Protein AF-0000000084344864 (afdb_homodimer)

Secondary structure (DSSP, 8-state):
--GGGGG-PPPHHHHHHHHHTTSTTPEE----S--SPPPHHHHHHHHHHHHTT--SPPPTT--HHHHHHHHHHHHTTT----GGGEEEESHHHHHHHHHHHHH--TT-EEEEEES--HHHHHHHHHTT-EEEEEE--TTS---HHHHHHHHHHS-EEEEEEESS-TTT-----HHHHHHHHHHHTTS--EEEEE-TTGGGBSS----GGG-GGGGGGEEEEEESTTTTT-GGG--EEEE--TTHHHHHHHHHHHHTSS--HHHHHHHHHHHHH-HHHHHHHHHHHHHHHHHHHHHHHHTT-EE----BTTEEEEE-GGG---HHHHHHHIIIII-EE-EEGGGG-GGGTTEEEEE--S-HHHHHHHHHHHHHHHHTT-/--GGGGG-PPPHHHHHHHHHHTSTTPEE----S--SPPPHHHHHHHHHHHHTT--SPPPTT--HHHHHHHHHHHHTTT----GGGEEEESHHHHHHHHHHHHH--TT-EEEEEES--HHHHHHHHHTT-EEEEEE--TTS---HHHHHHHHHHS-EEEEEEESS-TTT-----HHHHHHHHHHHTTS--EEEEE-TTGGGBSS----GGG-GGGGGGEEEEEESTTTTT-GGG--EEEE--TTHHHHHHHHHHHHTSS--HHHHHHHHHHHHH-HHHHHHHHHHHHHHHHHHHHHHHHTT-EE----BTTEEEEE-GGG---HHHHHHHIIIII-EE-EEGGGG-GGGTTEEEEE--S-HHHHHHHHHHHHHHHHTT-

Solvent-accessible surface area (backbone atoms only — not comparable to full-atom values): 37001 Å² total; per-residue (Å²): 100,23,70,39,51,77,76,54,66,79,49,50,57,54,58,48,51,60,52,50,76,70,40,85,85,44,44,73,25,60,58,93,54,56,69,56,70,50,50,67,69,24,55,52,39,25,50,50,28,56,73,70,58,42,34,42,72,48,53,49,49,34,56,64,69,40,29,41,50,49,25,51,57,37,41,78,69,53,24,85,51,54,41,90,26,36,33,36,20,38,15,39,44,27,28,52,38,24,46,52,56,30,49,43,41,69,64,37,28,36,37,33,56,36,49,22,57,52,58,63,59,49,49,38,33,57,62,40,28,35,82,39,74,30,52,48,40,95,74,56,31,85,33,65,66,42,50,52,50,50,53,74,74,37,82,50,49,34,41,52,43,54,40,23,22,54,54,45,1,26,52,44,47,68,67,55,39,52,52,49,47,67,66,45,63,85,49,90,48,39,33,39,37,39,33,46,25,50,80,33,43,77,54,85,81,50,55,70,57,47,39,70,87,44,34,68,40,32,34,42,31,21,41,39,28,59,50,45,23,28,50,6,50,25,44,15,22,33,33,26,33,75,70,55,38,64,48,26,46,56,44,40,41,54,30,42,39,38,29,36,26,30,48,48,51,9,47,42,49,28,75,74,70,38,59,64,59,34,52,54,51,42,51,52,46,51,54,41,45,52,51,52,56,51,52,34,44,72,69,70,34,50,57,57,83,46,41,12,52,57,31,35,41,32,46,45,54,89,73,75,44,52,23,60,55,46,31,50,48,34,31,73,74,35,28,32,35,47,34,33,17,51,45,28,29,80,67,17,54,32,19,32,32,37,29,51,50,58,55,70,67,58,48,51,54,45,51,51,30,48,46,55,48,57,53,64,78,103,100,23,71,39,52,76,74,55,67,78,46,51,58,55,58,47,51,58,52,52,76,71,40,86,86,44,44,74,25,60,61,93,54,56,70,55,69,52,50,67,67,26,55,51,38,25,51,50,28,56,73,68,57,42,33,43,72,48,51,48,48,34,55,66,70,42,31,43,50,49,26,52,54,36,41,77,69,52,23,88,51,55,43,91,27,36,32,37,20,37,15,40,44,28,28,51,39,24,46,50,56,29,49,44,42,70,64,37,30,35,38,34,55,36,49,22,58,52,58,64,58,49,49,38,31,57,61,39,28,34,83,40,74,29,54,46,40,95,74,56,30,85,34,67,65,42,50,51,50,49,54,72,75,38,83,50,49,34,41,51,45,52,40,24,22,53,52,45,1,26,52,42,44,67,68,55,39,51,51,49,45,69,69,45,63,86,48,90,47,39,33,38,36,39,33,47,26,51,80,35,42,77,55,84,82,50,56,69,58,47,39,72,88,44,33,68,41,34,36,42,32,22,40,38,29,60,50,44,23,27,49,6,49,26,43,16,22,33,34,25,35,74,69,56,37,62,47,25,46,57,44,39,41,55,30,41,39,39,29,34,26,30,49,48,50,9,48,42,48,27,74,74,70,38,60,65,58,34,52,54,52,42,52,51,45,52,53,41,45,53,51,52,55,51,51,35,44,72,69,71,33,49,58,57,80,47,41,13,53,58,32,35,39,33,45,46,52,89,71,75,45,53,20,60,55,46,31,49,48,33,30,73,76,36,29,31,36,47,34,34,17,49,46,27,29,79,67,17,54,32,20,32,32,37,29,51,51,58,54,68,67,56,49,51,53,43,50,52,31,48,45,55,47,58,54,63,78,104

Sequence (756 aa):
MNHNLNAIEISGIRKFYNKVREVNGAISLTLGQPDCPVPKGIKEEIVRALEENKTVYTPNAGIDSLRREISLYLKERGIKYKEEDICITVGGSEGLYSVISALINPKDKVLIPNPSYPAYENIVKILGGEVINYSLKENFTLDIKEIEKALEENNIKVLVLSFPTNPTGAILSKKDREDLFNLLKDKDIAIITDEIYEALCFEEYYSIAQKEEVLDKVIYVSGFSKMFSMTGLRVGYFCAKEPYMKNIMKVHQYNVSCAPSIAQYGVLYGLKHCKEDVKIMKEEFIRRKDYVVNKLREIGIESVDPKGAFYIFADIRKFNLSSEDFCSKLLYKGKVACVPGTAFGSRGEGFIRISYCYSIEELKKALNRIEIFINSFKMNHNLNAIEISGIRKFYNKVREVNGAISLTLGQPDCPVPKGIKEEIVRALEENKTVYTPNAGIDSLRREISLYLKERGIKYKEEDICITVGGSEGLYSVISALINPKDKVLIPNPSYPAYENIVKILGGEVINYSLKENFTLDIKEIEKALEENNIKVLVLSFPTNPTGAILSKKDREDLFNLLKDKDIAIITDEIYEALCFEEYYSIAQKEEVLDKVIYVSGFSKMFSMTGLRVGYFCAKEPYMKNIMKVHQYNVSCAPSIAQYGVLYGLKHCKEDVKIMKEEFIRRKDYVVNKLREIGIESVDPKGAFYIFADIRKFNLSSEDFCSKLLYKGKVACVPGTAFGSRGEGFIRISYCYSIEELKKALNRIEIFINSFK

Organism: NCBI:txid1533

Nearest PDB structures (foldseek):
  1b5p-assembly1_B  TM=9.510E-01  e=4.788E-36  Thermus thermophilus HB8
  1b5o-assembly1_B  TM=9.495E-01  e=3.262E-36  Thermus thermophilus HB8
  5yhv-assembly1_B  TM=9.295E-01  e=8.730E-32  Mycobacterium tuberculosis H37Rv
  2o1b-assembly1_A-2  TM=9.261E-01  e=1.509E-30  Staphylococcus aureus
  2gb3-assembly3_E  TM=9.018E-01  e=4.515E-29  Thermotoga maritima

Radius of gyration: 26.68 Å; Cα contacts (8 Å, |Δi|>4): 1656; chains: 2; bounding box: 55×76×62 Å

Structure (mmCIF, N/CA/C/O backbone):
data_AF-0000000084344864-model_v1
#
loop_
_entity.id
_entity.type
_entity.pdbx_description
1 polymer Aminotransferase
#
loop_
_atom_site.group_PDB
_atom_site.id
_atom_site.type_symbol
_atom_site.label_atom_id
_atom_site.label_alt_id
_atom_site.label_comp_id
_atom_site.label_asym_id
_atom_site.label_entity_id
_atom_site.label_seq_id
_atom_site.pdbx_PDB_ins_code
_atom_site.Cartn_x
_atom_site.Cartn_y
_atom_site.Cartn_z
_atom_site.occupancy
_atom_site.B_iso_or_equiv
_atom_site.auth_seq_id
_atom_site.auth_comp_id
_atom_site.auth_asym_id
_atom_site.auth_atom_id
_atom_site.pdbx_PDB_model_num
ATOM 1 N N . MET A 1 1 ? 14.82 -2.156 16.172 1 96.25 1 MET A N 1
ATOM 2 C CA . MET A 1 1 ? 14.117 -2.641 14.984 1 96.25 1 MET A CA 1
ATOM 3 C C . MET A 1 1 ? 13.133 -3.748 15.344 1 96.25 1 MET A C 1
ATOM 5 O O . MET A 1 1 ? 13.25 -4.363 16.406 1 96.25 1 MET A O 1
ATOM 9 N N . ASN A 1 2 ? 12.086 -3.863 14.578 1 96.19 2 ASN A N 1
ATOM 10 C CA . ASN A 1 2 ? 11.242 -5.051 14.672 1 96.19 2 ASN A CA 1
ATOM 11 C C . ASN A 1 2 ? 12.07 -6.332 14.57 1 96.19 2 ASN A C 1
ATOM 13 O O . ASN A 1 2 ? 12.664 -6.613 13.531 1 96.19 2 ASN A O 1
ATOM 17 N N . HIS A 1 3 ? 12.07 -7.133 15.562 1 96.06 3 HIS A N 1
ATOM 18 C CA . HIS A 1 3 ? 12.93 -8.305 15.68 1 96.06 3 HIS A CA 1
ATOM 19 C C . HIS A 1 3 ? 12.516 -9.391 14.688 1 96.06 3 HIS A C 1
ATOM 21 O O . HIS A 1 3 ? 13.336 -10.227 14.305 1 96.06 3 HIS A O 1
ATOM 27 N N . ASN A 1 4 ? 11.266 -9.344 14.297 1 94.75 4 ASN A N 1
ATOM 28 C CA . ASN A 1 4 ? 10.75 -10.359 13.383 1 94.75 4 ASN A CA 1
ATOM 29 C C . ASN A 1 4 ? 11.422 -10.273 12.016 1 94.75 4 ASN A C 1
ATOM 31 O O . ASN A 1 4 ? 11.414 -11.242 11.25 1 94.75 4 ASN A O 1
ATOM 35 N N . LEU A 1 5 ? 11.984 -9.156 11.688 1 94.88 5 LEU A N 1
ATOM 36 C CA . LEU A 1 5 ? 12.555 -8.93 10.359 1 94.88 5 LEU A CA 1
ATOM 37 C C . LEU A 1 5 ? 13.867 -9.672 10.195 1 94.88 5 LEU A C 1
ATOM 39 O O . LEU A 1 5 ? 14.352 -9.844 9.078 1 94.88 5 LEU A O 1
ATOM 43 N N . ASN A 1 6 ? 14.461 -10.07 11.289 1 91.38 6 ASN A N 1
ATOM 44 C CA . ASN A 1 6 ? 15.688 -10.867 11.234 1 91.38 6 ASN A CA 1
ATOM 45 C C . ASN A 1 6 ? 15.445 -12.211 10.547 1 91.38 6 ASN A C 1
ATOM 47 O O . ASN A 1 6 ? 16.375 -12.797 9.984 1 91.38 6 ASN A O 1
ATOM 51 N N . ALA A 1 7 ? 14.195 -12.609 10.594 1 86 7 ALA A N 1
ATOM 52 C CA . ALA A 1 7 ? 13.844 -13.922 10.039 1 86 7 ALA A CA 1
ATOM 53 C C . ALA A 1 7 ? 13.57 -13.828 8.547 1 86 7 ALA A C 1
ATOM 55 O O . ALA A 1 7 ? 13.383 -14.844 7.879 1 86 7 ALA A O 1
ATOM 56 N N . ILE A 1 8 ? 13.523 -12.594 8.109 1 87.06 8 ILE A N 1
ATOM 57 C CA . ILE A 1 8 ? 13.195 -12.406 6.695 1 87.06 8 ILE A CA 1
ATOM 58 C C . ILE A 1 8 ? 14.477 -12.414 5.863 1 87.06 8 ILE A C 1
ATOM 60 O O . ILE A 1 8 ? 15.383 -11.617 6.105 1 87.06 8 ILE A O 1
ATOM 64 N N . GLU A 1 9 ? 14.609 -13.398 5.117 1 72.44 9 GLU A N 1
ATOM 65 C CA . GLU A 1 9 ? 15.758 -13.477 4.223 1 72.44 9 GLU A CA 1
ATOM 66 C C . GLU A 1 9 ? 15.477 -12.797 2.889 1 72.44 9 GLU A C 1
ATOM 68 O O . GLU A 1 9 ? 14.32 -12.555 2.541 1 72.44 9 GLU A O 1
ATOM 73 N N . ILE A 1 10 ? 16.531 -12.414 2.328 1 65.5 10 ILE A N 1
ATOM 74 C CA . ILE A 1 10 ? 16.359 -11.906 0.97 1 65.5 10 ILE A CA 1
ATOM 75 C C . ILE A 1 10 ? 15.734 -12.984 0.088 1 65.5 10 ILE A C 1
ATOM 77 O O . ILE A 1 10 ? 16.172 -14.141 0.113 1 65.5 10 ILE A O 1
ATOM 81 N N . SER A 1 11 ? 14.703 -12.547 -0.562 1 67.06 11 SER A N 1
ATOM 82 C CA . SER A 1 11 ? 13.984 -13.508 -1.393 1 67.06 11 SER A CA 1
ATOM 83 C C . SER A 1 11 ? 14.938 -14.266 -2.311 1 67.06 11 SER A C 1
ATOM 85 O O . SER A 1 11 ? 15.883 -13.68 -2.854 1 67.06 11 SER A O 1
ATOM 87 N N . GLY A 1 12 ? 14.859 -15.508 -2.271 1 65.12 12 GLY A N 1
ATOM 88 C CA . GLY A 1 12 ? 15.609 -16.297 -3.234 1 65.12 12 GLY A CA 1
ATOM 89 C C . GLY A 1 12 ? 15.461 -15.805 -4.66 1 65.12 12 GLY A C 1
ATOM 90 O O . GLY A 1 12 ? 16.438 -15.789 -5.418 1 65.12 12 GLY A O 1
ATOM 91 N N . ILE A 1 13 ? 14.297 -15.281 -4.887 1 68.19 13 ILE A N 1
ATOM 92 C CA . ILE A 1 13 ? 14.008 -14.766 -6.219 1 68.19 13 ILE A CA 1
ATOM 93 C C . ILE A 1 13 ? 14.852 -13.523 -6.484 1 68.19 13 ILE A C 1
ATOM 95 O O . ILE A 1 13 ? 15.492 -13.406 -7.535 1 68.19 13 ILE A O 1
ATOM 99 N N . ARG A 1 14 ? 14.914 -12.703 -5.527 1 63.94 14 ARG A N 1
ATOM 100 C CA . ARG A 1 14 ? 15.672 -11.469 -5.676 1 63.94 14 ARG A CA 1
ATOM 101 C C . ARG A 1 14 ? 17.172 -11.75 -5.75 1 63.94 14 ARG A C 1
ATOM 103 O O . ARG A 1 14 ? 17.891 -11.102 -6.508 1 63.94 14 ARG A O 1
ATOM 110 N N . LYS A 1 15 ? 17.578 -12.695 -4.891 1 66.5 15 LYS A N 1
ATOM 111 C CA . LYS A 1 15 ? 18.984 -13.109 -4.949 1 66.5 15 LYS A CA 1
ATOM 112 C C . LYS A 1 15 ? 19.359 -13.578 -6.352 1 66.5 15 LYS A C 1
ATOM 114 O O . LYS A 1 15 ? 20.406 -13.211 -6.875 1 66.5 15 LYS A O 1
ATOM 119 N N . PHE A 1 16 ? 18.453 -14.234 -6.895 1 70.62 16 PHE A N 1
ATOM 120 C CA . PHE A 1 16 ? 18.734 -14.789 -8.219 1 70.62 16 PHE A CA 1
ATOM 121 C C . PHE A 1 16 ? 18.625 -13.703 -9.281 1 70.62 16 PHE A C 1
ATOM 123 O O . PHE A 1 16 ? 19.438 -13.648 -10.203 1 70.62 16 PHE A O 1
ATOM 130 N N . TYR A 1 17 ? 17.703 -12.844 -9.078 1 66.5 17 TYR A N 1
ATOM 131 C CA . TYR A 1 17 ? 17.547 -11.727 -10 1 66.5 17 TYR A CA 1
ATOM 132 C C . TYR A 1 17 ? 18.828 -10.891 -10.062 1 66.5 17 TYR A C 1
ATOM 134 O O . TYR A 1 17 ? 19.25 -10.484 -11.141 1 66.5 17 TYR A O 1
ATOM 142 N N . ASN A 1 18 ? 19.438 -10.664 -8.914 1 70.19 18 ASN A N 1
ATOM 143 C CA . ASN A 1 18 ? 20.672 -9.891 -8.859 1 70.19 18 ASN A CA 1
ATOM 144 C C . ASN A 1 18 ? 21.812 -10.602 -9.602 1 70.19 18 ASN A C 1
ATOM 146 O O . ASN A 1 18 ? 22.656 -9.945 -10.227 1 70.19 18 ASN A O 1
ATOM 150 N N . LYS A 1 19 ? 21.734 -11.844 -9.602 1 75 19 LYS A N 1
ATOM 151 C CA . LYS A 1 19 ? 22.75 -12.617 -10.305 1 75 19 LYS A CA 1
ATOM 152 C C . LYS A 1 19 ? 22.578 -12.523 -11.82 1 75 19 LYS A C 1
ATOM 154 O O . LYS A 1 19 ? 23.547 -12.43 -12.562 1 75 19 LYS A O 1
ATOM 159 N N . VAL A 1 20 ? 21.328 -12.453 -12.188 1 75.69 20 VAL A N 1
ATOM 160 C CA . VAL A 1 20 ? 21 -12.414 -13.609 1 75.69 20 VAL A CA 1
ATOM 161 C C . VAL A 1 20 ? 21.547 -11.141 -14.234 1 75.69 20 VAL A C 1
ATOM 163 O O . VAL A 1 20 ? 22.062 -11.164 -15.359 1 75.69 20 VAL A O 1
ATOM 166 N N . ARG A 1 21 ? 21.531 -10.102 -13.531 1 73.75 21 ARG A N 1
ATOM 167 C CA . ARG A 1 21 ? 21.953 -8.797 -14.023 1 73.75 21 ARG A CA 1
ATOM 168 C C . ARG A 1 21 ? 23.453 -8.789 -14.312 1 73.75 21 ARG A C 1
ATOM 170 O O . ARG A 1 21 ? 23.938 -7.98 -15.109 1 73.75 21 ARG A O 1
ATOM 177 N N . GLU A 1 22 ? 24.109 -9.742 -13.781 1 78.25 22 GLU A N 1
ATOM 178 C CA . GLU A 1 22 ? 25.562 -9.781 -13.914 1 78.25 22 GLU A CA 1
ATOM 179 C C . GLU A 1 22 ? 25.984 -10.617 -15.117 1 78.25 22 GLU A C 1
ATOM 181 O O . GLU A 1 22 ? 27.156 -10.625 -15.5 1 78.25 22 GLU A O 1
ATOM 186 N N . VAL A 1 23 ? 25.078 -11.266 -15.711 1 86.88 23 VAL A N 1
ATOM 187 C CA . VAL A 1 23 ? 25.438 -12.195 -16.766 1 86.88 23 VAL A CA 1
ATOM 188 C C . VAL A 1 23 ? 24.953 -11.664 -18.109 1 86.88 23 VAL A C 1
ATOM 190 O O . VAL A 1 23 ? 23.766 -11.82 -18.453 1 86.88 23 VAL A O 1
ATOM 193 N N . ASN A 1 24 ? 25.891 -11.203 -18.844 1 87.19 24 ASN A N 1
ATOM 194 C CA . ASN A 1 24 ? 25.578 -10.609 -20.141 1 87.19 24 ASN A CA 1
ATOM 195 C C . ASN A 1 24 ? 25.031 -11.648 -21.125 1 87.19 24 ASN A C 1
ATOM 197 O O . ASN A 1 24 ? 25.578 -12.742 -21.234 1 87.19 24 ASN A O 1
ATOM 201 N N . GLY A 1 25 ? 23.938 -11.297 -21.688 1 89.88 25 GLY A N 1
ATOM 202 C CA . GLY A 1 25 ? 23.375 -12.141 -22.734 1 89.88 25 GLY A CA 1
ATOM 203 C C . GLY A 1 25 ? 22.453 -13.211 -22.203 1 89.88 25 GLY A C 1
ATOM 204 O O . GLY A 1 25 ? 21.906 -14.016 -22.953 1 89.88 25 GLY A O 1
ATOM 205 N N . ALA A 1 26 ? 22.266 -13.203 -20.922 1 93.25 26 ALA A N 1
ATOM 206 C CA . ALA A 1 26 ? 21.391 -14.203 -20.312 1 93.25 26 ALA A CA 1
ATOM 207 C C . ALA A 1 26 ? 19.922 -13.945 -20.656 1 93.25 26 ALA A C 1
ATOM 209 O O . ALA A 1 26 ? 19.484 -12.789 -20.719 1 93.25 26 ALA A O 1
ATOM 210 N N . ILE A 1 27 ? 19.188 -15.023 -21 1 93.94 27 ILE A N 1
ATOM 211 C CA . ILE A 1 27 ? 17.734 -14.969 -21.141 1 93.94 27 ILE A CA 1
ATOM 212 C C . ILE A 1 27 ? 17.078 -15.281 -19.797 1 93.94 27 ILE A C 1
ATOM 214 O O . ILE A 1 27 ? 17.359 -16.312 -19.188 1 93.94 27 ILE A O 1
ATOM 218 N N . SER A 1 28 ? 16.266 -14.43 -19.359 1 92.31 28 SER A N 1
ATOM 219 C CA . SER A 1 28 ? 15.617 -14.625 -18.062 1 92.31 28 SER A CA 1
ATOM 220 C C . SER A 1 28 ? 14.211 -15.195 -18.234 1 92.31 28 SER A C 1
ATOM 222 O O . SER A 1 28 ? 13.383 -14.617 -18.938 1 92.31 28 SER A O 1
ATOM 224 N N . LEU A 1 29 ? 13.969 -16.297 -17.672 1 95 29 LEU A N 1
ATOM 225 C CA . LEU A 1 29 ? 12.633 -16.891 -17.609 1 95 29 LEU A CA 1
ATOM 226 C C . LEU A 1 29 ? 12.086 -16.828 -16.188 1 95 29 LEU A C 1
ATOM 228 O O . LEU A 1 29 ? 11.469 -17.781 -15.711 1 95 29 LEU A O 1
ATOM 232 N N . THR A 1 30 ? 12.414 -15.695 -15.5 1 92 30 THR A N 1
ATOM 233 C CA . THR A 1 30 ? 12.094 -15.594 -14.078 1 92 30 THR A CA 1
ATOM 234 C C . THR A 1 30 ? 10.883 -14.695 -13.859 1 92 30 THR A C 1
ATOM 236 O O . THR A 1 30 ? 10.391 -14.562 -12.734 1 92 30 THR A O 1
ATOM 239 N N . LEU A 1 31 ? 10.328 -14.219 -14.945 1 83.38 31 LEU A N 1
ATOM 240 C CA . LEU A 1 31 ? 9.328 -13.172 -14.828 1 83.38 31 LEU A CA 1
ATOM 241 C C . LEU A 1 31 ? 8.07 -13.695 -14.141 1 83.38 31 LEU A C 1
ATOM 243 O O . LEU A 1 31 ? 7.602 -14.789 -14.445 1 83.38 31 LEU A O 1
ATOM 247 N N . GLY A 1 32 ? 7.586 -12.812 -13.156 1 87.88 32 GLY A N 1
ATOM 248 C CA . GLY A 1 32 ? 6.301 -13.086 -12.523 1 87.88 32 GLY A CA 1
ATOM 249 C C . GLY A 1 32 ? 5.195 -12.156 -13 1 87.88 32 GLY A C 1
ATOM 250 O O . GLY A 1 32 ? 4.367 -11.719 -12.203 1 87.88 32 GLY A O 1
ATOM 251 N N . GLN A 1 33 ? 5.23 -11.789 -14.273 1 93.44 33 GLN A N 1
ATOM 252 C CA . GLN A 1 33 ? 4.215 -10.922 -14.867 1 93.44 33 GLN A CA 1
ATOM 253 C C . GLN A 1 33 ? 4.055 -11.203 -16.359 1 93.44 33 GLN A C 1
ATOM 255 O O . GLN A 1 33 ? 5.008 -11.602 -17.031 1 93.44 33 GLN A O 1
ATOM 260 N N . PRO A 1 34 ? 2.857 -10.977 -16.891 1 95.12 34 PRO A N 1
ATOM 261 C CA . PRO A 1 34 ? 2.643 -11.148 -18.328 1 95.12 34 PRO A CA 1
ATOM 262 C C . PRO A 1 34 ? 3.488 -10.195 -19.172 1 95.12 34 PRO A C 1
ATOM 264 O O . PRO A 1 34 ? 3.836 -9.102 -18.719 1 95.12 34 PRO A O 1
ATOM 267 N N . ASP A 1 35 ? 3.789 -10.625 -20.359 1 94.44 35 ASP A N 1
ATOM 268 C CA . ASP A 1 35 ? 4.609 -9.789 -21.234 1 94.44 35 ASP A CA 1
ATOM 269 C C . ASP A 1 35 ? 3.75 -9.031 -22.234 1 94.44 35 ASP A C 1
ATOM 271 O O . ASP A 1 35 ? 4.27 -8.297 -23.078 1 94.44 35 ASP A O 1
ATOM 275 N N . CYS A 1 36 ? 2.453 -9.258 -22.203 1 95.25 36 CYS A N 1
ATOM 276 C CA . CYS A 1 36 ? 1.553 -8.5 -23.062 1 95.25 36 CYS A CA 1
ATOM 277 C C . CYS A 1 36 ? 1.317 -7.098 -22.516 1 95.25 36 CYS A C 1
ATOM 279 O O . CYS A 1 36 ? 1.444 -6.871 -21.312 1 95.25 36 CYS A O 1
ATOM 281 N N . PRO A 1 37 ? 1.036 -6.211 -23.422 1 96.81 37 PRO A N 1
ATOM 282 C CA . PRO A 1 37 ? 0.708 -4.879 -22.922 1 96.81 37 PRO A CA 1
ATOM 283 C C . PRO A 1 37 ? -0.663 -4.82 -22.25 1 96.81 37 PRO A C 1
ATOM 285 O O . PRO A 1 37 ? -1.499 -5.699 -22.469 1 96.81 37 PRO A O 1
ATOM 288 N N . VAL A 1 38 ? -0.859 -3.824 -21.438 1 98.75 38 VAL A N 1
ATOM 289 C CA . VAL A 1 38 ? -2.182 -3.523 -20.906 1 98.75 38 VAL A CA 1
ATOM 290 C C . VAL A 1 38 ? -3.168 -3.307 -22.047 1 98.75 38 VAL A C 1
ATOM 292 O O . VAL A 1 38 ? -2.838 -2.668 -23.047 1 98.75 38 VAL A O 1
ATOM 295 N N . PRO A 1 39 ? -4.371 -3.867 -21.938 1 98.81 39 PRO A N 1
ATOM 296 C CA . PRO A 1 39 ? -5.363 -3.625 -22.984 1 98.81 39 PRO A CA 1
ATOM 297 C C . PRO A 1 39 ? -5.531 -2.143 -23.312 1 98.81 39 PRO A C 1
ATOM 299 O O . PRO A 1 39 ? -5.562 -1.308 -22.406 1 98.81 39 PRO A O 1
ATOM 302 N N . LYS A 1 40 ? -5.645 -1.86 -24.625 1 98.44 40 LYS A N 1
ATOM 303 C CA . LYS A 1 40 ? -5.703 -0.489 -25.109 1 98.44 40 LYS A CA 1
ATOM 304 C C . LYS A 1 40 ? -6.852 0.281 -24.469 1 98.44 40 LYS A C 1
ATOM 306 O O . LYS A 1 40 ? -6.699 1.448 -24.109 1 98.44 40 LYS A O 1
ATOM 311 N N . GLY A 1 41 ? -8.016 -0.34 -24.344 1 98.75 41 GLY A N 1
ATOM 312 C CA . GLY A 1 41 ? -9.172 0.314 -23.75 1 98.75 41 GLY A CA 1
ATOM 313 C C . GLY A 1 41 ? -8.93 0.784 -22.328 1 98.75 41 GLY A C 1
ATOM 314 O O . GLY A 1 41 ? -9.422 1.84 -21.922 1 98.75 41 GLY A O 1
ATOM 315 N N . ILE A 1 42 ? -8.211 0.004 -21.531 1 98.94 42 ILE A N 1
ATOM 316 C CA . ILE A 1 42 ? -7.875 0.369 -20.172 1 98.94 42 ILE A CA 1
ATOM 317 C C . ILE A 1 42 ? -6.98 1.609 -20.172 1 98.94 42 ILE A C 1
ATOM 319 O O . ILE A 1 42 ? -7.203 2.541 -19.391 1 98.94 42 ILE A O 1
ATOM 323 N N . LYS A 1 43 ? -5.961 1.638 -21.047 1 98.88 43 LYS A N 1
ATOM 324 C CA . LYS A 1 43 ? -5.074 2.795 -21.141 1 98.88 43 LYS A CA 1
ATOM 325 C C . LYS A 1 43 ? -5.859 4.059 -21.484 1 98.88 43 LYS A C 1
ATOM 327 O O . LYS A 1 43 ? -5.633 5.113 -20.875 1 98.88 43 LYS A O 1
ATOM 332 N N . GLU A 1 44 ? -6.766 3.961 -22.391 1 98.81 44 GLU A N 1
ATOM 333 C CA . GLU A 1 44 ? -7.562 5.105 -22.828 1 98.81 44 GLU A CA 1
ATOM 334 C C . GLU A 1 44 ? -8.438 5.625 -21.688 1 98.81 44 GLU A C 1
ATOM 336 O O . GLU A 1 44 ? -8.609 6.836 -21.547 1 98.81 44 GLU A O 1
ATOM 341 N N . GLU A 1 45 ? -9.016 4.73 -20.938 1 98.88 45 GLU A N 1
ATOM 342 C CA . GLU A 1 45 ? -9.852 5.145 -19.828 1 98.88 45 GLU A CA 1
ATOM 343 C C . GLU A 1 45 ? -9.023 5.812 -18.734 1 98.88 45 GLU A C 1
ATOM 345 O O . GLU A 1 45 ? -9.5 6.73 -18.062 1 98.88 45 GLU A O 1
ATOM 350 N N . ILE A 1 46 ? -7.812 5.336 -18.5 1 98.94 46 ILE A N 1
ATOM 351 C CA . ILE A 1 46 ? -6.918 5.98 -17.547 1 98.94 46 ILE A CA 1
ATOM 352 C C . ILE A 1 46 ? -6.625 7.41 -18 1 98.94 46 ILE A C 1
ATOM 354 O O . ILE A 1 46 ? -6.633 8.336 -17.188 1 98.94 46 ILE A O 1
ATOM 358 N N . VAL A 1 47 ? -6.355 7.578 -19.312 1 98.88 47 VAL A N 1
ATOM 359 C CA . VAL A 1 47 ? -6.094 8.906 -19.859 1 98.88 47 VAL A CA 1
ATOM 360 C C . VAL A 1 47 ? -7.312 9.797 -19.656 1 98.88 47 VAL A C 1
ATOM 362 O O . VAL A 1 47 ? -7.176 10.969 -19.281 1 98.88 47 VAL A O 1
ATOM 365 N N . ARG A 1 48 ? -8.484 9.258 -19.891 1 98.81 48 ARG A N 1
ATOM 366 C CA . ARG A 1 48 ? -9.711 10.023 -19.688 1 98.81 48 ARG A CA 1
ATOM 367 C C . ARG A 1 48 ? -9.852 10.445 -18.234 1 98.81 48 ARG A C 1
ATOM 369 O O . ARG A 1 48 ? -10.219 11.586 -17.938 1 98.81 48 ARG A O 1
ATOM 376 N N . ALA A 1 49 ? -9.586 9.508 -17.297 1 98.81 49 ALA A N 1
ATOM 377 C CA . ALA A 1 49 ? -9.648 9.812 -15.867 1 98.81 49 ALA A CA 1
ATOM 378 C C . ALA A 1 49 ? -8.68 10.93 -15.5 1 98.81 49 ALA A C 1
ATOM 380 O O . ALA A 1 49 ? -9 11.797 -14.688 1 98.81 49 ALA A O 1
ATOM 381 N N . LEU A 1 50 ? -7.484 10.914 -16.094 1 98.69 50 LEU A N 1
ATOM 382 C CA . LEU A 1 50 ? -6.496 11.969 -15.875 1 98.69 50 LEU A CA 1
ATOM 383 C C . LEU A 1 50 ? -7.031 13.32 -16.359 1 98.69 50 LEU A C 1
ATOM 385 O O . LEU A 1 50 ? -6.91 14.32 -15.648 1 98.69 50 LEU A O 1
ATOM 389 N N . GLU A 1 51 ? -7.633 13.273 -17.5 1 98.19 51 GLU A N 1
ATOM 390 C CA . GLU A 1 51 ? -8.148 14.492 -18.094 1 98.19 51 GLU A CA 1
ATOM 391 C C . GLU A 1 51 ? -9.32 15.062 -17.297 1 98.19 51 GLU A C 1
ATOM 393 O O . GLU A 1 51 ? -9.492 16.281 -17.219 1 98.19 51 GLU A O 1
ATOM 398 N N . GLU A 1 52 ? -10.047 14.18 -16.688 1 98.44 52 GLU A N 1
ATOM 399 C CA . GLU A 1 52 ? -11.203 14.586 -15.898 1 98.44 52 GLU A CA 1
ATOM 400 C C . GLU A 1 52 ? -10.797 14.883 -14.453 1 98.44 52 GLU A C 1
ATOM 402 O O . GLU A 1 52 ? -11.656 15.047 -13.586 1 98.44 52 GLU A O 1
ATOM 407 N N . ASN A 1 53 ? -9.531 14.891 -14.125 1 98.19 53 ASN A N 1
ATOM 408 C CA . ASN A 1 53 ? -8.961 15.227 -12.828 1 98.19 53 ASN A CA 1
ATOM 409 C C . ASN A 1 53 ? -9.406 14.25 -11.742 1 98.19 53 ASN A C 1
ATOM 411 O O . ASN A 1 53 ? -9.617 14.648 -10.594 1 98.19 53 ASN A O 1
ATOM 415 N N . LYS A 1 54 ? -9.656 12.984 -12.164 1 98.5 54 LYS A N 1
ATOM 416 C CA . LYS A 1 54 ? -9.898 11.938 -11.18 1 98.5 54 LYS A CA 1
ATOM 417 C C . LYS A 1 54 ? -8.594 11.469 -10.539 1 98.5 54 LYS A C 1
ATOM 419 O O . LYS A 1 54 ? -8.305 10.273 -10.523 1 98.5 54 LYS A O 1
ATOM 424 N N . THR A 1 55 ? -7.844 12.43 -10.055 1 98.62 55 THR A N 1
ATOM 425 C CA . THR A 1 55 ? -6.504 12.211 -9.516 1 98.62 55 THR A CA 1
ATOM 426 C C . THR A 1 55 ? -6.484 12.453 -8.008 1 98.62 55 THR A C 1
ATOM 428 O O . THR A 1 55 ? -5.414 12.602 -7.414 1 98.62 55 THR A O 1
ATOM 431 N N . VAL A 1 56 ? -7.645 12.492 -7.355 1 97.44 56 VAL A N 1
ATOM 432 C CA . VAL A 1 56 ? -7.789 12.781 -5.93 1 97.44 56 VAL A CA 1
ATOM 433 C C . VAL A 1 56 ? -8.039 11.477 -5.164 1 97.44 56 VAL A C 1
ATOM 435 O O . VAL A 1 56 ? -8.258 10.43 -5.77 1 97.44 56 VAL A O 1
ATOM 438 N N . TYR A 1 57 ? -8.047 11.539 -3.857 1 96.19 57 TYR A N 1
ATOM 439 C CA . TYR A 1 57 ? -8.383 10.375 -3.041 1 96.19 57 TYR A CA 1
ATOM 440 C C . TYR A 1 57 ? -9.703 9.766 -3.479 1 96.19 57 TYR A C 1
ATOM 442 O O . TYR A 1 57 ? -10.648 10.484 -3.816 1 96.19 57 TYR A O 1
ATOM 450 N N . THR A 1 58 ? -9.766 8.508 -3.514 1 97.06 58 THR A N 1
ATOM 451 C CA . THR A 1 58 ? -11.047 7.797 -3.57 1 97.06 58 THR A CA 1
ATOM 452 C C . THR A 1 58 ? -11.484 7.371 -2.172 1 97.06 58 THR A C 1
ATOM 454 O O . THR A 1 58 ? -10.734 7.512 -1.207 1 97.06 58 THR A O 1
ATOM 457 N N . PRO A 1 59 ? -12.742 6.961 -2.043 1 95.12 59 PRO A N 1
ATOM 458 C CA . PRO A 1 59 ? -13.055 6.297 -0.775 1 95.12 59 PRO A CA 1
ATOM 459 C C . PRO A 1 59 ? -12.062 5.199 -0.418 1 95.12 59 PRO A C 1
ATOM 461 O O . PRO A 1 59 ? -11.469 4.582 -1.31 1 95.12 59 PRO A O 1
ATOM 464 N N . ASN A 1 60 ? -11.875 4.961 0.846 1 96 60 ASN A N 1
ATOM 465 C CA . ASN A 1 60 ? -10.898 3.969 1.298 1 96 60 ASN A CA 1
ATOM 466 C C . ASN A 1 60 ? -11.125 2.619 0.62 1 96 60 ASN A C 1
ATOM 468 O O . ASN A 1 60 ? -10.164 1.973 0.191 1 96 60 ASN A O 1
ATOM 472 N N . ALA A 1 61 ? -12.375 2.211 0.458 1 97.88 61 ALA A N 1
ATOM 473 C CA . ALA A 1 61 ? -12.695 0.898 -0.097 1 97.88 61 ALA A CA 1
ATOM 474 C C . ALA A 1 61 ? -12.562 0.897 -1.617 1 97.88 61 ALA A C 1
ATOM 476 O O . ALA A 1 61 ? -12.57 -0.163 -2.248 1 97.88 61 ALA A O 1
ATOM 477 N N . GLY A 1 62 ? -12.383 2.055 -2.244 1 98.31 62 GLY A N 1
ATOM 478 C CA . GLY A 1 62 ? -12.367 2.186 -3.691 1 98.31 62 GLY A CA 1
ATOM 479 C C . GLY A 1 62 ? -13.672 2.707 -4.262 1 98.31 62 GLY A C 1
ATOM 480 O O . GLY A 1 62 ? -14.664 2.84 -3.537 1 98.31 62 GLY A O 1
ATOM 481 N N . ILE A 1 63 ? -13.664 3.07 -5.504 1 98.5 63 ILE A N 1
ATOM 482 C CA . ILE A 1 63 ? -14.844 3.674 -6.113 1 98.5 63 ILE A CA 1
ATOM 483 C C . ILE A 1 63 ? -15.984 2.652 -6.16 1 98.5 63 ILE A C 1
ATOM 485 O O . ILE A 1 63 ? -15.742 1.464 -6.387 1 98.5 63 ILE A O 1
ATOM 489 N N . ASP A 1 64 ? -17.172 3.061 -5.91 1 98.25 64 ASP A N 1
ATOM 490 C CA . ASP A 1 64 ? -18.344 2.211 -5.781 1 98.25 64 ASP A CA 1
ATOM 491 C C . ASP A 1 64 ? -18.594 1.416 -7.062 1 98.25 64 ASP A C 1
ATOM 493 O O . ASP A 1 64 ? -18.906 0.227 -7.012 1 98.25 64 ASP A O 1
ATOM 497 N N . SER A 1 65 ? -18.453 2.066 -8.172 1 98.75 65 SER A N 1
ATOM 498 C CA . SER A 1 65 ? -18.75 1.434 -9.453 1 98.75 65 SER A CA 1
ATOM 499 C C . SER A 1 65 ? -17.812 0.248 -9.703 1 98.75 65 SER A C 1
ATOM 501 O O . SER A 1 65 ? -18.25 -0.774 -10.242 1 98.75 65 SER A O 1
ATOM 503 N N . LEU A 1 66 ? -16.578 0.368 -9.281 1 98.94 66 LEU A N 1
ATOM 504 C CA . LEU A 1 66 ? -15.641 -0.736 -9.461 1 98.94 66 LEU A CA 1
ATOM 505 C C . LEU A 1 66 ? -15.969 -1.89 -8.523 1 98.94 66 LEU A C 1
ATOM 507 O O . LEU A 1 66 ? -15.914 -3.057 -8.922 1 98.94 66 LEU A O 1
ATOM 511 N N . ARG A 1 67 ? -16.266 -1.601 -7.262 1 98.94 67 ARG A N 1
ATOM 512 C CA . ARG A 1 67 ? -16.641 -2.641 -6.312 1 98.94 67 ARG A CA 1
ATOM 513 C C . ARG A 1 67 ? -17.875 -3.4 -6.797 1 98.94 67 ARG A C 1
ATOM 515 O O . ARG A 1 67 ? -17.938 -4.629 -6.699 1 98.94 67 ARG A O 1
ATOM 522 N N . ARG A 1 68 ? -18.828 -2.652 -7.387 1 98.88 68 ARG A N 1
ATOM 523 C CA . ARG A 1 68 ? -20.016 -3.281 -7.949 1 98.88 68 ARG A CA 1
ATOM 524 C C . ARG A 1 68 ? -19.656 -4.18 -9.125 1 98.88 68 ARG A C 1
ATOM 526 O O . ARG A 1 68 ? -20.172 -5.289 -9.25 1 98.88 68 ARG A O 1
ATOM 533 N N . GLU A 1 69 ? -18.812 -3.689 -9.992 1 98.88 69 GLU A N 1
ATOM 534 C CA . GLU A 1 69 ? -18.438 -4.465 -11.172 1 98.88 69 GLU A CA 1
ATOM 535 C C . GLU A 1 69 ? -17.672 -5.727 -10.781 1 98.88 69 GLU A C 1
ATOM 537 O O . GLU A 1 69 ? -17.812 -6.77 -11.422 1 98.88 69 GLU A O 1
ATOM 542 N N . ILE A 1 70 ? -16.859 -5.664 -9.719 1 98.94 70 ILE A N 1
ATOM 543 C CA . ILE A 1 70 ? -16.141 -6.836 -9.211 1 98.94 70 ILE A CA 1
ATOM 544 C C . ILE A 1 70 ? -17.156 -7.848 -8.672 1 98.94 70 ILE A C 1
ATOM 546 O O . ILE A 1 70 ? -17.016 -9.055 -8.891 1 98.94 70 ILE A O 1
ATOM 550 N N . SER A 1 71 ? -18.141 -7.316 -7.949 1 98.88 71 SER A N 1
ATOM 551 C CA . SER A 1 71 ? -19.188 -8.188 -7.445 1 98.88 71 SER A CA 1
ATOM 552 C C . SER A 1 71 ? -19.859 -8.953 -8.578 1 98.88 71 SER A C 1
ATOM 554 O O . SER A 1 71 ? -20.078 -10.164 -8.477 1 98.88 71 SER A O 1
ATOM 556 N N . LEU A 1 72 ? -20.141 -8.297 -9.664 1 98.81 72 LEU A N 1
ATOM 557 C CA . LEU A 1 72 ? -20.781 -8.922 -10.82 1 98.81 72 LEU A CA 1
ATOM 558 C C . LEU A 1 72 ? -19.844 -9.93 -11.469 1 98.81 72 LEU A C 1
ATOM 560 O O . LEU A 1 72 ? -20.266 -11.031 -11.836 1 98.81 72 LEU A O 1
ATOM 564 N N . TYR A 1 73 ? -18.672 -9.547 -11.609 1 98.75 73 TYR A N 1
ATOM 565 C CA . TYR A 1 73 ? -17.656 -10.422 -12.195 1 98.75 73 TYR A CA 1
ATOM 566 C C . TYR A 1 73 ? -17.547 -11.727 -11.414 1 98.75 73 TYR A C 1
ATOM 568 O O . TYR A 1 73 ? -17.516 -12.812 -12 1 98.75 73 TYR A O 1
ATOM 576 N N . LEU A 1 74 ? -17.453 -11.625 -10.055 1 98.81 74 LEU A N 1
ATOM 577 C CA . LEU A 1 74 ? -17.328 -12.797 -9.18 1 98.81 74 LEU A CA 1
ATOM 578 C C . LEU A 1 74 ? -18.594 -13.641 -9.227 1 98.81 74 LEU A C 1
ATOM 580 O O . LEU A 1 74 ? -18.531 -14.867 -9.164 1 98.81 74 LEU A O 1
ATOM 584 N N . LYS A 1 75 ? -19.703 -12.969 -9.367 1 98.56 75 LYS A N 1
ATOM 585 C CA . LYS A 1 75 ? -20.969 -13.68 -9.477 1 98.56 75 LYS A CA 1
ATOM 586 C C . LYS A 1 75 ? -20.984 -14.602 -10.688 1 98.56 75 LYS A C 1
ATOM 588 O O . LYS A 1 75 ? -21.516 -15.719 -10.625 1 98.56 75 LYS A O 1
ATOM 593 N N . GLU A 1 76 ? -20.422 -14.133 -11.789 1 97.62 76 GLU A N 1
ATOM 594 C CA . GLU A 1 76 ? -20.312 -14.953 -12.992 1 97.62 76 GLU A CA 1
ATOM 595 C C . GLU A 1 76 ? -19.5 -16.219 -12.719 1 97.62 76 GLU A C 1
ATOM 597 O O . GLU A 1 76 ? -19.625 -17.203 -13.445 1 97.62 76 GLU A O 1
ATOM 602 N N . ARG A 1 77 ? -18.703 -16.234 -11.695 1 96.94 77 ARG A N 1
ATOM 603 C CA . ARG A 1 77 ? -17.859 -17.359 -11.328 1 96.94 77 ARG A CA 1
ATOM 604 C C . ARG A 1 77 ? -18.469 -18.172 -10.195 1 96.94 77 ARG A C 1
ATOM 606 O O . ARG A 1 77 ? -17.828 -19.062 -9.648 1 96.94 77 ARG A O 1
ATOM 613 N N . GLY A 1 78 ? -19.641 -17.781 -9.828 1 98.06 78 GLY A N 1
ATOM 614 C CA . GLY A 1 78 ? -20.359 -18.5 -8.781 1 98.06 78 GLY A CA 1
ATOM 615 C C . GLY A 1 78 ? -19.984 -18.031 -7.383 1 98.06 78 GLY A C 1
ATOM 616 O O . GLY A 1 78 ? -20.25 -18.734 -6.398 1 98.06 78 GLY A O 1
ATOM 617 N N . ILE A 1 79 ? -19.328 -16.953 -7.211 1 98.81 79 ILE A N 1
ATOM 618 C CA . ILE A 1 79 ? -18.891 -16.406 -5.926 1 98.81 79 ILE A CA 1
ATOM 619 C C . ILE A 1 79 ? -19.734 -15.195 -5.566 1 98.81 79 ILE A C 1
ATOM 621 O O . ILE A 1 79 ? -19.781 -14.219 -6.324 1 98.81 79 ILE A O 1
ATOM 625 N N . LYS A 1 80 ? -20.328 -15.203 -4.383 1 98.56 80 LYS A N 1
ATOM 626 C CA . LYS A 1 80 ? -21.359 -14.219 -4.09 1 98.56 80 LYS A CA 1
ATOM 627 C C . LYS A 1 80 ? -20.922 -13.266 -2.979 1 98.56 80 LYS A C 1
ATOM 629 O O . LYS A 1 80 ? -21.344 -13.406 -1.83 1 98.56 80 LYS A O 1
ATOM 634 N N . TYR A 1 81 ? -20.203 -12.25 -3.297 1 98.69 81 TYR A N 1
ATOM 635 C CA . TYR A 1 81 ? -19.922 -11.102 -2.449 1 98.69 81 TYR A CA 1
ATOM 636 C C . TYR A 1 81 ? -20.703 -9.867 -2.916 1 98.69 81 TYR A C 1
ATOM 638 O O . TYR A 1 81 ? -20.844 -9.648 -4.117 1 98.69 81 TYR A O 1
ATOM 646 N N . LYS A 1 82 ? -21.203 -9.109 -1.989 1 98.5 82 LYS A N 1
ATOM 647 C CA . LYS A 1 82 ? -21.812 -7.824 -2.307 1 98.5 82 LYS A CA 1
ATOM 648 C C . LYS A 1 82 ? -20.75 -6.73 -2.43 1 98.5 82 LYS A C 1
ATOM 650 O O . LYS A 1 82 ? -19.594 -6.934 -2.061 1 98.5 82 LYS A O 1
ATOM 655 N N . GLU A 1 83 ? -21.156 -5.652 -2.988 1 98.12 83 GLU A N 1
ATOM 656 C CA . GLU A 1 83 ? -20.234 -4.531 -3.17 1 98.12 83 GLU A CA 1
ATOM 657 C C . GLU A 1 83 ? -19.625 -4.098 -1.841 1 98.12 83 GLU A C 1
ATOM 659 O O . GLU A 1 83 ? -18.453 -3.707 -1.786 1 98.12 83 GLU A O 1
ATOM 664 N N . GLU A 1 84 ? -20.375 -4.152 -0.736 1 97.69 84 GLU A N 1
ATOM 665 C CA . GLU A 1 84 ? -19.906 -3.715 0.579 1 97.69 84 GLU A CA 1
ATOM 666 C C . GLU A 1 84 ? -18.875 -4.684 1.149 1 97.69 84 GLU A C 1
ATOM 668 O O . GLU A 1 84 ? -18.172 -4.352 2.104 1 97.69 84 GLU A O 1
ATOM 673 N N . ASP A 1 85 ? -18.781 -5.914 0.523 1 98.69 85 ASP A N 1
ATOM 674 C CA . ASP A 1 85 ? -17.844 -6.938 0.958 1 98.69 85 ASP A CA 1
ATOM 675 C C . ASP A 1 85 ? -16.5 -6.793 0.23 1 98.69 85 ASP A C 1
ATOM 677 O O . ASP A 1 85 ? -15.602 -7.617 0.405 1 98.69 85 ASP A O 1
ATOM 681 N N . ILE A 1 86 ? -16.391 -5.754 -0.608 1 98.94 86 ILE A N 1
ATOM 682 C CA . ILE A 1 86 ? -15.234 -5.672 -1.505 1 98.94 86 ILE A CA 1
ATOM 683 C C . ILE A 1 86 ? -14.453 -4.391 -1.228 1 98.94 86 ILE A C 1
ATOM 685 O O . ILE A 1 86 ? -15.047 -3.314 -1.098 1 98.94 86 ILE A O 1
ATOM 689 N N . CYS A 1 87 ? -13.148 -4.48 -1.111 1 98.88 87 CYS A N 1
ATOM 690 C CA . CYS A 1 87 ? -12.25 -3.344 -0.959 1 98.88 87 CYS A CA 1
ATOM 691 C C . CYS A 1 87 ? -11.125 -3.393 -1.991 1 98.88 87 CYS A C 1
ATOM 693 O O . CYS A 1 87 ? -10.453 -4.414 -2.127 1 98.88 87 CYS A O 1
ATOM 695 N N . ILE A 1 88 ? -11 -2.275 -2.732 1 98.94 88 ILE A N 1
ATOM 696 C CA . ILE A 1 88 ? -9.914 -2.158 -3.707 1 98.94 88 ILE A CA 1
ATOM 697 C C . ILE A 1 88 ? -8.602 -1.891 -2.984 1 98.94 88 ILE A C 1
ATOM 699 O O . ILE A 1 88 ? -8.547 -1.087 -2.051 1 98.94 88 ILE A O 1
ATOM 703 N N . THR A 1 89 ? -7.574 -2.553 -3.373 1 98.94 89 THR A N 1
ATOM 704 C CA . THR A 1 89 ? -6.281 -2.479 -2.705 1 98.94 89 THR A CA 1
ATOM 705 C C . THR A 1 89 ? -5.172 -2.166 -3.705 1 98.94 89 THR A C 1
ATOM 707 O O . THR A 1 89 ? -5.414 -2.105 -4.91 1 98.94 89 THR A O 1
ATOM 710 N N . VAL A 1 90 ? -3.963 -1.912 -3.24 1 98.88 90 VAL A N 1
ATOM 711 C CA . VAL A 1 90 ? -2.783 -1.675 -4.066 1 98.88 90 VAL A CA 1
ATOM 712 C C . VAL A 1 90 ? -2.166 -3.008 -4.48 1 98.88 90 VAL A C 1
ATOM 714 O O . VAL A 1 90 ? -1.104 -3.389 -3.984 1 98.88 90 VAL A O 1
ATOM 717 N N . GLY A 1 91 ? -2.818 -3.633 -5.426 1 98.56 91 GLY A N 1
ATOM 718 C CA . GLY A 1 91 ? -2.463 -4.988 -5.82 1 98.56 91 GLY A CA 1
ATOM 719 C C . GLY A 1 91 ? -2.883 -6.035 -4.805 1 98.56 91 GLY A C 1
ATOM 720 O O . GLY A 1 91 ? -3.332 -5.699 -3.707 1 98.56 91 GLY A O 1
ATOM 721 N N . GLY A 1 92 ? -2.746 -7.293 -5.254 1 98.31 92 GLY A N 1
ATOM 722 C CA . GLY A 1 92 ? -2.996 -8.383 -4.324 1 98.31 92 GLY A CA 1
ATOM 723 C C . GLY A 1 92 ? -2.031 -8.398 -3.152 1 98.31 92 GLY A C 1
ATOM 724 O O . GLY A 1 92 ? -2.379 -8.859 -2.061 1 98.31 92 GLY A O 1
ATOM 725 N N . SER A 1 93 ? -0.83 -7.844 -3.336 1 98.06 93 SER A N 1
ATOM 726 C CA . SER A 1 93 ? 0.202 -7.816 -2.305 1 98.06 93 SER A CA 1
ATOM 727 C C . SER A 1 93 ? -0.266 -7.047 -1.074 1 98.06 93 SER A C 1
ATOM 729 O O . SER A 1 93 ? -0.22 -7.566 0.043 1 98.06 93 SER A O 1
ATOM 731 N N . GLU A 1 94 ? -0.757 -5.836 -1.305 1 98.88 94 GLU A N 1
ATOM 732 C CA . GLU A 1 94 ? -1.248 -5.043 -0.182 1 98.88 94 GLU A CA 1
ATOM 733 C C . GLU A 1 94 ? -2.49 -5.672 0.439 1 98.88 94 GLU A C 1
ATOM 735 O O . GLU A 1 94 ? -2.688 -5.605 1.653 1 98.88 94 GLU A O 1
ATOM 740 N N . GLY A 1 95 ? -3.328 -6.273 -0.389 1 98.88 95 GLY A N 1
ATOM 741 C CA . GLY A 1 95 ? -4.465 -7.027 0.12 1 98.88 95 GLY A CA 1
ATOM 742 C C . GLY A 1 95 ? -4.062 -8.133 1.082 1 98.88 95 GLY A C 1
ATOM 743 O O . GLY A 1 95 ? -4.609 -8.227 2.184 1 98.88 95 GLY A O 1
ATOM 744 N N . LEU A 1 96 ? -3.09 -8.961 0.68 1 98.94 96 LEU A N 1
ATOM 745 C CA . LEU A 1 96 ? -2.607 -10.047 1.521 1 98.94 96 LEU A CA 1
ATOM 746 C C . LEU A 1 96 ? -2.035 -9.516 2.83 1 98.94 96 LEU A C 1
ATOM 748 O O . LEU A 1 96 ? -2.309 -10.062 3.9 1 98.94 96 LEU A O 1
ATOM 752 N N . TYR A 1 97 ? -1.25 -8.492 2.758 1 98.88 97 TYR A N 1
ATOM 753 C CA . TYR A 1 97 ? -0.629 -7.918 3.945 1 98.88 97 TYR A CA 1
ATOM 754 C C . TYR A 1 97 ? -1.685 -7.414 4.922 1 98.88 97 TYR A C 1
ATOM 756 O O . TYR A 1 97 ? -1.606 -7.684 6.125 1 98.88 97 TYR A O 1
ATOM 764 N N . SER A 1 98 ? -2.668 -6.629 4.395 1 98.88 98 SER A N 1
ATOM 765 C CA . SER A 1 98 ? -3.73 -6.086 5.23 1 98.88 98 SER A CA 1
ATOM 766 C C . SER A 1 98 ? -4.57 -7.199 5.852 1 98.88 98 SER A C 1
ATOM 768 O O . SER A 1 98 ? -4.922 -7.133 7.031 1 98.88 98 SER A O 1
ATOM 770 N N . VAL A 1 99 ? -4.887 -8.211 5.039 1 98.94 99 VAL A N 1
ATOM 771 C CA . VAL A 1 99 ? -5.719 -9.32 5.496 1 98.94 99 VAL A CA 1
ATOM 772 C C . VAL A 1 99 ? -5.012 -10.07 6.621 1 98.94 99 VAL A C 1
ATOM 774 O O . VAL A 1 99 ? -5.578 -10.266 7.699 1 98.94 99 VAL A O 1
ATOM 777 N N . ILE A 1 100 ? -3.77 -10.469 6.402 1 98.94 100 ILE A N 1
ATOM 778 C CA . ILE A 1 100 ? -3.053 -11.258 7.402 1 98.94 100 ILE A CA 1
ATOM 779 C C . ILE A 1 100 ? -2.811 -10.406 8.648 1 98.94 100 ILE A C 1
ATOM 781 O O . ILE A 1 100 ? -2.957 -10.891 9.773 1 98.94 100 ILE A O 1
ATOM 785 N N . SER A 1 101 ? -2.508 -9.102 8.469 1 98.81 101 SER A N 1
ATOM 786 C CA . SER A 1 101 ? -2.301 -8.188 9.586 1 98.81 101 SER A CA 1
ATOM 787 C C . SER A 1 101 ? -3.543 -8.102 10.469 1 98.81 101 SER A C 1
ATOM 789 O O . SER A 1 101 ? -3.439 -7.98 11.688 1 98.81 101 SER A O 1
ATOM 791 N N . ALA A 1 102 ? -4.68 -8.117 9.859 1 98.69 102 ALA A N 1
ATOM 792 C CA . ALA A 1 102 ? -5.934 -7.965 10.594 1 98.69 102 ALA A CA 1
ATOM 793 C C . ALA A 1 102 ? -6.32 -9.258 11.297 1 98.69 102 ALA A C 1
ATOM 795 O O . ALA A 1 102 ? -7.059 -9.242 12.289 1 98.69 102 ALA A O 1
ATOM 796 N N . LEU A 1 103 ? -5.82 -10.375 10.812 1 98.62 103 LEU A N 1
ATOM 797 C CA . LEU A 1 103 ? -6.328 -11.672 11.266 1 98.62 103 LEU A CA 1
ATOM 798 C C . LEU A 1 103 ? -5.477 -12.219 12.406 1 98.62 103 LEU A C 1
ATOM 800 O O . LEU A 1 103 ? -5.973 -12.977 13.242 1 98.62 103 LEU A O 1
ATOM 804 N N . ILE A 1 104 ? -4.141 -11.867 12.453 1 98.38 104 ILE A N 1
ATOM 805 C CA . ILE A 1 104 ? -3.318 -12.695 13.328 1 98.38 104 ILE A CA 1
ATOM 806 C C . ILE A 1 104 ? -2.715 -11.828 14.438 1 98.38 104 ILE A C 1
ATOM 808 O O . ILE A 1 104 ? -2.574 -10.617 14.281 1 98.38 104 ILE A O 1
ATOM 812 N N . ASN A 1 105 ? -2.49 -12.414 15.539 1 97.88 105 ASN A N 1
ATOM 813 C CA . ASN A 1 105 ? -1.67 -11.938 16.641 1 97.88 105 ASN A CA 1
ATOM 814 C C . ASN A 1 105 ? -0.321 -12.641 16.703 1 97.88 105 ASN A C 1
ATOM 816 O O . ASN A 1 105 ? -0.133 -13.672 16.047 1 97.88 105 ASN A O 1
ATOM 820 N N . PRO A 1 106 ? 0.665 -12.039 17.422 1 96.81 106 PRO A N 1
ATOM 821 C CA . PRO A 1 106 ? 1.922 -12.773 17.594 1 96.81 106 PRO A CA 1
ATOM 822 C C . PRO A 1 106 ? 1.709 -14.203 18.078 1 96.81 106 PRO A C 1
ATOM 824 O O . PRO A 1 106 ? 0.866 -14.453 18.938 1 96.81 106 PRO A O 1
ATOM 827 N N . LYS A 1 107 ? 2.354 -15.164 17.391 1 97.62 107 LYS A N 1
ATOM 828 C CA . LYS A 1 107 ? 2.396 -16.578 17.75 1 97.62 107 LYS A CA 1
ATOM 829 C C . LYS A 1 107 ? 1.175 -17.312 17.203 1 97.62 107 LYS A C 1
ATOM 831 O O . LYS A 1 107 ? 1.085 -18.547 17.312 1 97.62 107 LYS A O 1
ATOM 836 N N . ASP A 1 108 ? 0.204 -16.578 16.609 1 98.62 108 ASP A N 1
ATOM 837 C CA . ASP A 1 108 ? -0.866 -17.297 15.914 1 98.62 108 ASP A CA 1
ATOM 838 C C . ASP A 1 108 ? -0.309 -18.156 14.789 1 98.62 108 ASP A C 1
ATOM 840 O O . ASP A 1 108 ? 0.648 -17.781 14.117 1 98.62 108 ASP A O 1
ATOM 844 N N . LYS A 1 109 ? -0.87 -19.312 14.594 1 98.88 109 LYS A N 1
ATOM 845 C CA . LYS A 1 109 ? -0.393 -20.266 13.602 1 98.88 109 LYS A CA 1
ATOM 846 C C . LYS A 1 109 ? -1.161 -20.141 12.289 1 98.88 109 LYS A C 1
ATOM 848 O O . LYS A 1 109 ? -2.395 -20.141 12.281 1 98.88 109 LYS A O 1
ATOM 853 N N . VAL A 1 110 ? -0.474 -19.938 11.219 1 98.94 110 VAL A N 1
ATOM 854 C CA . VAL A 1 110 ? -1.032 -19.844 9.875 1 98.94 110 VAL A CA 1
ATOM 855 C C . VAL A 1 110 ? -0.575 -21.031 9.039 1 98.94 110 VAL A C 1
ATOM 857 O O . VAL A 1 110 ? 0.625 -21.297 8.914 1 98.94 110 VAL A O 1
ATOM 860 N N . LEU A 1 111 ? -1.534 -21.766 8.516 1 98.94 111 LEU A N 1
ATOM 861 C CA . LEU A 1 111 ? -1.268 -22.953 7.699 1 98.94 111 LEU A CA 1
ATOM 862 C C . LEU A 1 111 ? -1.093 -22.578 6.234 1 98.94 111 LEU A C 1
ATOM 864 O O . LEU A 1 111 ? -2.027 -22.078 5.602 1 98.94 111 LEU A O 1
ATOM 868 N N . ILE A 1 112 ? 0.106 -22.812 5.672 1 98.88 112 ILE A N 1
ATOM 869 C CA . ILE A 1 112 ? 0.492 -22.344 4.348 1 98.88 112 ILE A CA 1
ATOM 870 C C . ILE A 1 112 ? 1.023 -23.516 3.521 1 98.88 112 ILE A C 1
ATOM 872 O O . ILE A 1 112 ? 1.755 -24.359 4.035 1 98.88 112 ILE A O 1
ATOM 876 N N . PRO A 1 113 ? 0.671 -23.531 2.229 1 98.62 113 PRO A N 1
ATOM 877 C CA . PRO A 1 113 ? 1.203 -24.609 1.392 1 98.62 113 PRO A CA 1
ATOM 878 C C . PRO A 1 113 ? 2.707 -24.5 1.163 1 98.62 113 PRO A C 1
ATOM 880 O O . PRO A 1 113 ? 3.256 -23.391 1.197 1 98.62 113 PRO A O 1
ATOM 883 N N . ASN A 1 114 ? 3.336 -25.594 0.935 1 98.12 114 ASN A N 1
ATOM 884 C CA . ASN A 1 114 ? 4.746 -25.719 0.571 1 98.12 114 ASN A CA 1
ATOM 885 C C . ASN A 1 114 ? 4.953 -26.75 -0.534 1 98.12 114 ASN A C 1
ATOM 887 O O . ASN A 1 114 ? 4.738 -27.938 -0.323 1 98.12 114 ASN A O 1
ATOM 891 N N . PRO A 1 115 ? 5.383 -26.281 -1.738 1 97.62 115 PRO A N 1
ATOM 892 C CA . PRO A 1 115 ? 5.859 -24.938 -2.096 1 97.62 115 PRO A CA 1
ATOM 893 C C . PRO A 1 115 ? 4.719 -23.953 -2.354 1 97.62 115 PRO A C 1
ATOM 895 O O . PRO A 1 115 ? 3.594 -24.375 -2.643 1 97.62 115 PRO A O 1
ATOM 898 N N . SER A 1 116 ? 4.965 -22.688 -2.225 1 97.62 116 SER A N 1
ATOM 899 C CA . SER A 1 116 ? 3.984 -21.641 -2.514 1 97.62 116 SER A CA 1
ATOM 900 C C . SER A 1 116 ? 4.652 -20.281 -2.672 1 97.62 116 SER A C 1
ATOM 902 O O . SER A 1 116 ? 5.871 -20.156 -2.518 1 97.62 116 SER A O 1
ATOM 904 N N . TYR A 1 117 ? 3.885 -19.344 -3.049 1 96.81 117 TYR A N 1
ATOM 905 C CA . TYR A 1 117 ? 4.328 -17.969 -3.158 1 96.81 117 TYR A CA 1
ATOM 906 C C . TYR A 1 117 ? 4.961 -17.5 -1.855 1 96.81 117 TYR A C 1
ATOM 908 O O . TYR A 1 117 ? 4.359 -17.609 -0.787 1 96.81 117 TYR A O 1
ATOM 916 N N . PRO A 1 118 ? 6.129 -16.891 -1.87 1 95.5 118 PRO A N 1
ATOM 917 C CA . PRO A 1 118 ? 6.926 -16.625 -0.67 1 95.5 118 PRO A CA 1
ATOM 918 C C . PRO A 1 118 ? 6.305 -15.562 0.23 1 95.5 118 PRO A C 1
ATOM 920 O O . PRO A 1 118 ? 6.562 -15.539 1.437 1 95.5 118 PRO A O 1
ATOM 923 N N . ALA A 1 119 ? 5.512 -14.703 -0.301 1 96.12 119 ALA A N 1
ATOM 924 C CA . ALA A 1 119 ? 4.965 -13.594 0.466 1 96.12 119 ALA A CA 1
ATOM 925 C C . ALA A 1 119 ? 4.109 -14.086 1.629 1 96.12 119 ALA A C 1
ATOM 927 O O . ALA A 1 119 ? 4.074 -13.469 2.691 1 96.12 119 ALA A O 1
ATOM 928 N N . TYR A 1 120 ? 3.424 -15.227 1.473 1 98.12 120 TYR A N 1
ATOM 929 C CA . TYR A 1 120 ? 2.568 -15.734 2.541 1 98.12 120 TYR A CA 1
ATOM 930 C C . TYR A 1 120 ? 3.357 -15.922 3.83 1 98.12 120 TYR A C 1
ATOM 932 O O . TYR A 1 120 ? 3.002 -15.359 4.871 1 98.12 120 TYR A O 1
ATOM 940 N N . GLU A 1 121 ? 4.457 -16.641 3.709 1 97.31 121 GLU A N 1
ATOM 941 C CA . GLU A 1 121 ? 5.266 -16.953 4.887 1 97.31 121 GLU A CA 1
ATOM 942 C C . GLU A 1 121 ? 5.938 -15.695 5.438 1 97.31 121 GLU A C 1
ATOM 944 O O . GLU A 1 121 ? 5.973 -15.484 6.652 1 97.31 121 GLU A O 1
ATOM 949 N N . ASN A 1 122 ? 6.453 -14.906 4.566 1 97.06 122 ASN A N 1
ATOM 950 C CA . ASN A 1 122 ? 7.234 -13.758 5.012 1 97.06 122 ASN A CA 1
ATOM 951 C C . ASN A 1 122 ? 6.352 -12.719 5.703 1 97.06 122 ASN A C 1
ATOM 953 O O . ASN A 1 122 ? 6.777 -12.086 6.668 1 97.06 122 ASN A O 1
ATOM 957 N N . ILE A 1 123 ? 5.121 -12.492 5.215 1 98.31 123 ILE A N 1
ATOM 958 C CA . ILE A 1 123 ? 4.199 -11.57 5.871 1 98.31 123 ILE A CA 1
ATOM 959 C C . ILE A 1 123 ? 3.881 -12.07 7.277 1 98.31 123 ILE A C 1
ATOM 961 O O . ILE A 1 123 ? 3.9 -11.305 8.242 1 98.31 123 ILE A O 1
ATOM 965 N N . VAL A 1 124 ? 3.576 -13.398 7.402 1 98.44 124 VAL A N 1
ATOM 966 C CA . VAL A 1 124 ? 3.277 -13.992 8.703 1 98.44 124 VAL A CA 1
ATOM 967 C C . VAL A 1 124 ? 4.445 -13.766 9.656 1 98.44 124 VAL A C 1
ATOM 969 O O . VAL A 1 124 ? 4.246 -13.375 10.812 1 98.44 124 VAL A O 1
ATOM 972 N N . LYS A 1 125 ? 5.672 -13.93 9.148 1 97.75 125 LYS A N 1
ATOM 973 C CA . LYS A 1 125 ? 6.871 -13.766 9.969 1 97.75 125 LYS A CA 1
ATOM 974 C C . LYS A 1 125 ? 7.07 -12.312 10.375 1 97.75 125 LYS A C 1
ATOM 976 O O . LYS A 1 125 ? 7.383 -12.023 11.531 1 97.75 125 LYS A O 1
ATOM 981 N N . ILE A 1 126 ? 6.891 -11.391 9.461 1 97.75 126 ILE A N 1
ATOM 982 C CA . ILE A 1 126 ? 7.02 -9.969 9.742 1 97.75 126 ILE A CA 1
ATOM 983 C C . ILE A 1 126 ? 6.105 -9.578 10.898 1 97.75 126 ILE A C 1
ATOM 985 O O . ILE A 1 126 ? 6.488 -8.789 11.766 1 97.75 126 ILE A O 1
ATOM 989 N N . LEU A 1 127 ? 4.91 -10.203 10.922 1 97.88 127 LEU A N 1
ATOM 990 C CA . LEU A 1 127 ? 3.867 -9.828 11.867 1 97.88 127 LEU A CA 1
ATOM 991 C C . LEU A 1 127 ? 3.99 -10.641 13.156 1 97.88 127 LEU A C 1
ATOM 993 O O . LEU A 1 127 ? 3.201 -10.461 14.086 1 97.88 127 LEU A O 1
ATOM 997 N N . GLY A 1 128 ? 4.953 -11.602 13.203 1 97.44 128 GLY A N 1
ATOM 998 C CA . GLY A 1 128 ? 5.25 -12.344 14.422 1 97.44 128 GLY A CA 1
ATOM 999 C C . GLY A 1 128 ? 4.426 -13.609 14.562 1 97.44 128 GLY A C 1
ATOM 1000 O O . GLY A 1 128 ? 4.395 -14.211 15.633 1 97.44 128 GLY A O 1
ATOM 1001 N N . GLY A 1 129 ? 3.715 -13.984 13.461 1 98.12 129 GLY A N 1
ATOM 1002 C CA . GLY A 1 129 ? 2.984 -15.242 13.477 1 98.12 129 GLY A CA 1
ATOM 1003 C C . GLY A 1 129 ? 3.881 -16.453 13.289 1 98.12 129 GLY A C 1
ATOM 1004 O O . GLY A 1 129 ? 5.086 -16.312 13.078 1 98.12 129 GLY A O 1
ATOM 1005 N N . GLU A 1 130 ? 3.295 -17.594 13.445 1 98.5 130 GLU A N 1
ATOM 1006 C CA . GLU A 1 130 ? 3.992 -18.859 13.258 1 98.5 130 GLU A CA 1
ATOM 1007 C C . GLU A 1 130 ? 3.516 -19.562 11.992 1 98.5 130 GLU A C 1
ATOM 1009 O O . GLU A 1 130 ? 2.314 -19.766 11.797 1 98.5 130 GLU A O 1
ATOM 1014 N N . VAL A 1 131 ? 4.406 -19.953 11.164 1 98.25 131 VAL A N 1
ATOM 1015 C CA . VAL A 1 131 ? 4.09 -20.625 9.906 1 98.25 131 VAL A CA 1
ATOM 1016 C C . VAL A 1 131 ? 4.047 -22.141 10.117 1 98.25 131 VAL A C 1
ATOM 1018 O O . VAL A 1 131 ? 5 -22.734 10.633 1 98.25 131 VAL A O 1
ATOM 1021 N N . ILE A 1 132 ? 2.984 -22.734 9.82 1 98.75 132 ILE A N 1
ATOM 1022 C CA . ILE A 1 132 ? 2.859 -24.172 9.672 1 98.75 132 ILE A CA 1
ATOM 1023 C C . ILE A 1 132 ? 2.641 -24.531 8.203 1 98.75 132 ILE A C 1
ATOM 1025 O O . ILE A 1 132 ? 1.817 -23.922 7.527 1 98.75 132 ILE A O 1
ATOM 1029 N N . ASN A 1 133 ? 3.379 -25.516 7.711 1 98.56 133 ASN A N 1
ATOM 1030 C CA . ASN A 1 133 ? 3.244 -25.875 6.305 1 98.56 133 ASN A CA 1
ATOM 1031 C C . ASN A 1 133 ? 2.461 -27.172 6.133 1 98.56 133 ASN A C 1
ATOM 1033 O O . ASN A 1 133 ? 2.525 -28.062 6.984 1 98.56 133 ASN A O 1
ATOM 1037 N N . TYR A 1 134 ? 1.733 -27.203 5.141 1 98.5 134 TYR A N 1
ATOM 1038 C CA . TYR A 1 134 ? 1.185 -28.484 4.684 1 98.5 134 TYR A CA 1
ATOM 1039 C C . TYR A 1 134 ? 1.703 -28.828 3.293 1 98.5 134 TYR A C 1
ATOM 1041 O O . TYR A 1 134 ? 1.923 -27.938 2.465 1 98.5 134 TYR A O 1
ATOM 1049 N N . SER A 1 135 ? 1.87 -30.094 3.041 1 97.5 135 SER A N 1
ATOM 1050 C CA . SER A 1 135 ? 2.412 -30.562 1.774 1 97.5 135 SER A CA 1
ATOM 1051 C C . SER A 1 135 ? 1.317 -30.719 0.724 1 97.5 135 SER A C 1
ATOM 1053 O O . SER A 1 135 ? 0.15 -30.922 1.062 1 97.5 135 SER A O 1
ATOM 1055 N N . LEU A 1 136 ? 1.71 -30.547 -0.463 1 97.56 136 LEU A N 1
ATOM 1056 C CA . LEU A 1 136 ? 0.863 -30.844 -1.612 1 97.56 136 LEU A CA 1
ATOM 1057 C C . LEU A 1 136 ? 1.121 -32.25 -2.125 1 97.56 136 LEU A C 1
ATOM 1059 O O . LEU A 1 136 ? 2.074 -32.906 -1.697 1 97.56 136 LEU A O 1
ATOM 1063 N N . LYS A 1 137 ? 0.227 -32.75 -2.996 1 97.31 137 LYS A N 1
ATOM 1064 C CA . LYS A 1 137 ? 0.453 -34.031 -3.623 1 97.31 137 LYS A CA 1
ATOM 1065 C C . LYS A 1 137 ? 1.64 -34 -4.582 1 97.31 137 LYS A C 1
ATOM 1067 O O . LYS A 1 137 ? 2.238 -32.938 -4.781 1 97.31 137 LYS A O 1
ATOM 1072 N N . GLU A 1 138 ? 1.955 -35.062 -5.168 1 94.5 138 GLU A N 1
ATOM 1073 C CA . GLU A 1 138 ? 3.105 -35.156 -6.062 1 94.5 138 GLU A CA 1
ATOM 1074 C C . GLU A 1 138 ? 2.914 -34.281 -7.297 1 94.5 138 GLU A C 1
ATOM 1076 O O . GLU A 1 138 ? 3.881 -33.719 -7.832 1 94.5 138 GLU A O 1
ATOM 1081 N N . ASN A 1 139 ? 1.69 -34.188 -7.664 1 95.19 139 ASN A N 1
ATOM 1082 C CA . ASN A 1 139 ? 1.398 -33.344 -8.82 1 95.19 139 ASN A CA 1
ATOM 1083 C C . ASN A 1 139 ? 1.106 -31.906 -8.414 1 95.19 139 ASN A C 1
ATOM 1085 O O . ASN A 1 139 ? 0.55 -31.125 -9.203 1 95.19 139 ASN A O 1
ATOM 1089 N N . PHE A 1 140 ? 1.358 -31.562 -7.145 1 96.31 140 PHE A N 1
ATOM 1090 C CA . PHE A 1 140 ? 1.303 -30.234 -6.559 1 96.31 140 PHE A CA 1
ATOM 1091 C C . PHE A 1 140 ? -0.142 -29.797 -6.363 1 96.31 140 PHE A C 1
ATOM 1093 O O . PHE A 1 140 ? -0.406 -28.609 -6.113 1 96.31 140 PHE A O 1
ATOM 1100 N N . THR A 1 141 ? -1.132 -30.688 -6.48 1 96.75 141 THR A N 1
ATOM 1101 C CA . THR A 1 141 ? -2.512 -30.375 -6.129 1 96.75 141 THR A CA 1
ATOM 1102 C C . THR A 1 141 ? -2.732 -30.516 -4.625 1 96.75 141 THR A C 1
ATOM 1104 O O . THR A 1 141 ? -1.854 -31 -3.906 1 96.75 141 THR A O 1
ATOM 1107 N N . LEU A 1 142 ? -3.838 -30.141 -4.215 1 97.5 142 LEU A N 1
ATOM 1108 C CA . LEU A 1 142 ? -4.16 -30.062 -2.797 1 97.5 142 LEU A CA 1
ATOM 1109 C C . LEU A 1 142 ? -4.203 -31.453 -2.172 1 97.5 142 LEU A C 1
ATOM 1111 O O . LEU A 1 142 ? -4.75 -32.375 -2.764 1 97.5 142 LEU A O 1
ATOM 1115 N N . ASP A 1 143 ? -3.609 -31.609 -1.046 1 97.88 143 ASP A N 1
ATOM 1116 C CA . ASP A 1 143 ? -3.717 -32.812 -0.231 1 97.88 143 ASP A CA 1
ATOM 1117 C C . ASP A 1 143 ? -4.562 -32.562 1.014 1 97.88 143 ASP A C 1
ATOM 1119 O O . ASP A 1 143 ? -4.055 -32.094 2.035 1 97.88 143 ASP A O 1
ATOM 1123 N N . ILE A 1 144 ? -5.777 -33 0.978 1 98.25 144 ILE A N 1
ATOM 1124 C CA . ILE A 1 144 ? -6.754 -32.719 2.027 1 98.25 144 ILE A CA 1
ATOM 1125 C C . ILE A 1 144 ? -6.301 -33.375 3.334 1 98.25 144 ILE A C 1
ATOM 1127 O O . ILE A 1 144 ? -6.5 -32.812 4.414 1 98.25 144 ILE A O 1
ATOM 1131 N N . LYS A 1 145 ? -5.699 -34.531 3.244 1 98.19 145 LYS A N 1
ATOM 1132 C CA . LYS A 1 145 ? -5.266 -35.25 4.43 1 98.19 145 LYS A CA 1
ATOM 1133 C C . LYS A 1 145 ? -4.191 -34.5 5.191 1 98.19 145 LYS A C 1
ATOM 1135 O O . LYS A 1 145 ? -4.141 -34.531 6.422 1 98.19 145 LYS A O 1
ATOM 1140 N N . GLU A 1 146 ? -3.314 -33.844 4.469 1 98.44 146 GLU A N 1
ATOM 1141 C CA . GLU A 1 146 ? -2.264 -33.031 5.098 1 98.44 146 GLU A CA 1
ATOM 1142 C C . GLU A 1 146 ? -2.848 -31.844 5.844 1 98.44 146 GLU A C 1
ATOM 1144 O O . GLU A 1 146 ? -2.348 -31.469 6.902 1 98.44 146 GLU A O 1
ATOM 1149 N N . ILE A 1 147 ? -3.877 -31.234 5.305 1 98.69 147 ILE A N 1
ATOM 1150 C CA . ILE A 1 147 ? -4.559 -30.125 5.973 1 98.69 147 ILE A CA 1
ATOM 1151 C C . ILE A 1 147 ? -5.258 -30.641 7.227 1 98.69 147 ILE A C 1
ATOM 1153 O O . ILE A 1 147 ? -5.152 -30.031 8.297 1 98.69 147 ILE A O 1
ATOM 1157 N N . GLU A 1 148 ? -5.953 -31.734 7.031 1 98.38 148 GLU A N 1
ATOM 1158 C CA . GLU A 1 148 ? -6.652 -32.344 8.164 1 98.38 148 GLU A CA 1
ATOM 1159 C C . GLU A 1 148 ? -5.691 -32.625 9.312 1 98.38 148 GLU A C 1
ATOM 1161 O O . GLU A 1 148 ? -5.973 -32.281 10.461 1 98.38 148 GLU A O 1
ATOM 1166 N N . LYS A 1 149 ? -4.613 -33.25 8.977 1 98.44 149 LYS A N 1
ATOM 1167 C CA . LYS A 1 149 ? -3.594 -33.594 9.969 1 98.44 149 LYS A CA 1
ATOM 1168 C C . LYS A 1 149 ? -3.078 -32.344 10.672 1 98.44 149 LYS A C 1
ATOM 1170 O O . LYS A 1 149 ? -2.955 -32.344 11.898 1 98.44 149 LYS A O 1
ATOM 1175 N N . ALA A 1 150 ? -2.746 -31.297 9.914 1 98.25 150 ALA A N 1
ATOM 1176 C CA . ALA A 1 150 ? -2.23 -30.062 10.484 1 98.25 150 ALA A CA 1
ATOM 1177 C C . ALA A 1 150 ? -3.244 -29.422 11.438 1 98.25 150 ALA A C 1
ATOM 1179 O O . ALA A 1 150 ? -2.873 -28.875 12.477 1 98.25 150 ALA A O 1
ATOM 1180 N N . LEU A 1 151 ? -4.539 -29.484 11.07 1 98.19 151 LEU A N 1
ATOM 1181 C CA . LEU A 1 151 ? -5.602 -28.906 11.891 1 98.19 151 LEU A CA 1
ATOM 1182 C C . LEU A 1 151 ? -5.762 -29.688 13.188 1 98.19 151 LEU A C 1
ATOM 1184 O O . LEU A 1 151 ? -6.105 -29.109 14.227 1 98.19 151 LEU A O 1
ATOM 1188 N N . GLU A 1 152 ? -5.52 -30.969 13.109 1 97.62 152 GLU A N 1
ATOM 1189 C CA . GLU A 1 152 ? -5.637 -31.828 14.281 1 97.62 152 GLU A CA 1
ATOM 1190 C C . GLU A 1 152 ? -4.457 -31.625 15.234 1 97.62 152 GLU A C 1
ATOM 1192 O O . GLU A 1 152 ? -4.625 -31.656 16.453 1 97.62 152 GLU A O 1
ATOM 1197 N N . GLU A 1 153 ? -3.346 -31.359 14.688 1 98.25 153 GLU A N 1
ATOM 1198 C CA . GLU A 1 153 ? -2.111 -31.344 15.461 1 98.25 153 GLU A CA 1
ATOM 1199 C C . GLU A 1 153 ? -1.809 -29.938 15.984 1 98.25 153 GLU A C 1
ATOM 1201 O O . GLU A 1 153 ? -0.99 -29.766 16.891 1 98.25 153 GLU A O 1
ATOM 1206 N N . ASN A 1 154 ? -2.43 -28.984 15.352 1 98 154 ASN A N 1
ATOM 1207 C CA . ASN A 1 154 ? -2.121 -27.594 15.68 1 98 154 ASN A CA 1
ATOM 1208 C C . ASN A 1 154 ? -3.391 -26.766 15.836 1 98 154 ASN A C 1
ATOM 1210 O O . ASN A 1 154 ? -4.422 -27.062 15.234 1 98 154 ASN A O 1
ATOM 1214 N N . ASN A 1 155 ? -3.359 -25.781 16.656 1 98 155 ASN A N 1
ATOM 1215 C CA . ASN A 1 155 ? -4.414 -24.781 16.734 1 98 155 ASN A CA 1
ATOM 1216 C C . ASN A 1 155 ? -4.262 -23.719 15.648 1 98 155 ASN A C 1
ATOM 1218 O O . ASN A 1 155 ? -3.828 -22.609 15.93 1 98 155 ASN A O 1
ATOM 1222 N N . ILE A 1 156 ? -4.707 -24.031 14.484 1 98.62 156 ILE A N 1
ATOM 1223 C CA . ILE A 1 156 ? -4.527 -23.172 13.32 1 98.62 156 ILE A CA 1
ATOM 1224 C C . ILE A 1 156 ? -5.578 -22.062 13.32 1 98.62 156 ILE A C 1
ATOM 1226 O O . ILE A 1 156 ? -6.773 -22.328 13.453 1 98.62 156 ILE A O 1
ATOM 1230 N N . LYS A 1 157 ? -5.102 -20.875 13.148 1 98.44 157 LYS A N 1
ATOM 1231 C CA . LYS A 1 157 ? -6 -19.719 13.109 1 98.44 157 LYS A CA 1
ATOM 1232 C C . LYS A 1 157 ? -6.434 -19.406 11.68 1 98.44 157 LYS A C 1
ATOM 1234 O O . LYS A 1 157 ? -7.57 -19 11.445 1 98.44 157 LYS A O 1
ATOM 1239 N N . VAL A 1 158 ? -5.547 -19.516 10.734 1 98.88 158 VAL A N 1
ATOM 1240 C CA . VAL A 1 158 ? -5.777 -19.125 9.352 1 98.88 158 VAL A CA 1
ATOM 1241 C C . VAL A 1 158 ? -5.238 -20.203 8.414 1 98.88 158 VAL A C 1
ATOM 1243 O O . VAL A 1 158 ? -4.148 -20.734 8.633 1 98.88 158 VAL A O 1
ATOM 1246 N N . LEU A 1 159 ? -6.016 -20.594 7.441 1 98.94 159 LEU A N 1
ATOM 1247 C CA . LEU A 1 159 ? -5.598 -21.453 6.332 1 98.94 159 LEU A CA 1
ATOM 1248 C C . LEU A 1 159 ? -5.418 -20.641 5.059 1 98.94 159 LEU A C 1
ATOM 1250 O O . LEU A 1 159 ? -6.301 -19.859 4.684 1 98.94 159 LEU A O 1
ATOM 1254 N N . VAL A 1 160 ? -4.281 -20.766 4.379 1 98.94 160 VAL A N 1
ATOM 1255 C CA . VAL A 1 160 ? -4.02 -20.062 3.121 1 98.94 160 VAL A CA 1
ATOM 1256 C C . VAL A 1 160 ? -4.113 -21.062 1.961 1 98.94 160 VAL A C 1
ATOM 1258 O O . VAL A 1 160 ? -3.498 -22.125 1.998 1 98.94 160 VAL A O 1
ATOM 1261 N N . LEU A 1 161 ? -4.93 -20.703 1.02 1 98.81 161 LEU A N 1
ATOM 1262 C CA . LEU A 1 161 ? -5.07 -21.406 -0.247 1 98.81 161 LEU A CA 1
ATOM 1263 C C . LEU A 1 161 ? -4.672 -20.516 -1.418 1 98.81 161 LEU A C 1
ATOM 1265 O O . LEU A 1 161 ? -4.75 -19.297 -1.325 1 98.81 161 LEU A O 1
ATOM 1269 N N . SER A 1 162 ? -4.199 -21.078 -2.432 1 98.06 162 SER A N 1
ATOM 1270 C CA . SER A 1 162 ? -3.824 -20.328 -3.623 1 98.06 162 SER A CA 1
ATOM 1271 C C . SER A 1 162 ? -3.992 -21.172 -4.883 1 98.06 162 SER A C 1
ATOM 1273 O O . SER A 1 162 ? -3.15 -22.016 -5.188 1 98.06 162 SER A O 1
ATOM 1275 N N . PHE A 1 163 ? -5.043 -20.953 -5.648 1 97.81 163 PHE A N 1
ATOM 1276 C CA . PHE A 1 163 ? -5.316 -21.688 -6.875 1 97.81 163 PHE A CA 1
ATOM 1277 C C . PHE A 1 163 ? -5.824 -20.75 -7.965 1 97.81 163 PHE A C 1
ATOM 1279 O O . PHE A 1 163 ? -6.812 -20.047 -7.773 1 97.81 163 PHE A O 1
ATOM 1286 N N . PRO A 1 164 ? -5.262 -20.75 -9.156 1 97.81 164 PRO A N 1
ATOM 1287 C CA . PRO A 1 164 ? -4.023 -21.406 -9.57 1 97.81 164 PRO A CA 1
ATOM 1288 C C . PRO A 1 164 ? -2.812 -20.969 -8.75 1 97.81 164 PRO A C 1
ATOM 1290 O O . PRO A 1 164 ? -2.822 -19.875 -8.172 1 97.81 164 PRO A O 1
ATOM 1293 N N . THR A 1 165 ? -1.849 -21.812 -8.789 1 97.44 165 THR A N 1
ATOM 1294 C CA . THR A 1 165 ? -0.787 -21.641 -7.805 1 97.44 165 THR A CA 1
ATOM 1295 C C . THR A 1 165 ? 0.484 -21.109 -8.469 1 97.44 165 THR A C 1
ATOM 1297 O O . THR A 1 165 ? 0.849 -21.562 -9.562 1 97.44 165 THR A O 1
ATOM 1300 N N . ASN A 1 166 ? 1.142 -20.172 -7.957 1 96.75 166 ASN A N 1
ATOM 1301 C CA . ASN A 1 166 ? 2.566 -19.906 -8.125 1 96.75 166 ASN A CA 1
ATOM 1302 C C . ASN A 1 166 ? 3.404 -20.688 -7.105 1 96.75 166 ASN A C 1
ATOM 1304 O O . ASN A 1 166 ? 3.271 -20.469 -5.898 1 96.75 166 ASN A O 1
ATOM 1308 N N . PRO A 1 167 ? 4.156 -21.672 -7.488 1 96.88 167 PRO A N 1
ATOM 1309 C CA . PRO A 1 167 ? 4.898 -21.734 -8.75 1 96.88 167 PRO A CA 1
ATOM 1310 C C . PRO A 1 167 ? 4.43 -22.875 -9.656 1 96.88 167 PRO A C 1
ATOM 1312 O O . PRO A 1 167 ? 5.012 -23.094 -10.719 1 96.88 167 PRO A O 1
ATOM 1315 N N . THR A 1 168 ? 3.408 -23.578 -9.344 1 97.19 168 THR A N 1
ATOM 1316 C CA . THR A 1 168 ? 3.254 -24.891 -9.953 1 97.19 168 THR A CA 1
ATOM 1317 C C . THR A 1 168 ? 2.201 -24.859 -11.055 1 97.19 168 THR A C 1
ATOM 1319 O O . THR A 1 168 ? 2.131 -25.766 -11.883 1 97.19 168 THR A O 1
ATOM 1322 N N . GLY A 1 169 ? 1.323 -23.859 -10.953 1 97.56 169 GLY A N 1
ATOM 1323 C CA . GLY A 1 169 ? 0.241 -23.781 -11.922 1 97.56 169 GLY A CA 1
ATOM 1324 C C . GLY A 1 169 ? -0.898 -24.734 -11.625 1 97.56 169 GLY A C 1
ATOM 1325 O O . GLY A 1 169 ? -1.842 -24.859 -12.406 1 97.56 169 GLY A O 1
ATOM 1326 N N . ALA A 1 170 ? -0.863 -25.391 -10.508 1 97.69 170 ALA A N 1
ATOM 1327 C CA . ALA A 1 170 ? -1.933 -26.312 -10.117 1 97.69 170 ALA A CA 1
ATOM 1328 C C . ALA A 1 170 ? -3.232 -25.547 -9.859 1 97.69 170 ALA A C 1
ATOM 1330 O O . ALA A 1 170 ? -3.211 -24.391 -9.461 1 97.69 170 ALA A O 1
ATOM 1331 N N . ILE A 1 171 ? -4.379 -26.172 -10.117 1 98.19 171 ILE A N 1
ATOM 1332 C CA . ILE A 1 171 ? -5.691 -25.578 -9.883 1 98.19 171 ILE A CA 1
ATOM 1333 C C . ILE A 1 171 ? -6.469 -26.438 -8.883 1 98.19 171 ILE A C 1
ATOM 1335 O O . ILE A 1 171 ? -6.047 -27.547 -8.547 1 98.19 171 ILE A O 1
ATOM 1339 N N . LEU A 1 172 ? -7.504 -25.922 -8.352 1 98.31 172 LEU A N 1
ATOM 1340 C CA . LEU A 1 172 ? -8.391 -26.672 -7.465 1 98.31 172 LEU A CA 1
ATOM 1341 C C . LEU A 1 172 ? -9.391 -27.5 -8.266 1 98.31 172 LEU A C 1
ATOM 1343 O O . LEU A 1 172 ? -10.125 -26.953 -9.094 1 98.31 172 LEU A O 1
ATOM 1347 N N . SER A 1 173 ? -9.414 -28.797 -8.062 1 97.56 173 SER A N 1
ATOM 1348 C CA . SER A 1 173 ? -10.406 -29.625 -8.734 1 97.56 173 SER A CA 1
ATOM 1349 C C . SER A 1 173 ? -11.766 -29.547 -8.039 1 97.56 173 SER A C 1
ATOM 1351 O O . SER A 1 173 ? -11.852 -29.109 -6.895 1 97.56 173 SER A O 1
ATOM 1353 N N . LYS A 1 174 ? -12.773 -29.984 -8.734 1 98.06 174 LYS A N 1
ATOM 1354 C CA . LYS A 1 174 ? -14.102 -30.031 -8.141 1 98.06 174 LYS A CA 1
ATOM 1355 C C . LYS A 1 174 ? -14.109 -30.922 -6.895 1 98.06 174 LYS A C 1
ATOM 1357 O O . LYS A 1 174 ? -14.672 -30.547 -5.863 1 98.06 174 LYS A O 1
ATOM 1362 N N . LYS A 1 175 ? -13.531 -32.062 -7.031 1 98.12 175 LYS A N 1
ATOM 1363 C CA . LYS A 1 175 ? -13.477 -33.031 -5.922 1 98.12 175 LYS A CA 1
ATOM 1364 C C . LYS A 1 175 ? -12.758 -32.406 -4.719 1 98.12 175 LYS A C 1
ATOM 1366 O O . LYS A 1 175 ? -13.242 -32.5 -3.588 1 98.12 175 LYS A O 1
ATOM 1371 N N . ASP A 1 176 ? -11.57 -31.812 -4.953 1 98 176 ASP A N 1
ATOM 1372 C CA . ASP A 1 176 ? -10.812 -31.203 -3.865 1 98 176 ASP A CA 1
ATOM 1373 C C . ASP A 1 176 ? -11.586 -30.062 -3.209 1 98 176 ASP A C 1
ATOM 1375 O O . ASP A 1 176 ? -11.5 -29.875 -1.995 1 98 176 ASP A O 1
ATOM 1379 N N . ARG A 1 177 ? -12.305 -29.266 -4.012 1 98.5 177 ARG A N 1
ATOM 1380 C CA . ARG A 1 177 ? -13.125 -28.203 -3.455 1 98.5 177 ARG A CA 1
ATOM 1381 C C . ARG A 1 177 ? -14.172 -28.75 -2.498 1 98.5 177 ARG A C 1
ATOM 1383 O O . ARG A 1 177 ? -14.375 -28.219 -1.405 1 98.5 177 ARG A O 1
ATOM 1390 N N . GLU A 1 178 ? -14.844 -29.844 -2.973 1 98.62 178 GLU A N 1
ATOM 1391 C CA . GLU A 1 178 ? -15.883 -30.469 -2.146 1 98.62 178 GLU A CA 1
ATOM 1392 C C . GLU A 1 178 ? -15.289 -31.047 -0.869 1 98.62 178 GLU A C 1
ATOM 1394 O O . GLU A 1 178 ? -15.867 -30.906 0.213 1 98.62 178 GLU A O 1
ATOM 1399 N N . ASP A 1 179 ? -14.195 -31.734 -0.985 1 98.62 179 ASP A N 1
ATOM 1400 C CA . ASP A 1 179 ? -13.539 -32.312 0.179 1 98.62 179 ASP A CA 1
ATOM 1401 C C . ASP A 1 179 ? -13.094 -31.219 1.159 1 98.62 179 ASP A C 1
ATOM 1403 O O . ASP A 1 179 ? -13.227 -31.391 2.373 1 98.62 179 ASP A O 1
ATOM 1407 N N . LEU A 1 180 ? -12.531 -30.188 0.616 1 98.56 180 LEU A N 1
ATOM 1408 C CA . LEU A 1 180 ? -12.094 -29.062 1.43 1 98.56 180 LEU A CA 1
ATOM 1409 C C . LEU A 1 180 ? -13.281 -28.422 2.16 1 98.56 180 LEU A C 1
ATOM 1411 O O . LEU A 1 180 ? -13.188 -28.109 3.348 1 98.56 180 LEU A O 1
ATOM 1415 N N . PHE A 1 181 ? -14.398 -28.203 1.431 1 98.69 181 PHE A N 1
ATOM 1416 C CA . PHE A 1 181 ? -15.625 -27.656 2.002 1 98.69 181 PHE A CA 1
ATOM 1417 C C . PHE A 1 181 ? -16.109 -28.516 3.162 1 98.69 181 PHE A C 1
ATOM 1419 O O . PHE A 1 181 ? -16.406 -28 4.246 1 98.69 181 PHE A O 1
ATOM 1426 N N . ASN A 1 182 ? -16.125 -29.797 2.941 1 98.56 182 ASN A N 1
ATOM 1427 C CA . ASN A 1 182 ? -16.594 -30.719 3.965 1 98.56 182 ASN A CA 1
ATOM 1428 C C . ASN A 1 182 ? -15.695 -30.719 5.195 1 98.56 182 ASN A C 1
ATOM 1430 O O . ASN A 1 182 ? -16.172 -30.844 6.324 1 98.56 182 ASN A O 1
ATOM 1434 N N . LEU A 1 183 ? -14.438 -30.594 4.957 1 98.44 183 LEU A N 1
ATOM 1435 C CA . LEU A 1 183 ? -13.469 -30.562 6.047 1 98.44 183 LEU A CA 1
ATOM 1436 C C . LEU A 1 183 ? -13.617 -29.297 6.883 1 98.44 183 LEU A C 1
ATOM 1438 O O . LEU A 1 183 ? -13.461 -29.344 8.102 1 98.44 183 LEU A O 1
ATOM 1442 N N . LEU A 1 184 ? -13.953 -28.141 6.195 1 98.38 184 LEU A N 1
ATOM 1443 C CA . LEU A 1 184 ? -13.766 -26.844 6.844 1 98.38 184 LEU A CA 1
ATOM 1444 C C . LEU A 1 184 ? -15.102 -26.281 7.309 1 98.38 184 LEU A C 1
ATOM 1446 O O . LEU A 1 184 ? -15.133 -25.359 8.141 1 98.38 184 LEU A O 1
ATOM 1450 N N . LYS A 1 185 ? -16.25 -26.719 6.824 1 97.94 185 LYS A N 1
ATOM 1451 C CA . LYS A 1 185 ? -17.547 -26.078 6.996 1 97.94 185 LYS A CA 1
ATOM 1452 C C . LYS A 1 185 ? -17.906 -25.922 8.477 1 97.94 185 LYS A C 1
ATOM 1454 O O . LYS A 1 185 ? -18.516 -24.938 8.875 1 97.94 185 LYS A O 1
ATOM 1459 N N . ASP A 1 186 ? -17.391 -26.844 9.375 1 96.81 186 ASP A N 1
ATOM 1460 C CA . ASP A 1 186 ? -17.781 -26.797 10.789 1 96.81 186 ASP A CA 1
ATOM 1461 C C . ASP A 1 186 ? -16.609 -26.359 11.664 1 96.81 186 ASP A C 1
ATOM 1463 O O . ASP A 1 186 ? -16.672 -26.469 12.891 1 96.81 186 ASP A O 1
ATOM 1467 N N . LYS A 1 187 ? -15.562 -25.953 11.078 1 97.12 187 LYS A N 1
ATOM 1468 C CA . LYS A 1 187 ? -14.383 -25.547 11.836 1 97.12 187 LYS A CA 1
ATOM 1469 C C . LYS A 1 187 ? -14.32 -24.031 11.984 1 97.12 187 LYS A C 1
ATOM 1471 O O . LYS A 1 187 ? -14.734 -23.297 11.086 1 97.12 187 LYS A O 1
ATOM 1476 N N . ASP A 1 188 ? -13.906 -23.641 13.133 1 96.44 188 ASP A N 1
ATOM 1477 C CA . ASP A 1 188 ? -13.672 -22.219 13.375 1 96.44 188 ASP A CA 1
ATOM 1478 C C . ASP A 1 188 ? -12.281 -21.812 12.891 1 96.44 188 ASP A C 1
ATOM 1480 O O . ASP A 1 188 ? -11.328 -21.781 13.68 1 96.44 188 ASP A O 1
ATOM 1484 N N . ILE A 1 189 ? -12.148 -21.469 11.648 1 98.06 189 ILE A N 1
ATOM 1485 C CA . ILE A 1 189 ? -10.883 -21.141 11 1 98.06 189 ILE A CA 1
ATOM 1486 C C . ILE A 1 189 ? -11.133 -20.109 9.898 1 98.06 189 ILE A C 1
ATOM 1488 O O . ILE A 1 189 ? -12.141 -20.172 9.188 1 98.06 189 ILE A O 1
ATOM 1492 N N . ALA A 1 190 ? -10.32 -19.047 9.828 1 98.81 190 ALA A N 1
ATOM 1493 C CA . ALA A 1 190 ? -10.367 -18.125 8.695 1 98.81 190 ALA A CA 1
ATOM 1494 C C . ALA A 1 190 ? -9.664 -18.734 7.48 1 98.81 190 ALA A C 1
ATOM 1496 O O . ALA A 1 190 ? -8.625 -19.391 7.617 1 98.81 190 ALA A O 1
ATOM 1497 N N . ILE A 1 191 ? -10.203 -18.547 6.301 1 98.94 191 ILE A N 1
ATOM 1498 C CA . ILE A 1 191 ? -9.633 -19.094 5.07 1 98.94 191 ILE A CA 1
ATOM 1499 C C . ILE A 1 191 ? -9.266 -17.953 4.129 1 98.94 191 ILE A C 1
ATOM 1501 O O . ILE A 1 191 ? -10.125 -17.188 3.693 1 98.94 191 ILE A O 1
ATOM 1505 N N . ILE A 1 192 ? -8.023 -17.797 3.867 1 98.94 192 ILE A N 1
ATOM 1506 C CA . ILE A 1 192 ? -7.566 -16.891 2.816 1 98.94 192 ILE A CA 1
ATOM 1507 C C . ILE A 1 192 ? -7.391 -17.656 1.51 1 98.94 192 ILE A C 1
ATOM 1509 O O . ILE A 1 192 ? -6.695 -18.672 1.471 1 98.94 192 ILE A O 1
ATOM 1513 N N . THR A 1 193 ? -8.008 -17.266 0.501 1 98.94 193 THR A N 1
ATOM 1514 C CA . THR A 1 193 ? -7.777 -17.844 -0.818 1 98.94 193 THR A CA 1
ATOM 1515 C C . THR A 1 193 ? -7.258 -16.797 -1.788 1 98.94 193 THR A C 1
ATOM 1517 O O . THR A 1 193 ? -7.965 -15.836 -2.111 1 98.94 193 THR A O 1
ATOM 1520 N N . ASP A 1 194 ? -6 -16.938 -2.172 1 98.88 194 ASP A N 1
ATOM 1521 C CA . ASP A 1 194 ? -5.367 -16.047 -3.152 1 98.88 194 ASP A CA 1
ATOM 1522 C C . ASP A 1 194 ? -5.676 -16.516 -4.578 1 98.88 194 ASP A C 1
ATOM 1524 O O . ASP A 1 194 ? -5.16 -17.531 -5.031 1 98.88 194 ASP A O 1
ATOM 1528 N N . GLU A 1 195 ? -6.441 -15.695 -5.258 1 98.69 195 GLU A N 1
ATOM 1529 C CA . GLU A 1 195 ? -6.961 -16.078 -6.562 1 98.69 195 GLU A CA 1
ATOM 1530 C C . GLU A 1 195 ? -6.48 -15.133 -7.656 1 98.69 195 GLU A C 1
ATOM 1532 O O . GLU A 1 195 ? -7.223 -14.828 -8.594 1 98.69 195 GLU A O 1
ATOM 1537 N N . ILE A 1 196 ? -5.227 -14.695 -7.562 1 98.62 196 ILE A N 1
ATOM 1538 C CA . ILE A 1 196 ? -4.66 -13.68 -8.438 1 98.62 196 ILE A CA 1
ATOM 1539 C C . ILE A 1 196 ? -4.605 -14.203 -9.875 1 98.62 196 ILE A C 1
ATOM 1541 O O . ILE A 1 196 ? -4.676 -13.422 -10.828 1 98.62 196 ILE A O 1
ATOM 1545 N N . TYR A 1 197 ? -4.609 -15.547 -10.062 1 98.38 197 TYR A N 1
ATOM 1546 C CA . TYR A 1 197 ? -4.457 -16.141 -11.391 1 98.38 197 TYR A CA 1
ATOM 1547 C C . TYR A 1 197 ? -5.77 -16.734 -11.875 1 98.38 197 TYR A C 1
ATOM 1549 O O . TYR A 1 197 ? -5.781 -17.531 -12.82 1 98.38 197 TYR A O 1
ATOM 1557 N N . GLU A 1 198 ? -6.859 -16.406 -11.172 1 98.06 198 GLU A N 1
ATOM 1558 C CA . GLU A 1 198 ? -8.133 -17.047 -11.508 1 98.06 198 GLU A CA 1
ATOM 1559 C C . GLU A 1 198 ? -8.469 -16.844 -12.984 1 98.06 198 GLU A C 1
ATOM 1561 O O . GLU A 1 198 ? -8.984 -17.766 -13.633 1 98.06 198 GLU A O 1
ATOM 1566 N N . ALA A 1 199 ? -8.156 -15.719 -13.594 1 97.62 199 ALA A N 1
ATOM 1567 C CA . ALA A 1 199 ? -8.484 -15.414 -14.984 1 97.62 199 ALA A CA 1
ATOM 1568 C C . ALA A 1 199 ? -7.633 -16.234 -15.945 1 97.62 199 ALA A C 1
ATOM 1570 O O . ALA A 1 199 ? -7.941 -16.328 -17.141 1 97.62 199 ALA A O 1
ATOM 1571 N N . LEU A 1 200 ? -6.594 -16.812 -15.438 1 97.81 200 LEU A N 1
ATOM 1572 C CA . LEU A 1 200 ? -5.664 -17.609 -16.234 1 97.81 200 LEU A CA 1
ATOM 1573 C C . LEU A 1 200 ? -5.75 -19.078 -15.859 1 97.81 200 LEU A C 1
ATOM 1575 O O . LEU A 1 200 ? -4.723 -19.75 -15.734 1 97.81 200 LEU A O 1
ATOM 1579 N N . CYS A 1 201 ? -6.906 -19.531 -15.531 1 97.75 201 CYS A N 1
ATOM 1580 C CA . CYS A 1 201 ? -7.219 -20.953 -15.359 1 97.75 201 CYS A CA 1
ATOM 1581 C C . CYS A 1 201 ? -7.574 -21.594 -16.688 1 97.75 201 CYS A C 1
ATOM 1583 O O . CYS A 1 201 ? -8.477 -21.125 -17.391 1 97.75 201 CYS A O 1
ATOM 1585 N N . PHE A 1 202 ? -6.906 -22.641 -17.094 1 97.5 202 PHE A N 1
ATOM 1586 C CA . PHE A 1 202 ? -7.027 -23.188 -18.453 1 97.5 202 PHE A CA 1
ATOM 1587 C C . PHE A 1 202 ? -8.102 -24.266 -18.5 1 97.5 202 PHE A C 1
ATOM 1589 O O . PHE A 1 202 ? -8.477 -24.734 -19.578 1 97.5 202 PHE A O 1
ATOM 1596 N N . GLU A 1 203 ? -8.523 -24.719 -17.312 1 96.88 203 GLU A N 1
ATOM 1597 C CA . GLU A 1 203 ? -9.633 -25.656 -17.156 1 96.88 203 GLU A CA 1
ATOM 1598 C C . GLU A 1 203 ? -10.773 -25.031 -16.359 1 96.88 203 GLU A C 1
ATOM 1600 O O . GLU A 1 203 ? -10.789 -23.828 -16.125 1 96.88 203 GLU A O 1
ATOM 1605 N N . GLU A 1 204 ? -11.727 -25.859 -16.047 1 97.25 204 GLU A N 1
ATOM 1606 C CA . GLU A 1 204 ? -12.828 -25.344 -15.242 1 97.25 204 GLU A CA 1
ATOM 1607 C C . GLU A 1 204 ? -12.328 -24.812 -13.898 1 97.25 204 GLU A C 1
ATOM 1609 O O . GLU A 1 204 ? -11.516 -25.469 -13.234 1 97.25 204 GLU A O 1
ATOM 1614 N N . TYR A 1 205 ? -12.781 -23.672 -13.578 1 97.75 205 TYR A N 1
ATOM 1615 C CA . TYR A 1 205 ? -12.328 -22.969 -12.391 1 97.75 205 TYR A CA 1
ATOM 1616 C C . TYR A 1 205 ? -13.188 -23.328 -11.18 1 97.75 205 TYR A C 1
ATOM 1618 O O . TYR A 1 205 ? -14.414 -23.234 -11.242 1 97.75 205 TYR A O 1
ATOM 1626 N N . TYR A 1 206 ? -12.578 -23.766 -10.102 1 98.62 206 TYR A N 1
ATOM 1627 C CA . TYR A 1 206 ? -13.242 -24 -8.82 1 98.62 206 TYR A CA 1
ATOM 1628 C C . TYR A 1 206 ? -12.539 -23.234 -7.699 1 98.62 206 TYR A C 1
ATOM 1630 O O . TYR A 1 206 ? -11.328 -23.031 -7.738 1 98.62 206 TYR A O 1
ATOM 1638 N N . SER A 1 207 ? -13.234 -22.781 -6.738 1 98.75 207 SER A N 1
ATOM 1639 C CA . SER A 1 207 ? -12.766 -22.047 -5.57 1 98.75 207 SER A CA 1
ATOM 1640 C C . SER A 1 207 ? -13.594 -22.375 -4.332 1 98.75 207 SER A C 1
ATOM 1642 O O . SER A 1 207 ? -14.797 -22.594 -4.43 1 98.75 207 SER A O 1
ATOM 1644 N N . ILE A 1 208 ? -12.945 -22.391 -3.217 1 98.88 208 ILE A N 1
ATOM 1645 C CA . ILE A 1 208 ? -13.664 -22.594 -1.959 1 98.88 208 ILE A CA 1
ATOM 1646 C C . ILE A 1 208 ? -14.68 -21.469 -1.765 1 98.88 208 ILE A C 1
ATOM 1648 O O . ILE A 1 208 ? -15.711 -21.672 -1.118 1 98.88 208 ILE A O 1
ATOM 1652 N N . ALA A 1 209 ? -14.469 -20.312 -2.393 1 98.88 209 ALA A N 1
ATOM 1653 C CA . ALA A 1 209 ? -15.32 -19.141 -2.25 1 98.88 209 ALA A CA 1
ATOM 1654 C C . ALA A 1 209 ? -16.656 -19.344 -2.967 1 98.88 209 ALA A C 1
ATOM 1656 O O . ALA A 1 209 ? -17.609 -18.578 -2.756 1 98.88 209 ALA A O 1
ATOM 1657 N N . GLN A 1 210 ? -16.75 -20.375 -3.803 1 98.81 210 GLN A N 1
ATOM 1658 C CA . GLN A 1 210 ? -18 -20.688 -4.488 1 98.81 210 GLN A CA 1
ATOM 1659 C C . GLN A 1 210 ? -19.016 -21.328 -3.529 1 98.81 210 GLN A C 1
ATOM 1661 O O . GLN A 1 210 ? -20.203 -21.422 -3.848 1 98.81 210 GLN A O 1
ATOM 1666 N N . LYS A 1 211 ? -18.547 -21.781 -2.379 1 98.69 211 LYS A N 1
ATOM 1667 C CA . LYS A 1 211 ? -19.391 -22.406 -1.374 1 98.69 211 LYS A CA 1
ATOM 1668 C C . LYS A 1 211 ? -19.969 -21.375 -0.411 1 98.69 211 LYS A C 1
ATOM 1670 O O . LYS A 1 211 ? -19.297 -20.984 0.552 1 98.69 211 LYS A O 1
ATOM 1675 N N . GLU A 1 212 ? -21.188 -21.047 -0.537 1 97.94 212 GLU A N 1
ATOM 1676 C CA . GLU A 1 212 ? -21.828 -19.969 0.218 1 97.94 212 GLU A CA 1
ATOM 1677 C C . GLU A 1 212 ? -21.828 -20.266 1.714 1 97.94 212 GLU A C 1
ATOM 1679 O O . GLU A 1 212 ? -21.734 -19.359 2.535 1 97.94 212 GLU A O 1
ATOM 1684 N N . GLU A 1 213 ? -21.859 -21.469 2.051 1 97.88 213 GLU A N 1
ATOM 1685 C CA . GLU A 1 213 ? -21.984 -21.906 3.441 1 97.88 213 GLU A CA 1
ATOM 1686 C C . GLU A 1 213 ? -20.734 -21.547 4.246 1 97.88 213 GLU A C 1
ATOM 1688 O O . GLU A 1 213 ? -20.781 -21.469 5.473 1 97.88 213 GLU A O 1
ATOM 1693 N N . VAL A 1 214 ? -19.641 -21.312 3.543 1 98.44 214 VAL A N 1
ATOM 1694 C CA . VAL A 1 214 ? -18.422 -21.016 4.277 1 98.44 214 VAL A CA 1
ATOM 1695 C C . VAL A 1 214 ? -17.938 -19.609 3.91 1 98.44 214 VAL A C 1
ATOM 1697 O O . VAL A 1 214 ? -16.875 -19.172 4.352 1 98.44 214 VAL A O 1
ATOM 1700 N N . LEU A 1 215 ? -18.703 -18.859 3.174 1 98.12 215 LEU A N 1
ATOM 1701 C CA . LEU A 1 215 ? -18.281 -17.578 2.633 1 98.12 215 LEU A CA 1
ATOM 1702 C C . LEU A 1 215 ? -18.016 -16.578 3.75 1 98.12 215 LEU A C 1
ATOM 1704 O O . LEU A 1 215 ? -17.219 -15.648 3.59 1 98.12 215 LEU A O 1
ATOM 1708 N N . ASP A 1 216 ? -18.656 -16.766 4.906 1 97.94 216 ASP A N 1
ATOM 1709 C CA . ASP A 1 216 ? -18.516 -15.844 6.035 1 97.94 216 ASP A CA 1
ATOM 1710 C C . ASP A 1 216 ? -17.125 -15.945 6.66 1 97.94 216 ASP A C 1
ATOM 1712 O O . ASP A 1 216 ? -16.703 -15.062 7.406 1 97.94 216 ASP A O 1
ATOM 1716 N N . LYS A 1 217 ? -16.391 -17.047 6.367 1 98.31 217 LYS A N 1
ATOM 1717 C CA . LYS A 1 217 ? -15.055 -17.188 6.941 1 98.31 217 LYS A CA 1
ATOM 1718 C C . LYS A 1 217 ? -13.984 -17.156 5.852 1 98.31 217 LYS A C 1
ATOM 1720 O O . LYS A 1 217 ? -12.797 -17.359 6.137 1 98.31 217 LYS A O 1
ATOM 1725 N N . VAL A 1 218 ? -14.398 -16.938 4.559 1 98.88 218 VAL A N 1
ATOM 1726 C CA . VAL A 1 218 ? -13.469 -16.891 3.434 1 98.88 218 VAL A CA 1
ATOM 1727 C C . VAL A 1 218 ? -13.102 -15.445 3.127 1 98.88 218 VAL A C 1
ATOM 1729 O O . VAL A 1 218 ? -13.977 -14.578 3.016 1 98.88 218 VAL A O 1
ATOM 1732 N N . ILE A 1 219 ? -11.859 -15.141 3.096 1 98.94 219 ILE A N 1
ATOM 1733 C CA . ILE A 1 219 ? -11.32 -13.891 2.566 1 98.94 219 ILE A CA 1
ATOM 1734 C C . ILE A 1 219 ? -10.695 -14.141 1.198 1 98.94 219 ILE A C 1
ATOM 1736 O O . ILE A 1 219 ? -9.695 -14.852 1.088 1 98.94 219 ILE A O 1
ATOM 1740 N N . TYR A 1 220 ? -11.336 -13.609 0.2 1 98.94 220 TYR A N 1
ATOM 1741 C CA . TYR A 1 220 ? -10.922 -13.75 -1.192 1 98.94 220 TYR A CA 1
ATOM 1742 C C . TYR A 1 220 ? -10 -12.609 -1.605 1 98.94 220 TYR A C 1
ATOM 1744 O O . TYR A 1 220 ? -10.367 -11.438 -1.515 1 98.94 220 TYR A O 1
ATOM 1752 N N . VAL A 1 221 ? -8.766 -12.93 -1.992 1 98.94 221 VAL A N 1
ATOM 1753 C CA . VAL A 1 221 ? -7.812 -11.922 -2.439 1 98.94 221 VAL A CA 1
ATOM 1754 C C . VAL A 1 221 ? -7.5 -12.125 -3.92 1 98.94 221 VAL A C 1
ATOM 1756 O O . VAL A 1 221 ? -7.242 -13.242 -4.359 1 98.94 221 VAL A O 1
ATOM 1759 N N . SER A 1 222 ? -7.531 -11.07 -4.672 1 98.88 222 SER A N 1
ATOM 1760 C CA . SER A 1 222 ? -7.211 -11.125 -6.094 1 98.88 222 SER A CA 1
ATOM 1761 C C . SER A 1 222 ? -6.801 -9.75 -6.617 1 98.88 222 SER A C 1
ATOM 1763 O O . SER A 1 222 ? -6.418 -8.875 -5.84 1 98.88 222 SER A O 1
ATOM 1765 N N . GLY A 1 223 ? -6.75 -9.625 -7.895 1 98.56 223 GLY A N 1
ATOM 1766 C CA . GLY A 1 223 ? -6.355 -8.375 -8.523 1 98.56 223 GLY A CA 1
ATOM 1767 C C . GLY A 1 223 ? -6.348 -8.445 -10.039 1 98.56 223 GLY A C 1
ATOM 1768 O O . GLY A 1 223 ? -6.848 -9.406 -10.625 1 98.56 223 GLY A O 1
ATOM 1769 N N . PHE A 1 224 ? -5.766 -7.414 -10.602 1 98.75 224 PHE A N 1
ATOM 1770 C CA . PHE A 1 224 ? -5.891 -7.25 -12.047 1 98.75 224 PHE A CA 1
ATOM 1771 C C . PHE A 1 224 ? -4.52 -7.227 -12.703 1 98.75 224 PHE A C 1
ATOM 1773 O O . PHE A 1 224 ? -4.418 -7.105 -13.93 1 98.75 224 PHE A O 1
ATOM 1780 N N . SER A 1 225 ? -3.488 -7.371 -11.883 1 98.19 225 SER A N 1
ATOM 1781 C CA . SER A 1 225 ? -2.105 -7.344 -12.344 1 98.19 225 SER A CA 1
ATOM 1782 C C . SER A 1 225 ? -1.861 -8.398 -13.422 1 98.19 225 SER A C 1
ATOM 1784 O O . SER A 1 225 ? -1.114 -8.156 -14.367 1 98.19 225 SER A O 1
ATOM 1786 N N . LYS A 1 226 ? -2.439 -9.57 -13.211 1 98.44 226 LYS A N 1
ATOM 1787 C CA . LYS A 1 226 ? -2.207 -10.688 -14.125 1 98.44 226 LYS A CA 1
ATOM 1788 C C . LYS A 1 226 ? -3.303 -10.773 -15.18 1 98.44 226 LYS A C 1
ATOM 1790 O O . LYS A 1 226 ? -3.018 -11 -16.359 1 98.44 226 LYS A O 1
ATOM 1795 N N . MET A 1 227 ? -4.508 -10.484 -14.781 1 98.31 227 MET A N 1
ATOM 1796 C CA . MET A 1 227 ? -5.66 -10.547 -15.672 1 98.31 227 MET A CA 1
ATOM 1797 C C . MET A 1 227 ? -5.504 -9.578 -16.828 1 98.31 227 MET A C 1
ATOM 1799 O O . MET A 1 227 ? -5.781 -9.922 -17.984 1 98.31 227 MET A O 1
ATOM 1803 N N . PHE A 1 228 ? -5.062 -8.375 -16.547 1 98.75 228 P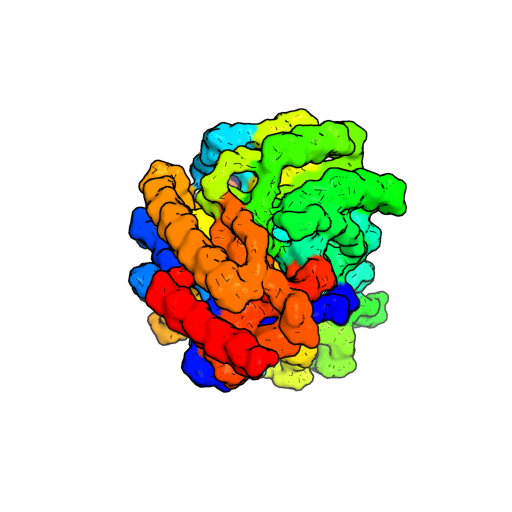HE A N 1
ATOM 1804 C CA . PHE A 1 228 ? -5.008 -7.324 -17.562 1 98.75 228 PHE A CA 1
ATOM 1805 C C . PHE A 1 228 ? -3.564 -6.926 -17.844 1 98.75 228 PHE A C 1
ATOM 1807 O O . PHE A 1 228 ? -3.311 -5.867 -18.438 1 98.75 228 PHE A O 1
ATOM 1814 N N . SER A 1 229 ? -2.592 -7.707 -17.344 1 98.19 229 SER A N 1
ATOM 1815 C CA . SER A 1 229 ? -1.18 -7.438 -17.578 1 98.19 229 SER A CA 1
ATOM 1816 C C . SER A 1 229 ? -0.801 -6.027 -17.141 1 98.19 229 SER A C 1
ATOM 1818 O O . SER A 1 229 ? -0.19 -5.273 -17.891 1 98.19 229 SER A O 1
ATOM 1820 N N . MET A 1 230 ? -1.162 -5.695 -15.945 1 98.5 230 MET A N 1
ATOM 1821 C CA . MET A 1 230 ? -0.944 -4.328 -15.484 1 98.5 230 MET A CA 1
ATOM 1822 C C . MET A 1 230 ? -0.317 -4.316 -14.094 1 98.5 230 MET A C 1
ATOM 1824 O O . MET A 1 230 ? -0.804 -3.629 -13.195 1 98.5 230 MET A O 1
ATOM 1828 N N . THR A 1 231 ? 0.74 -5.086 -13.938 1 98.25 231 THR A N 1
ATOM 1829 C CA . THR A 1 231 ? 1.364 -5.328 -12.641 1 98.25 231 THR A CA 1
ATOM 1830 C C . THR A 1 231 ? 1.822 -4.016 -12.016 1 98.25 231 THR A C 1
ATOM 1832 O O . THR A 1 231 ? 1.742 -3.846 -10.797 1 98.25 231 THR A O 1
ATOM 1835 N N . GLY A 1 232 ? 2.246 -3.037 -12.781 1 98.56 232 GLY A N 1
ATOM 1836 C CA . GLY A 1 232 ? 2.771 -1.786 -12.258 1 98.56 232 GLY A CA 1
ATOM 1837 C C . GLY A 1 232 ? 1.688 -0.786 -11.906 1 98.56 232 GLY A C 1
ATOM 1838 O O . GLY A 1 232 ? 1.963 0.236 -11.273 1 98.56 232 GLY A O 1
ATOM 1839 N N . LEU A 1 233 ? 0.427 -1.032 -12.289 1 98.88 233 LEU A N 1
ATOM 1840 C CA . LEU A 1 233 ? -0.642 -0.07 -12.047 1 98.88 233 LEU A CA 1
ATOM 1841 C C . LEU A 1 233 ? -1.252 -0.273 -10.664 1 98.88 233 LEU A C 1
ATOM 1843 O O . LEU A 1 233 ? -1.96 0.602 -10.156 1 98.88 233 LEU A O 1
ATOM 1847 N N . ARG A 1 234 ? -0.987 -1.394 -10.039 1 98.75 234 ARG A N 1
ATOM 1848 C CA . ARG A 1 234 ? -1.144 -1.673 -8.609 1 98.75 234 ARG A CA 1
ATOM 1849 C C . ARG A 1 234 ? -2.609 -1.61 -8.203 1 98.75 234 ARG A C 1
ATOM 1851 O O . ARG A 1 234 ? -2.971 -0.872 -7.281 1 98.75 234 ARG A O 1
ATOM 1858 N N . VAL A 1 235 ? -3.467 -2.432 -8.805 1 98.94 235 VAL A N 1
ATOM 1859 C CA . VAL A 1 235 ? -4.863 -2.5 -8.398 1 98.94 235 VAL A CA 1
ATOM 1860 C C . VAL A 1 235 ? -5.246 -3.949 -8.094 1 98.94 235 VAL A C 1
ATOM 1862 O O . VAL A 1 235 ? -5.102 -4.824 -8.953 1 98.94 235 VAL A O 1
ATOM 1865 N N . GLY A 1 236 ? -5.629 -4.223 -6.953 1 98.88 236 GLY A N 1
ATOM 1866 C CA . GLY A 1 236 ? -6.188 -5.484 -6.5 1 98.88 236 GLY A CA 1
ATOM 1867 C C . GLY A 1 236 ? -7.414 -5.312 -5.621 1 98.88 236 GLY A C 1
ATOM 1868 O O . GLY A 1 236 ? -8.055 -4.262 -5.641 1 98.88 236 GLY A O 1
ATOM 1869 N N . TYR A 1 237 ? -7.824 -6.359 -4.961 1 98.94 237 TYR A N 1
ATOM 1870 C CA . TYR A 1 237 ? -8.961 -6.27 -4.051 1 98.94 237 TYR A CA 1
ATOM 1871 C C . TYR A 1 237 ? -9.008 -7.477 -3.121 1 98.94 237 TYR A C 1
ATOM 1873 O O . TYR A 1 237 ? -8.398 -8.508 -3.4 1 98.94 237 TYR A O 1
ATOM 1881 N N . PHE A 1 238 ? -9.625 -7.336 -2.057 1 98.94 238 PHE A N 1
ATOM 1882 C CA . PHE A 1 238 ? -10.07 -8.469 -1.245 1 98.94 238 PHE A CA 1
ATOM 1883 C C . PHE A 1 238 ? -11.578 -8.422 -1.029 1 98.94 238 PHE A C 1
ATOM 1885 O O . PHE A 1 238 ? -12.203 -7.371 -1.18 1 98.94 238 PHE A O 1
ATOM 1892 N N . CYS A 1 239 ? -12.172 -9.562 -0.824 1 98.94 239 CYS A N 1
ATOM 1893 C CA . CYS A 1 239 ? -13.562 -9.711 -0.429 1 98.94 239 CYS A CA 1
ATOM 1894 C C . CYS A 1 239 ? -13.68 -10.406 0.924 1 98.94 239 CYS A C 1
ATOM 1896 O O . CYS A 1 239 ? -12.961 -11.375 1.193 1 98.94 239 CYS A O 1
ATOM 1898 N N . ALA A 1 240 ? -14.508 -9.93 1.762 1 98.88 240 ALA A N 1
ATOM 1899 C CA . ALA A 1 240 ? -14.734 -10.516 3.078 1 98.88 240 ALA A CA 1
ATOM 1900 C C . ALA A 1 240 ? -16.078 -10.055 3.656 1 98.88 240 ALA A C 1
ATOM 1902 O O . ALA A 1 240 ? -16.531 -8.945 3.373 1 98.88 240 ALA A O 1
ATOM 1903 N N . LYS A 1 241 ? -16.656 -10.859 4.43 1 98.44 241 LYS A N 1
ATOM 1904 C CA . LYS A 1 241 ? -17.844 -10.492 5.191 1 98.44 241 LYS A CA 1
ATOM 1905 C C . LYS A 1 241 ? -17.469 -9.945 6.566 1 98.44 241 LYS A C 1
ATOM 1907 O O . LYS A 1 241 ? -16.312 -10.031 6.98 1 98.44 241 LYS A O 1
ATOM 1912 N N . GLU A 1 242 ? -18.453 -9.32 7.219 1 96.69 242 GLU A N 1
ATOM 1913 C CA . GLU A 1 242 ? -18.234 -8.922 8.609 1 96.69 242 GLU A CA 1
ATOM 1914 C C . GLU A 1 242 ? -18.062 -10.141 9.508 1 96.69 242 GLU A C 1
ATOM 1916 O O . GLU A 1 242 ? -18.672 -11.18 9.281 1 96.69 242 GLU A O 1
ATOM 1921 N N . PRO A 1 243 ? -17.328 -10.008 10.43 1 96.38 243 PRO A N 1
ATOM 1922 C CA . PRO A 1 243 ? -16.609 -8.828 10.938 1 96.38 243 PRO A CA 1
ATOM 1923 C C . PRO A 1 243 ? -15.258 -8.625 10.266 1 96.38 243 PRO A C 1
ATOM 1925 O O . PRO A 1 243 ? -14.57 -7.641 10.547 1 96.38 243 PRO A O 1
ATOM 1928 N N . TYR A 1 244 ? -14.797 -9.578 9.367 1 98.38 244 TYR A N 1
ATOM 1929 C CA . TYR A 1 244 ? -13.477 -9.508 8.75 1 98.38 244 TYR A CA 1
ATOM 1930 C C . TYR A 1 244 ? -13.305 -8.203 7.977 1 98.38 244 TYR A C 1
ATOM 1932 O O . TYR A 1 244 ? -12.289 -7.52 8.125 1 98.38 244 TYR A O 1
ATOM 1940 N N . MET A 1 245 ? -14.328 -7.805 7.227 1 98.12 245 MET A N 1
ATOM 1941 C CA . MET A 1 245 ? -14.273 -6.602 6.402 1 98.12 245 MET A CA 1
ATOM 1942 C C . MET A 1 245 ? -13.945 -5.375 7.242 1 98.12 245 MET A C 1
ATOM 1944 O O . MET A 1 245 ? -13.039 -4.609 6.906 1 98.12 245 MET A O 1
ATOM 1948 N N . LYS A 1 246 ? -14.602 -5.211 8.312 1 95.62 246 LYS A N 1
ATOM 1949 C CA . LYS A 1 246 ? -14.43 -4.043 9.172 1 95.62 246 LYS A CA 1
ATOM 1950 C C . LYS A 1 246 ? -12.992 -3.947 9.688 1 95.62 246 LYS A C 1
ATOM 1952 O O . LYS A 1 246 ? -12.391 -2.871 9.672 1 95.62 246 LYS A O 1
ATOM 1957 N N . ASN A 1 247 ? -12.461 -5.02 10.094 1 97.06 247 ASN A N 1
ATOM 1958 C CA . ASN A 1 247 ? -11.133 -5.027 10.703 1 97.06 247 ASN A CA 1
ATOM 1959 C C . ASN A 1 247 ? -10.031 -4.895 9.648 1 97.06 247 ASN A C 1
ATOM 1961 O O . ASN A 1 247 ? -9.047 -4.18 9.859 1 97.06 247 ASN A O 1
ATOM 1965 N N . ILE A 1 248 ? -10.203 -5.57 8.5 1 98.56 248 ILE A N 1
ATOM 1966 C CA . ILE A 1 248 ? -9.211 -5.461 7.434 1 98.56 248 ILE A CA 1
ATOM 1967 C C . ILE A 1 248 ? -9.188 -4.027 6.902 1 98.56 248 ILE A C 1
ATOM 1969 O O . ILE A 1 248 ? -8.117 -3.496 6.586 1 98.56 248 ILE A O 1
ATOM 1973 N N . MET A 1 249 ? -10.297 -3.375 6.887 1 96.69 249 MET A N 1
ATOM 1974 C CA . MET A 1 249 ? -10.414 -2.002 6.402 1 96.69 249 MET A CA 1
ATOM 1975 C C . MET A 1 249 ? -9.641 -1.042 7.301 1 96.69 249 MET A C 1
ATOM 1977 O O . MET A 1 249 ? -9.078 -0.054 6.82 1 96.69 249 MET A O 1
ATOM 1981 N N . LYS A 1 250 ? -9.625 -1.323 8.586 1 96 250 LYS A N 1
ATOM 1982 C CA . LYS A 1 250 ? -8.852 -0.492 9.5 1 96 250 LYS A CA 1
ATOM 1983 C C . LYS A 1 250 ? -7.367 -0.504 9.141 1 96 250 LYS A C 1
ATOM 1985 O O . LYS A 1 250 ? -6.715 0.542 9.133 1 96 250 LYS A O 1
ATOM 1990 N N . VAL A 1 251 ? -6.879 -1.702 8.812 1 98.12 251 VAL A N 1
ATOM 1991 C CA . VAL A 1 251 ? -5.477 -1.826 8.43 1 98.12 251 VAL A CA 1
ATOM 1992 C C . VAL A 1 251 ? -5.242 -1.139 7.086 1 98.12 251 VAL A C 1
ATOM 1994 O O . VAL A 1 251 ? -4.316 -0.335 6.945 1 98.12 251 VAL A O 1
ATOM 1997 N N . HIS A 1 252 ? -6.109 -1.411 6.125 1 98.31 252 HIS A N 1
ATOM 1998 C CA . HIS A 1 252 ? -6.016 -0.869 4.777 1 98.31 252 HIS A CA 1
ATOM 1999 C C . HIS A 1 252 ? -6.012 0.656 4.793 1 98.31 252 HIS A C 1
ATOM 2001 O O . HIS A 1 252 ? -5.176 1.285 4.141 1 98.31 252 HIS A O 1
ATOM 2007 N N . GLN A 1 253 ? -6.844 1.22 5.547 1 95.38 253 GLN A N 1
ATOM 2008 C CA . GLN A 1 253 ? -7.012 2.668 5.574 1 95.38 253 GLN A CA 1
ATOM 2009 C C . GLN A 1 253 ? -5.75 3.357 6.09 1 95.38 253 GLN A C 1
ATOM 2011 O O . GLN A 1 253 ? -5.348 4.398 5.562 1 95.38 253 GLN A O 1
ATOM 2016 N N . TYR A 1 254 ? -5.125 2.791 7.086 1 96.19 254 TYR A N 1
ATOM 2017 C CA . TYR A 1 254 ? -3.961 3.441 7.68 1 96.19 254 TYR A CA 1
ATOM 2018 C C . TYR A 1 254 ? -2.674 2.977 7.008 1 96.19 254 TYR A C 1
ATOM 2020 O O . TYR A 1 254 ? -1.608 3.559 7.223 1 96.19 254 TYR A O 1
ATOM 2028 N N . ASN A 1 255 ? -2.805 1.957 6.125 1 98.12 255 ASN A N 1
ATOM 2029 C CA . ASN A 1 255 ? -1.668 1.473 5.352 1 98.12 255 ASN A CA 1
ATOM 2030 C C . ASN A 1 255 ? -1.46 2.299 4.086 1 98.12 255 ASN A C 1
ATOM 2032 O O . ASN A 1 255 ? -0.419 2.938 3.92 1 98.12 255 ASN A O 1
ATOM 2036 N N . VAL A 1 256 ? -2.531 2.424 3.256 1 98.19 256 VAL A N 1
ATOM 2037 C CA . VAL A 1 256 ? -2.301 3.066 1.966 1 98.19 256 VAL A CA 1
ATOM 2038 C C . VAL A 1 256 ? -3.367 4.133 1.722 1 98.19 256 VAL A C 1
ATOM 2040 O O . VAL A 1 256 ? -3.305 4.867 0.731 1 98.19 256 VAL A O 1
ATOM 2043 N N . SER A 1 257 ? -4.355 4.289 2.562 1 95.12 257 SER A N 1
ATOM 2044 C CA . SER A 1 257 ? -5.496 5.184 2.412 1 95.12 257 SER A CA 1
ATOM 2045 C C . SER A 1 257 ? -6.445 4.691 1.323 1 95.12 257 SER A C 1
ATOM 2047 O O . SER A 1 257 ? -7.605 4.383 1.598 1 95.12 257 SER A O 1
ATOM 2049 N N . CYS A 1 258 ? -5.996 4.594 0.129 1 97.62 258 CYS A N 1
ATOM 2050 C CA . CYS A 1 258 ? -6.785 4.047 -0.968 1 97.62 258 CYS A CA 1
ATOM 2051 C C . CYS A 1 258 ? -5.891 3.605 -2.119 1 97.62 258 CYS A C 1
ATOM 2053 O O . CYS A 1 258 ? -4.695 3.906 -2.133 1 97.62 258 CYS A O 1
ATOM 2055 N N . ALA A 1 259 ? -6.441 2.824 -2.996 1 98.75 259 ALA A N 1
ATOM 2056 C CA . ALA A 1 259 ? -5.738 2.385 -4.199 1 98.75 259 ALA A CA 1
ATOM 2057 C C . ALA A 1 259 ? -5.633 3.518 -5.215 1 98.75 259 ALA A C 1
ATOM 2059 O O . ALA A 1 259 ? -6.375 4.5 -5.141 1 98.75 259 ALA A O 1
ATOM 2060 N N . PRO A 1 260 ? -4.691 3.439 -6.16 1 98.81 260 PRO A N 1
ATOM 2061 C CA . PRO A 1 260 ? -4.531 4.508 -7.148 1 98.81 260 PRO A CA 1
ATOM 2062 C C . PRO A 1 260 ? -5.82 4.809 -7.91 1 98.81 260 PRO A C 1
ATOM 2064 O O . PRO A 1 260 ? -6.414 3.904 -8.5 1 98.81 260 PRO A O 1
ATOM 2067 N N . SER A 1 261 ? -6.184 6.035 -7.957 1 98.81 261 SER A N 1
ATOM 2068 C CA . SER A 1 261 ? -7.5 6.457 -8.422 1 98.81 261 SER A CA 1
ATOM 2069 C C . SER A 1 261 ? -7.668 6.184 -9.914 1 98.81 261 SER A C 1
ATOM 2071 O O . SER A 1 261 ? -8.578 5.457 -10.32 1 98.81 261 SER A O 1
ATOM 2073 N N . ILE A 1 262 ? -6.789 6.633 -10.781 1 98.94 262 ILE A N 1
ATOM 2074 C CA . ILE A 1 262 ? -6.977 6.582 -12.227 1 98.94 262 ILE A CA 1
ATOM 2075 C C . ILE A 1 262 ? -6.945 5.133 -12.703 1 98.94 262 ILE A C 1
ATOM 2077 O O . ILE A 1 262 ? -7.629 4.77 -13.664 1 98.94 262 ILE A O 1
ATOM 2081 N N . ALA A 1 263 ? -6.168 4.312 -12.016 1 98.94 263 ALA A N 1
ATOM 2082 C CA . ALA A 1 263 ? -6.094 2.9 -12.383 1 98.94 263 ALA A CA 1
ATOM 2083 C C . ALA A 1 263 ? -7.398 2.18 -12.07 1 98.94 263 ALA A C 1
ATOM 2085 O O . ALA A 1 263 ? -7.785 1.243 -12.773 1 98.94 263 ALA A O 1
ATOM 2086 N N . GLN A 1 264 ? -8.109 2.586 -10.992 1 98.94 264 GLN A N 1
ATOM 2087 C CA . GLN A 1 264 ? -9.414 2.006 -10.672 1 98.94 264 GLN A CA 1
ATOM 2088 C C . GLN A 1 264 ? -10.398 2.211 -11.82 1 98.94 264 GLN A C 1
ATOM 2090 O O . GLN A 1 264 ? -11.133 1.291 -12.188 1 98.94 264 GLN A O 1
ATOM 2095 N N . TYR A 1 265 ? -10.367 3.402 -12.383 1 98.94 265 TYR A N 1
ATOM 2096 C CA . TYR A 1 265 ? -11.266 3.688 -13.5 1 98.94 265 TYR A CA 1
ATOM 2097 C C . TYR A 1 265 ? -10.883 2.867 -14.727 1 98.94 265 TYR A C 1
ATOM 2099 O O . TYR A 1 265 ? -11.758 2.404 -15.461 1 98.94 265 TYR A O 1
ATOM 2107 N N . GLY A 1 266 ? -9.586 2.73 -14.953 1 98.94 266 GLY A N 1
ATOM 2108 C CA . GLY A 1 266 ? -9.141 1.853 -16.031 1 98.94 266 GLY A CA 1
ATOM 2109 C C . GLY A 1 266 ? -9.648 0.43 -15.883 1 98.94 266 GLY A C 1
ATOM 2110 O O . GLY A 1 266 ? -10.156 -0.154 -16.844 1 98.94 266 GLY A O 1
ATOM 2111 N N . VAL A 1 267 ? -9.531 -0.121 -14.711 1 98.88 267 VAL A N 1
ATOM 2112 C CA . VAL A 1 267 ? -9.938 -1.496 -14.438 1 98.88 267 VAL A CA 1
ATOM 2113 C C . VAL A 1 267 ? -11.453 -1.629 -14.586 1 98.88 267 VAL A C 1
ATOM 2115 O O . VAL A 1 267 ? -11.945 -2.645 -15.086 1 98.88 267 VAL A O 1
ATOM 2118 N N . LEU A 1 268 ? -12.18 -0.597 -14.078 1 98.94 268 LEU A N 1
ATOM 2119 C CA . LEU A 1 268 ? -13.633 -0.592 -14.266 1 98.94 268 LEU A CA 1
ATOM 2120 C C . LEU A 1 268 ? -13.992 -0.786 -15.734 1 98.94 268 LEU A C 1
ATOM 2122 O O . LEU A 1 268 ? -14.828 -1.633 -16.062 1 98.94 268 LEU A O 1
ATOM 2126 N N . TYR A 1 269 ? -13.359 -0.011 -16.625 1 98.88 269 TYR A N 1
ATOM 2127 C CA . TYR A 1 269 ? -13.562 -0.166 -18.047 1 98.88 269 TYR A CA 1
ATOM 2128 C C . TYR A 1 269 ? -13.156 -1.56 -18.516 1 98.88 269 TYR A C 1
ATOM 2130 O O . TYR A 1 269 ? -13.859 -2.188 -19.312 1 98.88 269 TYR A O 1
ATOM 2138 N N . GLY A 1 270 ? -12.039 -2.037 -18.031 1 98.88 270 GLY A N 1
ATOM 2139 C CA . GLY A 1 270 ? -11.523 -3.34 -18.422 1 98.88 270 GLY A CA 1
ATOM 2140 C C . GLY A 1 270 ? -12.484 -4.473 -18.125 1 98.88 270 GLY A C 1
ATOM 2141 O O . GLY A 1 270 ? -12.719 -5.336 -18.969 1 98.88 270 GLY A O 1
ATOM 2142 N N . LEU A 1 271 ? -13.062 -4.477 -16.922 1 98.81 271 LEU A N 1
ATOM 2143 C CA . LEU A 1 271 ? -13.977 -5.531 -16.516 1 98.81 271 LEU A CA 1
ATOM 2144 C C . LEU A 1 271 ? -15.219 -5.543 -17.406 1 98.81 271 LEU A C 1
ATOM 2146 O O . LEU A 1 271 ? -15.789 -6.605 -17.672 1 98.81 271 LEU A O 1
ATOM 2150 N N . LYS A 1 272 ? -15.562 -4.406 -17.891 1 98.69 272 LYS A N 1
ATOM 2151 C CA . LYS A 1 272 ? -16.781 -4.285 -18.688 1 98.69 272 LYS A CA 1
ATOM 2152 C C . LYS A 1 272 ? -16.484 -4.594 -20.156 1 98.69 272 LYS A C 1
ATOM 2154 O O . LYS A 1 272 ? -17.344 -5.129 -20.875 1 98.69 272 LYS A O 1
ATOM 2159 N N . HIS A 1 273 ? -15.219 -4.254 -20.656 1 98.62 273 HIS A N 1
ATOM 2160 C CA . HIS A 1 273 ? -15.094 -4.148 -22.094 1 98.62 273 HIS A CA 1
ATOM 2161 C C . HIS A 1 273 ? -13.852 -4.891 -22.594 1 98.62 273 HIS A C 1
ATOM 2163 O O . HIS A 1 273 ? -13.641 -5 -23.812 1 98.62 273 HIS A O 1
ATOM 2169 N N . CYS A 1 274 ? -13.016 -5.461 -21.672 1 98.5 274 CYS A N 1
ATOM 2170 C CA . CYS A 1 274 ? -11.742 -5.98 -22.156 1 98.5 274 CYS A CA 1
ATOM 2171 C C . CYS A 1 274 ? -11.617 -7.473 -21.875 1 98.5 274 CYS A C 1
ATOM 2173 O O . CYS A 1 274 ? -10.508 -7.992 -21.75 1 98.5 274 CYS A O 1
ATOM 2175 N N . LYS A 1 275 ? -12.688 -8.156 -21.703 1 96.94 275 LYS A N 1
ATOM 2176 C CA . LYS A 1 275 ? -12.656 -9.586 -21.438 1 96.94 275 LYS A CA 1
ATOM 2177 C C . LYS A 1 275 ? -12.047 -10.352 -22.609 1 96.94 275 LYS A C 1
ATOM 2179 O O . LYS A 1 275 ? -11.398 -11.383 -22.406 1 96.94 275 LYS A O 1
ATOM 2184 N N . GLU A 1 276 ? -12.266 -9.867 -23.812 1 98.06 276 GLU A N 1
ATOM 2185 C CA . GLU A 1 276 ? -11.695 -10.516 -25 1 98.06 276 GLU A CA 1
ATOM 2186 C C . GLU A 1 276 ? -10.172 -10.438 -24.984 1 98.06 276 GLU A C 1
ATOM 2188 O O . GLU A 1 276 ? -9.492 -11.375 -25.406 1 98.06 276 GLU A O 1
ATOM 2193 N N . ASP A 1 277 ? -9.609 -9.328 -24.547 1 98.25 277 ASP A N 1
ATOM 2194 C CA . ASP A 1 277 ? -8.164 -9.203 -24.406 1 98.25 277 ASP A CA 1
ATOM 2195 C C . ASP A 1 277 ? -7.605 -10.289 -23.5 1 98.25 277 ASP A C 1
ATOM 2197 O O . ASP A 1 277 ? -6.543 -10.852 -23.766 1 98.25 277 ASP A O 1
ATOM 2201 N N . VAL A 1 278 ? -8.305 -10.602 -22.453 1 98.31 278 VAL A N 1
ATOM 2202 C CA . VAL A 1 278 ? -7.898 -11.609 -21.484 1 98.31 278 VAL A CA 1
ATOM 2203 C C . VAL A 1 278 ? -7.918 -12.992 -22.141 1 98.31 278 VAL A C 1
ATOM 2205 O O . VAL A 1 278 ? -7.004 -13.797 -21.938 1 98.31 278 VAL A O 1
ATOM 2208 N N . LYS A 1 279 ? -8.969 -13.227 -22.891 1 98 279 LYS A N 1
ATOM 2209 C CA . LYS A 1 279 ? -9.102 -14.5 -23.594 1 98 279 LYS A CA 1
ATOM 2210 C C . LYS A 1 279 ? -7.949 -14.719 -24.562 1 98 279 LYS A C 1
ATOM 2212 O O . LYS A 1 279 ? -7.383 -15.812 -24.641 1 98 279 LYS A O 1
ATOM 2217 N N . ILE A 1 280 ? -7.605 -13.688 -25.281 1 98 280 IL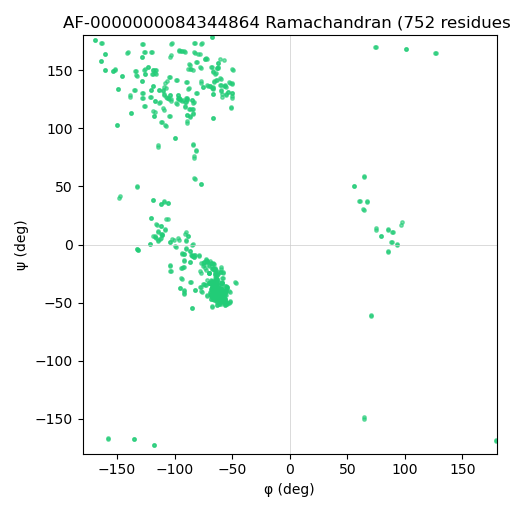E A N 1
ATOM 2218 C CA . ILE A 1 280 ? -6.523 -13.758 -26.266 1 98 280 ILE A CA 1
ATOM 2219 C C . ILE A 1 280 ? -5.207 -14.055 -25.547 1 98 280 ILE A C 1
ATOM 2221 O O . ILE A 1 280 ? -4.43 -14.898 -26 1 98 280 ILE A O 1
ATOM 2225 N N . MET A 1 281 ? -4.965 -13.359 -24.484 1 97.5 281 MET A N 1
ATOM 2226 C CA . MET A 1 281 ? -3.754 -13.578 -23.688 1 97.5 281 MET A CA 1
ATOM 2227 C C . MET A 1 281 ? -3.701 -15.008 -23.156 1 97.5 281 MET A C 1
ATOM 2229 O O . MET A 1 281 ? -2.662 -15.664 -23.234 1 97.5 281 MET A O 1
ATOM 2233 N N . LYS A 1 282 ? -4.809 -15.492 -22.656 1 97.69 282 LYS A N 1
ATOM 2234 C CA . LYS A 1 282 ? -4.914 -16.844 -22.109 1 97.69 282 LYS A CA 1
ATOM 2235 C C . LYS A 1 282 ? -4.602 -17.891 -23.172 1 97.69 282 LYS A C 1
ATOM 2237 O O . LYS A 1 282 ? -3.863 -18.844 -22.906 1 97.69 282 LYS A O 1
ATOM 2242 N N . GLU A 1 283 ? -5.129 -17.703 -24.312 1 97.81 283 GLU A N 1
ATOM 2243 C CA . GLU A 1 283 ? -4.891 -18.641 -25.406 1 97.81 283 GLU A CA 1
ATOM 2244 C C . GLU A 1 283 ? -3.418 -18.672 -25.812 1 97.81 283 GLU A C 1
ATOM 2246 O O . GLU A 1 283 ? -2.865 -19.734 -26.094 1 97.81 283 GLU A O 1
ATOM 2251 N N . GLU A 1 284 ? -2.852 -17.5 -25.828 1 97.56 284 GLU A N 1
ATOM 2252 C CA . GLU A 1 284 ? -1.425 -17.406 -26.141 1 97.56 284 GLU A CA 1
ATOM 2253 C C . GLU A 1 284 ? -0.594 -18.141 -25.078 1 97.56 284 GLU A C 1
ATOM 2255 O O . GLU A 1 284 ? 0.369 -18.828 -25.406 1 97.56 284 GLU A O 1
ATOM 2260 N N . PHE A 1 285 ? -0.962 -18 -23.828 1 97.62 285 PHE A N 1
ATOM 2261 C CA . PHE A 1 285 ? -0.239 -18.656 -22.75 1 97.62 285 PHE A CA 1
ATOM 2262 C C . PHE A 1 285 ? -0.391 -20.172 -22.844 1 97.62 285 PHE A C 1
ATOM 2264 O O . PHE A 1 285 ? 0.545 -20.922 -22.547 1 97.62 285 PHE A O 1
ATOM 2271 N N . ILE A 1 286 ? -1.555 -20.625 -23.266 1 98.06 286 ILE A N 1
ATOM 2272 C CA . ILE A 1 286 ? -1.772 -22.062 -23.453 1 98.06 286 ILE A CA 1
ATOM 2273 C C . ILE A 1 286 ? -0.839 -22.594 -24.531 1 98.06 286 ILE A C 1
ATOM 2275 O O . ILE A 1 286 ? -0.207 -23.641 -24.359 1 98.06 286 ILE A O 1
ATOM 2279 N N . ARG A 1 287 ? -0.712 -21.859 -25.594 1 97.88 287 ARG A N 1
ATOM 2280 C CA . ARG A 1 287 ? 0.165 -22.266 -26.688 1 97.88 287 ARG A CA 1
ATOM 2281 C C . ARG A 1 287 ? 1.619 -22.312 -26.234 1 97.88 287 ARG A C 1
ATOM 2283 O O . ARG A 1 287 ? 2.332 -23.281 -26.531 1 97.88 287 ARG A O 1
ATOM 2290 N N . ARG A 1 288 ? 2.035 -21.312 -25.562 1 98.19 288 ARG A N 1
ATOM 2291 C CA . ARG A 1 288 ? 3.408 -21.234 -25.078 1 98.19 288 ARG A CA 1
ATOM 2292 C C . ARG A 1 288 ? 3.688 -22.328 -24.047 1 98.19 288 ARG A C 1
ATOM 2294 O O . ARG A 1 288 ? 4.746 -22.953 -24.078 1 98.19 288 ARG A O 1
ATOM 2301 N N . LYS A 1 289 ? 2.709 -22.484 -23.156 1 98.06 289 LYS A N 1
ATOM 2302 C CA . LYS A 1 289 ? 2.799 -23.547 -22.156 1 98.06 289 LYS A CA 1
ATOM 2303 C C . LYS A 1 289 ? 3.014 -24.906 -22.812 1 98.06 289 LYS A C 1
ATOM 2305 O O . LYS A 1 289 ? 3.916 -25.656 -22.438 1 98.06 289 LYS A O 1
ATOM 2310 N N . ASP A 1 290 ? 2.199 -25.203 -23.766 1 98.12 290 ASP A N 1
ATOM 2311 C CA . ASP A 1 290 ? 2.277 -26.484 -24.453 1 98.12 290 ASP A CA 1
ATOM 2312 C C . ASP A 1 290 ? 3.635 -26.672 -25.125 1 98.12 290 ASP A C 1
ATOM 2314 O O . ASP A 1 290 ? 4.223 -27.75 -25.062 1 98.12 290 ASP A O 1
ATOM 2318 N N . TYR A 1 291 ? 4.086 -25.641 -25.734 1 98.38 291 TYR A N 1
ATOM 2319 C CA . TYR A 1 291 ? 5.398 -25.703 -26.375 1 98.38 291 TYR A CA 1
ATOM 2320 C C . TYR A 1 291 ? 6.488 -26.016 -25.359 1 98.38 291 TYR A C 1
ATOM 2322 O O . TYR A 1 291 ? 7.316 -26.906 -25.578 1 98.38 291 TYR A O 1
ATOM 2330 N N . VAL A 1 292 ? 6.551 -25.266 -24.234 1 98.56 292 VAL A N 1
ATOM 2331 C CA . VAL A 1 292 ? 7.613 -25.391 -23.25 1 98.56 292 VAL A CA 1
ATOM 2332 C C . VAL A 1 292 ? 7.555 -26.766 -22.594 1 98.56 292 VAL A C 1
ATOM 2334 O O . VAL A 1 292 ? 8.578 -27.438 -22.453 1 98.56 292 VAL A O 1
ATOM 2337 N N . VAL A 1 293 ? 6.363 -27.203 -22.203 1 98.25 293 VAL A N 1
ATOM 2338 C CA . VAL A 1 293 ? 6.188 -28.484 -21.547 1 98.25 293 VAL A CA 1
ATOM 2339 C C . VAL A 1 293 ? 6.66 -29.609 -22.484 1 98.25 293 VAL A C 1
ATOM 2341 O O . VAL A 1 293 ? 7.379 -30.516 -22.047 1 98.25 293 VAL A O 1
ATOM 2344 N N . ASN A 1 294 ? 6.262 -29.5 -23.719 1 98.19 294 ASN A N 1
ATOM 2345 C CA . ASN A 1 294 ? 6.645 -30.531 -24.703 1 98.19 294 ASN A CA 1
ATOM 2346 C C . ASN A 1 294 ? 8.156 -30.531 -24.938 1 98.19 294 ASN A C 1
ATOM 2348 O O . ASN A 1 294 ? 8.773 -31.594 -25 1 98.19 294 ASN A O 1
ATOM 2352 N N . LYS A 1 295 ? 8.703 -29.359 -25.094 1 98.19 295 LYS A N 1
ATOM 2353 C CA . LYS A 1 295 ? 10.141 -29.266 -25.328 1 98.19 295 LYS A CA 1
ATOM 2354 C C . LYS A 1 295 ? 10.93 -29.781 -24.125 1 98.19 295 LYS A C 1
ATOM 2356 O O . LYS A 1 295 ? 11.945 -30.469 -24.297 1 98.19 295 LYS A O 1
ATOM 2361 N N . LEU A 1 296 ? 10.531 -29.438 -22.938 1 98.31 296 LEU A N 1
ATOM 2362 C CA . LEU A 1 296 ? 11.172 -29.953 -21.734 1 98.31 296 LEU A CA 1
ATOM 2363 C C . LEU A 1 296 ? 11.133 -31.484 -21.703 1 98.31 296 LEU A C 1
ATOM 2365 O O . LEU A 1 296 ? 12.141 -32.125 -21.375 1 98.31 296 LEU A O 1
ATOM 2369 N N . ARG A 1 297 ? 10.016 -32 -22 1 97.44 297 ARG A N 1
ATOM 2370 C CA . ARG A 1 297 ? 9.867 -33.469 -22.031 1 97.44 297 ARG A CA 1
ATOM 2371 C C . ARG A 1 297 ? 10.82 -34.062 -23.047 1 97.44 297 ARG A C 1
ATOM 2373 O O . ARG A 1 297 ? 11.453 -35.094 -22.766 1 97.44 297 ARG A O 1
ATOM 2380 N N . GLU A 1 298 ? 10.906 -33.469 -24.141 1 97.44 298 GLU A N 1
ATOM 2381 C CA . GLU A 1 298 ? 11.781 -33.938 -25.219 1 97.44 298 GLU A CA 1
ATOM 2382 C C . GLU A 1 298 ? 13.242 -33.969 -24.75 1 97.44 298 GLU A C 1
ATOM 2384 O O . GLU A 1 298 ? 13.992 -34.875 -25.125 1 97.44 298 GLU A O 1
ATOM 2389 N N . ILE A 1 299 ? 13.602 -33.062 -23.969 1 96.25 299 ILE A N 1
ATOM 2390 C CA . ILE A 1 299 ? 15.008 -33 -23.594 1 96.25 299 ILE A CA 1
ATOM 2391 C C . ILE A 1 299 ? 15.219 -33.688 -22.25 1 96.25 299 ILE A C 1
ATOM 2393 O O . ILE A 1 299 ? 16.281 -33.562 -21.641 1 96.25 299 ILE A O 1
ATOM 2397 N N . GLY A 1 300 ? 14.195 -34.281 -21.75 1 95.38 300 GLY A N 1
ATOM 2398 C CA . GLY A 1 300 ? 14.352 -35.188 -20.609 1 95.38 300 GLY A CA 1
ATOM 2399 C C . GLY A 1 300 ? 14.039 -34.5 -19.297 1 95.38 300 GLY A C 1
ATOM 2400 O O . GLY A 1 300 ? 14.484 -34.969 -18.234 1 95.38 300 GLY A O 1
ATOM 2401 N N . ILE A 1 301 ? 13.367 -33.438 -19.25 1 97.44 301 ILE A N 1
ATOM 2402 C CA . ILE A 1 301 ? 12.945 -32.781 -18.031 1 97.44 301 ILE A CA 1
ATOM 2403 C C . ILE A 1 301 ? 11.43 -32.906 -17.859 1 97.44 301 ILE A C 1
ATOM 2405 O O . ILE A 1 301 ? 10.664 -32.406 -18.688 1 97.44 301 ILE A O 1
ATOM 2409 N N . GLU A 1 302 ? 11.078 -33.531 -16.844 1 96.38 302 GLU A N 1
ATOM 2410 C CA . GLU A 1 302 ? 9.656 -33.75 -16.594 1 96.38 302 GLU A CA 1
ATOM 2411 C C . GLU A 1 302 ? 9.055 -32.594 -15.812 1 96.38 302 GLU A C 1
ATOM 2413 O O . GLU A 1 302 ? 9.75 -31.922 -15.047 1 96.38 302 GLU A O 1
ATOM 2418 N N . SER A 1 303 ? 7.84 -32.375 -16.016 1 95.94 303 SER A N 1
ATOM 2419 C CA . SER A 1 303 ? 7.062 -31.406 -15.258 1 95.94 303 SER A CA 1
ATOM 2420 C C . SER A 1 303 ? 5.582 -31.781 -15.234 1 95.94 303 SER A C 1
ATOM 2422 O O . SER A 1 303 ? 5.102 -32.469 -16.141 1 95.94 303 SER A O 1
ATOM 2424 N N . VAL A 1 304 ? 4.953 -31.422 -14.172 1 94.44 304 VAL A N 1
ATOM 2425 C CA . VAL A 1 304 ? 3.494 -31.5 -14.164 1 94.44 304 VAL A CA 1
ATOM 2426 C C . VAL A 1 304 ? 2.924 -30.453 -15.109 1 94.44 304 VAL A C 1
ATOM 2428 O O . VAL A 1 304 ? 3.428 -29.328 -15.18 1 94.44 304 VAL A O 1
ATOM 2431 N N . ASP A 1 305 ? 1.968 -30.859 -15.859 1 96.44 305 ASP A N 1
ATOM 2432 C CA . ASP A 1 305 ? 1.317 -29.922 -16.781 1 96.44 305 ASP A CA 1
ATOM 2433 C C . ASP A 1 305 ? 0.556 -28.844 -16.016 1 96.44 305 ASP A C 1
ATOM 2435 O O . ASP A 1 305 ? -0.445 -29.141 -15.352 1 96.44 305 ASP A O 1
ATOM 2439 N N . PRO A 1 306 ? 1.064 -27.625 -16.047 1 97.44 306 PRO A N 1
ATOM 2440 C CA . PRO A 1 306 ? 0.324 -26.562 -15.359 1 97.44 306 PRO A CA 1
ATOM 2441 C C . PRO A 1 306 ? -1.055 -26.312 -15.969 1 97.44 306 PRO A C 1
ATOM 2443 O O . PRO A 1 306 ? -1.215 -26.359 -17.188 1 97.44 306 PRO A O 1
ATOM 2446 N N . LYS A 1 307 ? -2.025 -26.047 -15.125 1 97.81 307 LYS A N 1
ATOM 2447 C CA . LYS A 1 307 ? -3.396 -25.859 -15.586 1 97.81 307 LYS A CA 1
ATOM 2448 C C . LYS A 1 307 ? -3.844 -24.406 -15.391 1 97.81 307 LYS A C 1
ATOM 2450 O O . LYS A 1 307 ? -5.004 -24.078 -15.633 1 97.81 307 LYS A O 1
ATOM 2455 N N . GLY A 1 308 ? -2.922 -23.547 -14.953 1 97.25 308 GLY A N 1
ATOM 2456 C CA . GLY A 1 308 ? -3.174 -22.125 -14.773 1 97.25 308 GLY A CA 1
ATOM 2457 C C . GLY A 1 308 ? -1.911 -21.328 -14.516 1 97.25 308 GLY A C 1
ATOM 2458 O O . GLY A 1 308 ? -0.816 -21.891 -14.445 1 97.25 308 GLY A O 1
ATOM 2459 N N . ALA A 1 309 ? -2.035 -20.016 -14.414 1 96.62 309 ALA A N 1
ATOM 2460 C CA . ALA A 1 309 ? -0.908 -19.094 -14.242 1 96.62 309 ALA A CA 1
ATOM 2461 C C . ALA A 1 309 ? 0.007 -19.125 -15.461 1 96.62 309 ALA A C 1
ATOM 2463 O O . ALA A 1 309 ? -0.465 -19.203 -16.594 1 96.62 309 ALA A O 1
ATOM 2464 N N . PHE A 1 310 ? 1.269 -18.891 -15.336 1 97.44 310 PHE A N 1
ATOM 2465 C CA . PHE A 1 310 ? 2.172 -18.891 -16.484 1 97.44 310 PHE A CA 1
ATOM 2466 C C . PHE A 1 310 ? 3.559 -19.375 -16.078 1 97.44 310 PHE A C 1
ATOM 2468 O O . PHE A 1 310 ? 4.566 -18.781 -16.484 1 97.44 310 PHE A O 1
ATOM 2475 N N . TYR A 1 311 ? 3.52 -20.453 -15.219 1 97.38 311 TYR A N 1
ATOM 2476 C CA . TYR A 1 311 ? 4.75 -21.047 -14.711 1 97.38 311 TYR A CA 1
ATOM 2477 C C . TYR A 1 311 ? 4.773 -22.562 -14.969 1 97.38 311 TYR A C 1
ATOM 2479 O O . TYR A 1 311 ? 3.723 -23.203 -15.016 1 97.38 311 TYR A O 1
ATOM 2487 N N . ILE A 1 312 ? 5.945 -23.031 -15.117 1 98.19 312 ILE A N 1
ATOM 2488 C CA . ILE A 1 312 ? 6.215 -24.469 -15.109 1 98.19 312 ILE A CA 1
ATOM 2489 C C . ILE A 1 312 ? 7.199 -24.797 -13.992 1 98.19 312 ILE A C 1
ATOM 2491 O O . ILE A 1 312 ? 8.219 -24.125 -13.828 1 98.19 312 ILE A O 1
ATOM 2495 N N . PHE A 1 313 ? 6.828 -25.719 -13.188 1 98.38 313 PHE A N 1
ATOM 2496 C CA . PHE A 1 313 ? 7.688 -26.203 -12.109 1 98.38 313 PHE A CA 1
ATOM 2497 C C . PHE A 1 313 ? 8.359 -27.5 -12.5 1 98.38 313 PHE A C 1
ATOM 2499 O O . PHE A 1 313 ? 7.844 -28.594 -12.211 1 98.38 313 PHE A O 1
ATOM 2506 N N . ALA A 1 314 ? 9.523 -27.422 -13.07 1 98.44 314 ALA A N 1
ATOM 2507 C CA . ALA A 1 314 ? 10.18 -28.531 -13.766 1 98.44 314 ALA A CA 1
ATOM 2508 C C . ALA A 1 314 ? 11.047 -29.344 -12.805 1 98.44 314 ALA A C 1
ATOM 2510 O O . ALA A 1 314 ? 11.719 -28.781 -11.93 1 98.44 314 ALA A O 1
ATOM 2511 N N . ASP A 1 315 ? 11.023 -30.641 -12.945 1 98.19 315 ASP A N 1
ATOM 2512 C CA . ASP A 1 315 ? 11.742 -31.594 -12.102 1 98.19 315 ASP A CA 1
ATOM 2513 C C . ASP A 1 315 ? 13.18 -31.766 -12.57 1 98.19 315 ASP A C 1
ATOM 2515 O O . ASP A 1 315 ? 13.422 -32.25 -13.68 1 98.19 315 ASP A O 1
ATOM 2519 N N . ILE A 1 316 ? 14.117 -31.391 -11.734 1 97.88 316 ILE A N 1
ATOM 2520 C CA . ILE A 1 316 ? 15.516 -31.484 -12.148 1 97.88 316 ILE A CA 1
ATOM 2521 C C . ILE A 1 316 ? 16.25 -32.469 -11.266 1 97.88 316 ILE A C 1
ATOM 2523 O O . ILE A 1 316 ? 17.484 -32.562 -11.289 1 97.88 316 ILE A O 1
ATOM 2527 N N . ARG A 1 317 ? 15.664 -33.406 -10.469 1 97.25 317 ARG A N 1
ATOM 2528 C CA . ARG A 1 317 ? 16.25 -34.312 -9.492 1 97.25 317 ARG A CA 1
ATOM 2529 C C . ARG A 1 317 ? 17.203 -35.312 -10.156 1 97.25 317 ARG A C 1
ATOM 2531 O O . ARG A 1 317 ? 18.188 -35.719 -9.547 1 97.25 317 ARG A O 1
ATOM 2538 N N . LYS A 1 318 ? 16.906 -35.594 -11.312 1 95.88 318 LYS A N 1
ATOM 2539 C CA . LYS A 1 318 ? 17.719 -36.594 -12.008 1 95.88 318 LYS A CA 1
ATOM 2540 C C . LYS A 1 318 ? 19.141 -36.094 -12.234 1 95.88 318 LYS A C 1
ATOM 2542 O O . LYS A 1 318 ? 20.047 -36.906 -12.477 1 95.88 318 LYS A O 1
ATOM 2547 N N . PHE A 1 319 ? 19.328 -34.812 -12.203 1 96.44 319 PHE A N 1
ATOM 2548 C CA . PHE A 1 319 ? 20.656 -34.25 -12.484 1 96.44 319 PHE A CA 1
ATOM 2549 C C . PHE A 1 319 ? 21.516 -34.25 -11.227 1 96.44 319 PHE A C 1
ATOM 2551 O O . PHE A 1 319 ? 22.703 -33.938 -11.289 1 96.44 319 PHE A O 1
ATOM 2558 N N . ASN A 1 320 ? 20.969 -34.531 -10.055 1 96.31 320 ASN A N 1
ATOM 2559 C CA . ASN A 1 320 ? 21.656 -34.688 -8.781 1 96.31 320 ASN A CA 1
ATOM 2560 C C . ASN A 1 320 ? 22.375 -33.406 -8.383 1 96.31 320 ASN A C 1
ATOM 2562 O O . ASN A 1 320 ? 23.547 -33.438 -7.977 1 96.31 320 ASN A O 1
ATOM 2566 N N . LEU A 1 321 ? 21.781 -32.281 -8.656 1 96.75 321 LEU A N 1
ATOM 2567 C CA . LEU A 1 321 ? 22.188 -30.953 -8.227 1 96.75 321 LEU A CA 1
ATOM 2568 C C . LEU A 1 321 ? 21.109 -30.297 -7.379 1 96.75 321 LEU A C 1
ATOM 2570 O O . LEU A 1 321 ? 19.922 -30.578 -7.57 1 96.75 321 LEU A O 1
ATOM 2574 N N . SER A 1 322 ? 21.516 -29.531 -6.457 1 97.06 322 SER A N 1
ATOM 2575 C CA . SER A 1 322 ? 20.516 -28.719 -5.777 1 97.06 322 SER A CA 1
ATOM 2576 C C . SER A 1 322 ? 19.844 -27.75 -6.746 1 97.06 322 SER A C 1
ATOM 2578 O O . SER A 1 322 ? 20.406 -27.406 -7.785 1 97.06 322 SER A O 1
ATOM 2580 N N . SER A 1 323 ? 18.656 -27.344 -6.375 1 97.25 323 SER A N 1
ATOM 2581 C CA . SER A 1 323 ? 17.953 -26.375 -7.207 1 97.25 323 SER A CA 1
ATOM 2582 C C . SER A 1 323 ? 18.781 -25.109 -7.422 1 97.25 323 SER A C 1
ATOM 2584 O O . SER A 1 323 ? 18.844 -24.594 -8.531 1 97.25 323 SER A O 1
ATOM 2586 N N . GLU A 1 324 ? 19.453 -24.656 -6.387 1 95.38 324 GLU A N 1
ATOM 2587 C CA . GLU A 1 324 ? 20.281 -23.453 -6.453 1 95.38 324 GLU A CA 1
ATOM 2588 C C . GLU A 1 324 ? 21.484 -23.672 -7.371 1 95.38 324 GLU A C 1
ATOM 2590 O O .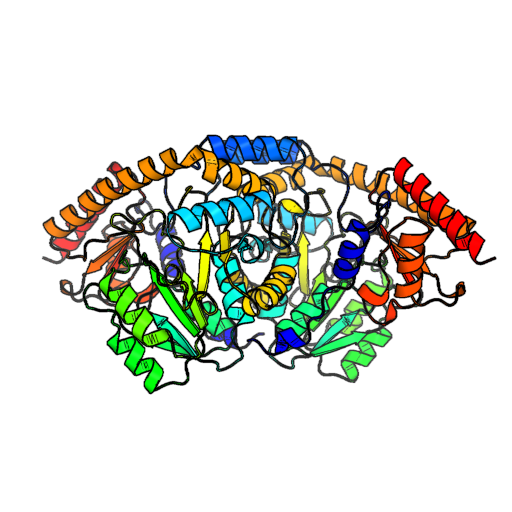 GLU A 1 324 ? 21.797 -22.812 -8.203 1 95.38 324 GLU A O 1
ATOM 2595 N N . ASP A 1 325 ? 22.141 -24.766 -7.215 1 95.81 325 ASP A N 1
ATOM 2596 C CA . ASP A 1 325 ? 23.328 -25.062 -8.023 1 95.81 325 ASP A CA 1
ATOM 2597 C C . ASP A 1 325 ? 22.953 -25.219 -9.5 1 95.81 325 ASP A C 1
ATOM 2599 O O . ASP A 1 325 ? 23.656 -24.734 -10.383 1 95.81 325 ASP A O 1
ATOM 2603 N N . PHE A 1 326 ? 21.906 -25.969 -9.688 1 97 326 PHE A N 1
ATOM 2604 C CA . PHE A 1 326 ? 21.438 -26.172 -11.055 1 97 326 PHE A CA 1
ATOM 2605 C C . PHE A 1 326 ? 21.172 -24.828 -11.734 1 97 326 PHE A C 1
ATOM 2607 O O . PHE A 1 326 ? 21.656 -24.578 -12.836 1 97 326 PHE A O 1
ATOM 2614 N N . CYS A 1 327 ? 20.406 -23.953 -11.102 1 96.44 327 CYS A N 1
ATOM 2615 C CA . CYS A 1 327 ? 20.047 -22.672 -11.664 1 96.44 327 CYS A CA 1
ATOM 2616 C C . CYS A 1 327 ? 21.281 -21.797 -11.867 1 96.44 327 CYS A C 1
ATOM 2618 O O . CYS A 1 327 ? 21.391 -21.078 -12.867 1 96.44 327 CYS A O 1
ATOM 2620 N N . SER A 1 328 ? 22.203 -21.859 -10.898 1 94.94 328 SER A N 1
ATOM 2621 C CA . SER A 1 328 ? 23.438 -21.078 -11.016 1 94.94 328 SER A CA 1
ATOM 2622 C C . SER A 1 328 ? 24.266 -21.547 -12.211 1 94.94 328 SER A C 1
ATOM 2624 O O . SER A 1 328 ? 24.734 -20.719 -12.992 1 94.94 328 SER A O 1
ATOM 2626 N N . LYS A 1 329 ? 24.453 -22.828 -12.312 1 95.44 329 LYS A N 1
ATOM 2627 C CA . LYS A 1 329 ? 25.219 -23.359 -13.43 1 95.44 329 LYS A CA 1
ATOM 2628 C C . LYS A 1 329 ? 24.531 -23.062 -14.766 1 95.44 329 LYS A C 1
ATOM 2630 O O . LYS A 1 329 ? 25.203 -22.703 -15.742 1 95.44 329 LYS A O 1
ATOM 2635 N N . LEU A 1 330 ? 23.25 -23.219 -14.766 1 96.81 330 LEU A N 1
ATOM 2636 C CA . LEU A 1 330 ? 22.484 -22.922 -15.977 1 96.81 330 LEU A CA 1
ATOM 2637 C C . LEU A 1 330 ? 22.656 -21.453 -16.375 1 96.81 330 LEU A C 1
ATOM 2639 O O . LEU A 1 330 ? 22.797 -21.156 -17.562 1 96.81 330 LEU A O 1
ATOM 2643 N N . LEU A 1 331 ? 22.625 -20.547 -15.438 1 95.75 331 LEU A N 1
ATOM 2644 C CA . LEU A 1 331 ? 22.781 -19.109 -15.688 1 95.75 331 LEU A CA 1
ATOM 2645 C C . LEU A 1 331 ? 24.156 -18.812 -16.25 1 95.75 331 LEU A C 1
ATOM 2647 O O . LEU A 1 331 ? 24.281 -18.125 -17.281 1 95.75 331 LEU A O 1
ATOM 2651 N N . TYR A 1 332 ? 25.219 -19.375 -15.641 1 94.12 332 TYR A N 1
ATOM 2652 C CA . TYR A 1 332 ? 26.578 -19 -15.992 1 94.12 332 TYR A CA 1
ATOM 2653 C C . TYR A 1 332 ? 27.047 -19.75 -17.234 1 94.12 332 TYR A C 1
ATOM 2655 O O . TYR A 1 332 ? 27.75 -19.188 -18.078 1 94.12 332 TYR A O 1
ATOM 2663 N N . LYS A 1 333 ? 26.703 -20.984 -17.359 1 94.62 333 LYS A N 1
ATOM 2664 C CA . LYS A 1 333 ? 27.156 -21.797 -18.484 1 94.62 333 LYS A CA 1
ATOM 2665 C C . LYS A 1 333 ? 26.156 -21.734 -19.641 1 94.62 333 LYS A C 1
ATOM 2667 O O . LYS A 1 333 ? 26.562 -21.656 -20.797 1 94.62 333 LYS A O 1
ATOM 2672 N N . GLY A 1 334 ? 24.906 -21.812 -19.328 1 95.5 334 GLY A N 1
ATOM 2673 C CA . GLY A 1 334 ? 23.875 -21.875 -20.344 1 95.5 334 GLY A CA 1
ATOM 2674 C C . GLY A 1 334 ? 23.297 -20.516 -20.688 1 95.5 334 GLY A C 1
ATOM 2675 O O . GLY A 1 334 ? 22.609 -20.359 -21.703 1 95.5 334 GLY A O 1
ATOM 2676 N N . LYS A 1 335 ? 23.469 -19.562 -19.797 1 95.75 335 LYS A N 1
ATOM 2677 C CA . LYS A 1 335 ? 22.984 -18.203 -19.984 1 95.75 335 LYS A CA 1
ATOM 2678 C C . LYS A 1 335 ? 21.453 -18.156 -19.984 1 95.75 335 LYS A C 1
ATOM 2680 O O . LYS A 1 335 ? 20.844 -17.453 -20.797 1 95.75 335 LYS A O 1
ATOM 2685 N N . VAL A 1 336 ? 20.875 -18.953 -19.188 1 97.06 336 VAL A N 1
ATOM 2686 C CA . VAL A 1 336 ? 19.422 -18.938 -18.953 1 97.06 336 VAL A CA 1
ATOM 2687 C C . VAL A 1 336 ? 19.156 -18.844 -17.453 1 97.06 336 VAL A C 1
ATOM 2689 O O . VAL A 1 336 ? 19.734 -19.594 -16.656 1 97.06 336 VAL A O 1
ATOM 2692 N N . ALA A 1 337 ? 18.312 -17.938 -17.062 1 95.81 337 ALA A N 1
ATOM 2693 C CA . ALA A 1 337 ? 17.969 -17.766 -15.664 1 95.81 337 ALA A CA 1
ATOM 2694 C C . ALA A 1 337 ? 16.594 -18.359 -15.367 1 95.81 337 ALA A C 1
ATOM 2696 O O . ALA A 1 337 ? 15.602 -18.031 -16.031 1 95.81 337 ALA A O 1
ATOM 2697 N N . CYS A 1 338 ? 16.516 -19.219 -14.445 1 96.06 338 CYS A N 1
ATOM 2698 C CA . CYS A 1 338 ? 15.297 -19.766 -13.852 1 96.06 338 CYS A CA 1
ATOM 2699 C C . CYS A 1 338 ? 15.312 -19.625 -12.336 1 96.06 338 CYS A C 1
ATOM 2701 O O . CYS A 1 338 ? 16.359 -19.328 -11.75 1 96.06 338 CYS A O 1
ATOM 2703 N N . VAL A 1 339 ? 14.219 -19.797 -11.719 1 95.44 339 VAL A N 1
ATOM 2704 C CA . VAL A 1 339 ? 14.141 -19.609 -10.273 1 95.44 339 VAL A CA 1
ATOM 2705 C C . VAL A 1 339 ? 14.266 -20.953 -9.57 1 95.44 339 VAL A C 1
ATOM 2707 O O . VAL A 1 339 ? 13.531 -21.891 -9.883 1 95.44 339 VAL A O 1
ATOM 2710 N N . PRO A 1 340 ? 15.227 -21.047 -8.648 1 96.69 340 PRO A N 1
ATOM 2711 C CA . PRO A 1 340 ? 15.312 -22.281 -7.879 1 96.69 340 PRO A CA 1
ATOM 2712 C C . PRO A 1 340 ? 14.031 -22.578 -7.09 1 96.69 340 PRO A C 1
ATOM 2714 O O . PRO A 1 340 ? 13.445 -21.656 -6.5 1 96.69 340 PRO A O 1
ATOM 2717 N N . GLY A 1 341 ? 13.625 -23.797 -7.117 1 97.19 341 GLY A N 1
ATOM 2718 C CA . GLY A 1 341 ? 12.391 -24.172 -6.441 1 97.19 341 GLY A CA 1
ATOM 2719 C C . GLY A 1 341 ? 12.398 -23.859 -4.961 1 97.19 341 GLY A C 1
ATOM 2720 O O . GLY A 1 341 ? 11.352 -23.609 -4.363 1 97.19 341 GLY A O 1
ATOM 2721 N N . THR A 1 342 ? 13.57 -23.766 -4.367 1 95.44 342 THR A N 1
ATOM 2722 C CA . THR A 1 342 ? 13.719 -23.5 -2.938 1 95.44 342 THR A CA 1
ATOM 2723 C C . THR A 1 342 ? 13.281 -22.078 -2.6 1 95.44 342 THR A C 1
ATOM 2725 O O . THR A 1 342 ? 13.039 -21.766 -1.434 1 95.44 342 THR A O 1
ATOM 2728 N N . ALA A 1 343 ? 13.164 -21.25 -3.609 1 94.75 343 ALA A N 1
ATOM 2729 C CA . ALA A 1 343 ? 12.664 -19.891 -3.404 1 94.75 343 ALA A CA 1
ATOM 2730 C C . ALA A 1 343 ? 11.195 -19.906 -2.979 1 94.75 343 ALA A C 1
ATOM 2732 O O . ALA A 1 343 ? 10.695 -18.922 -2.43 1 94.75 343 ALA A O 1
ATOM 2733 N N . PHE A 1 344 ? 10.523 -21.031 -3.176 1 96.56 344 PHE A N 1
ATOM 2734 C CA . PHE A 1 344 ? 9.094 -21.109 -2.92 1 96.56 344 PHE A CA 1
ATOM 2735 C C . PHE A 1 344 ? 8.812 -22.016 -1.726 1 96.56 344 PHE A C 1
ATOM 2737 O O . PHE A 1 344 ? 7.66 -22.391 -1.479 1 96.56 344 PHE A O 1
ATOM 2744 N N . GLY A 1 345 ? 9.875 -22.406 -1.021 1 95.31 345 GLY A N 1
ATOM 2745 C CA . GLY A 1 345 ? 9.766 -23.297 0.127 1 95.31 345 GLY A CA 1
ATOM 2746 C C . GLY A 1 345 ? 10.664 -24.516 0.033 1 95.31 345 GLY A C 1
ATOM 2747 O O . GLY A 1 345 ? 11.141 -24.844 -1.051 1 95.31 345 GLY A O 1
ATOM 2748 N N . SER A 1 346 ? 10.844 -25.172 1.113 1 95.75 346 SER A N 1
ATOM 2749 C CA . SER A 1 346 ? 11.781 -26.281 1.211 1 95.75 346 SER A CA 1
ATOM 2750 C C . SER A 1 346 ? 11.359 -27.453 0.317 1 95.75 346 SER A C 1
ATOM 2752 O O . SER A 1 346 ? 12.203 -28.188 -0.198 1 95.75 346 SER A O 1
ATOM 2754 N N . ARG A 1 347 ? 10.109 -27.547 0.068 1 96.38 347 ARG A N 1
ATOM 2755 C CA . ARG A 1 347 ? 9.609 -28.672 -0.727 1 96.38 347 ARG A CA 1
ATOM 2756 C C . ARG A 1 347 ? 9.727 -28.375 -2.219 1 96.38 347 ARG A C 1
ATOM 2758 O O . ARG A 1 347 ? 9.367 -29.203 -3.051 1 96.38 347 ARG A O 1
ATOM 2765 N N . GLY A 1 348 ? 10.234 -27.203 -2.516 1 97.06 348 GLY A N 1
ATOM 2766 C CA . GLY A 1 348 ? 10.562 -26.875 -3.893 1 97.06 348 GLY A CA 1
ATOM 2767 C C . GLY A 1 348 ? 11.906 -27.406 -4.336 1 97.06 348 GLY A C 1
ATOM 2768 O O . GLY A 1 348 ? 12.242 -27.359 -5.523 1 97.06 348 GLY A O 1
ATOM 2769 N N . GLU A 1 349 ? 12.727 -27.953 -3.375 1 97.38 349 GLU A N 1
ATOM 2770 C CA . GLU A 1 349 ? 14.008 -28.531 -3.746 1 97.38 349 GLU A CA 1
ATOM 2771 C C . GLU A 1 349 ? 13.844 -29.625 -4.801 1 97.38 349 GLU A C 1
ATOM 2773 O O . GLU A 1 349 ? 12.906 -30.406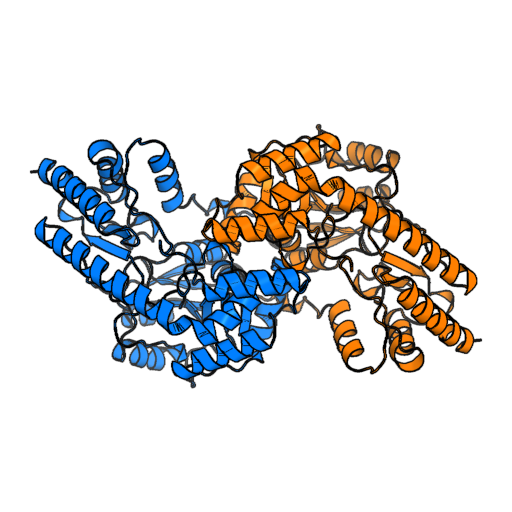 -4.742 1 97.38 349 GLU A O 1
ATOM 2778 N N . GLY A 1 350 ? 14.727 -29.562 -5.738 1 97.62 350 GLY A N 1
ATOM 2779 C CA . GLY A 1 350 ? 14.656 -30.547 -6.816 1 97.62 350 GLY A CA 1
ATOM 2780 C C . GLY A 1 350 ? 13.852 -30.062 -8.008 1 97.62 350 GLY A C 1
ATOM 2781 O O . GLY A 1 350 ? 13.734 -30.766 -9.016 1 97.62 350 GLY A O 1
ATOM 2782 N N . PHE A 1 351 ? 13.336 -28.828 -7.891 1 98.25 351 PHE A N 1
ATOM 2783 C CA . PHE A 1 351 ? 12.555 -28.234 -8.977 1 98.25 351 PHE A CA 1
ATOM 2784 C C . PHE A 1 351 ? 13.078 -26.844 -9.328 1 98.25 351 PHE A C 1
ATOM 2786 O O . PHE A 1 351 ? 13.836 -26.25 -8.562 1 98.25 351 PHE A O 1
ATOM 2793 N N . ILE A 1 352 ? 12.734 -26.359 -10.492 1 97.81 352 ILE A N 1
ATOM 2794 C CA . ILE A 1 352 ? 12.969 -24.984 -10.898 1 97.81 352 ILE A CA 1
ATOM 2795 C C . ILE A 1 352 ? 11.703 -24.406 -11.523 1 97.81 352 ILE A C 1
ATOM 2797 O O . ILE A 1 352 ? 10.906 -25.141 -12.125 1 97.81 352 ILE A O 1
ATOM 2801 N N . ARG A 1 353 ? 11.469 -23.156 -11.336 1 97.62 353 ARG A N 1
ATOM 2802 C CA . ARG A 1 353 ? 10.32 -22.5 -11.953 1 97.62 353 ARG A CA 1
ATOM 2803 C C . ARG A 1 353 ? 10.727 -21.781 -13.234 1 97.62 353 ARG A C 1
ATOM 2805 O O . ARG A 1 353 ? 11.68 -21 -13.242 1 97.62 353 ARG A O 1
ATOM 2812 N N . ILE A 1 354 ? 10.023 -22.062 -14.219 1 97.44 354 ILE A N 1
ATOM 2813 C CA . ILE A 1 354 ? 10.203 -21.453 -15.531 1 97.44 354 ILE A CA 1
ATOM 2814 C C . ILE A 1 354 ? 8.953 -20.656 -15.906 1 97.44 354 ILE A C 1
ATOM 2816 O O . ILE A 1 354 ? 7.844 -21.188 -15.891 1 97.44 354 ILE A O 1
ATOM 2820 N N . SER A 1 355 ? 9.141 -19.422 -16.188 1 96.75 355 SER A N 1
ATOM 2821 C CA . SER A 1 355 ? 8.039 -18.594 -16.688 1 96.75 355 SER A CA 1
ATOM 2822 C C . SER A 1 355 ? 7.938 -18.688 -18.203 1 96.75 355 SER A C 1
ATOM 2824 O O . SER A 1 355 ? 8.953 -18.609 -18.906 1 96.75 355 SER A O 1
ATOM 2826 N N . TYR A 1 356 ? 6.773 -18.844 -18.688 1 97.25 356 TYR A N 1
ATOM 2827 C CA . TYR A 1 356 ? 6.617 -18.875 -20.141 1 97.25 356 TYR A CA 1
ATOM 2828 C C . TYR A 1 356 ? 5.957 -17.594 -20.641 1 97.25 356 TYR A C 1
ATOM 2830 O O . TYR A 1 356 ? 5.324 -17.578 -21.703 1 97.25 356 TYR A O 1
ATOM 2838 N N . CYS A 1 357 ? 6.031 -16.516 -19.859 1 94.88 357 CYS A N 1
ATOM 2839 C CA . CYS A 1 357 ? 5.543 -15.188 -20.25 1 94.88 357 CYS A CA 1
ATOM 2840 C C . CYS A 1 357 ? 6.574 -14.453 -21.094 1 94.88 357 CYS A C 1
ATOM 2842 O O . CYS A 1 357 ? 6.996 -13.352 -20.75 1 94.88 357 CYS A O 1
ATOM 2844 N N . TYR A 1 358 ? 6.961 -15.047 -22.188 1 94.69 358 TYR A N 1
ATOM 2845 C CA . TYR A 1 358 ? 7.902 -14.523 -23.172 1 94.69 358 TYR A CA 1
ATOM 2846 C C . TYR A 1 358 ? 7.457 -14.875 -24.594 1 94.69 358 TYR A C 1
ATOM 2848 O O . TYR A 1 358 ? 6.598 -15.734 -24.781 1 94.69 358 TYR A O 1
ATOM 2856 N N . SER A 1 359 ? 8.07 -14.188 -25.531 1 94.88 359 SER A N 1
ATOM 2857 C CA . SER A 1 359 ? 7.758 -14.539 -26.906 1 94.88 359 SER A CA 1
ATOM 2858 C C . SER A 1 359 ? 8.172 -15.969 -27.234 1 94.88 359 SER A C 1
ATOM 2860 O O . SER A 1 359 ? 9.086 -16.516 -26.609 1 94.88 359 SER A O 1
ATOM 2862 N N . ILE A 1 360 ? 7.48 -16.531 -28.141 1 96.25 360 ILE A N 1
ATOM 2863 C CA . ILE A 1 360 ? 7.77 -17.906 -28.531 1 96.25 360 ILE A CA 1
ATOM 2864 C C . ILE A 1 360 ? 9.219 -18 -29.016 1 96.25 360 ILE A C 1
ATOM 2866 O O . ILE A 1 360 ? 9.875 -19.031 -28.797 1 96.25 360 ILE A O 1
ATOM 2870 N N . GLU A 1 361 ? 9.734 -16.938 -29.641 1 96.88 361 GLU A N 1
ATOM 2871 C CA . GLU A 1 361 ? 11.109 -16.922 -30.109 1 96.88 361 GLU A CA 1
ATOM 2872 C C . GLU A 1 361 ? 12.102 -16.953 -28.953 1 96.88 361 GLU A C 1
ATOM 2874 O O . GLU A 1 361 ? 13.086 -17.688 -29 1 96.88 361 GLU A O 1
ATOM 2879 N N . GLU A 1 362 ? 11.805 -16.219 -27.938 1 96.25 362 GLU A N 1
ATOM 2880 C CA . GLU A 1 362 ? 12.664 -16.203 -26.75 1 96.25 362 GLU A CA 1
ATOM 2881 C C . GLU A 1 362 ? 12.617 -17.547 -26.016 1 96.25 362 GLU A C 1
ATOM 2883 O O . GLU A 1 362 ? 13.641 -18.031 -25.531 1 96.25 362 GLU A O 1
ATOM 2888 N N . LEU A 1 363 ? 11.461 -18.109 -25.984 1 98.06 363 LEU A N 1
ATOM 2889 C CA . LEU A 1 363 ? 11.297 -19.406 -25.344 1 98.06 363 LEU A CA 1
ATOM 2890 C C . LEU A 1 363 ? 12.078 -20.484 -26.078 1 98.06 363 LEU A C 1
ATOM 2892 O O . LEU A 1 363 ? 12.734 -21.328 -25.469 1 98.06 363 LEU A O 1
ATOM 2896 N N . LYS A 1 364 ? 12.008 -20.422 -27.375 1 98.19 364 LYS A N 1
ATOM 2897 C CA . LYS A 1 364 ? 12.758 -21.375 -28.203 1 98.19 364 LYS A CA 1
ATOM 2898 C C . LYS A 1 364 ? 14.258 -21.266 -27.953 1 98.19 364 LYS A C 1
ATOM 2900 O O . LYS A 1 364 ? 14.938 -22.266 -27.75 1 98.19 364 LYS A O 1
ATOM 2905 N N . LYS A 1 365 ? 14.727 -20.047 -27.953 1 97.94 365 LYS A N 1
ATOM 2906 C CA . LYS A 1 365 ? 16.141 -19.797 -27.703 1 97.94 365 LYS A CA 1
ATOM 2907 C C . LYS A 1 365 ? 16.562 -20.281 -26.328 1 97.94 365 LYS A C 1
ATOM 2909 O O . LYS A 1 365 ? 17.594 -20.938 -26.172 1 97.94 365 LYS A O 1
ATOM 2914 N N . ALA A 1 366 ? 15.789 -19.984 -25.344 1 98 366 ALA A N 1
ATOM 2915 C CA . ALA A 1 366 ? 16.094 -20.375 -23.969 1 98 366 ALA A CA 1
ATOM 2916 C C . ALA A 1 366 ? 16.109 -21.891 -23.812 1 98 366 ALA A C 1
ATOM 2918 O O . ALA A 1 366 ? 17 -22.453 -23.172 1 98 366 ALA A O 1
ATOM 2919 N N . LEU A 1 367 ? 15.133 -22.531 -24.375 1 98.38 367 LEU A N 1
ATOM 2920 C CA . LEU A 1 367 ? 15.016 -23.984 -24.219 1 98.38 367 LEU A CA 1
ATOM 2921 C C . LEU A 1 367 ? 16.125 -24.703 -24.984 1 98.38 367 LEU A C 1
ATOM 2923 O O . LEU A 1 367 ? 16.594 -25.75 -24.547 1 98.38 367 LEU A O 1
ATOM 2927 N N . ASN A 1 368 ? 16.531 -24.125 -26.109 1 98.19 368 ASN A N 1
ATOM 2928 C CA . ASN A 1 368 ? 17.688 -24.672 -26.812 1 98.19 368 ASN A CA 1
ATOM 2929 C C . ASN A 1 368 ? 18.953 -24.609 -25.953 1 98.19 368 ASN A C 1
ATOM 2931 O O . ASN A 1 368 ? 19.734 -25.547 -25.922 1 98.19 368 ASN A O 1
ATOM 2935 N N . ARG A 1 369 ? 19.094 -23.547 -25.281 1 97.94 369 ARG A N 1
ATOM 2936 C CA . ARG A 1 369 ? 20.25 -23.391 -24.391 1 97.94 369 ARG A CA 1
ATOM 2937 C C . ARG A 1 369 ? 20.172 -24.359 -23.219 1 97.94 369 ARG A C 1
ATOM 2939 O O . ARG A 1 369 ? 21.188 -24.891 -22.781 1 97.94 369 ARG A O 1
ATOM 2946 N N . ILE A 1 370 ? 19.031 -24.547 -22.703 1 98.19 370 ILE A N 1
ATOM 2947 C CA . ILE A 1 370 ? 18.828 -25.5 -21.625 1 98.19 370 ILE A CA 1
ATOM 2948 C C . ILE A 1 370 ? 19.188 -26.906 -22.109 1 98.19 370 ILE A C 1
ATOM 2950 O O . ILE A 1 370 ? 19.844 -27.672 -21.406 1 98.19 370 ILE A O 1
ATOM 2954 N N . GLU A 1 371 ? 18.781 -27.203 -23.297 1 98 371 GLU A N 1
ATOM 2955 C CA . GLU A 1 371 ? 19.094 -28.5 -23.891 1 98 371 GLU A CA 1
ATOM 2956 C C . GLU A 1 371 ? 20.594 -28.719 -23.984 1 98 371 GLU A C 1
ATOM 2958 O O . GLU A 1 371 ? 21.109 -29.781 -23.609 1 98 371 GLU A O 1
ATOM 2963 N N . ILE A 1 372 ? 21.266 -27.734 -24.469 1 97.56 372 ILE A N 1
ATOM 2964 C CA . ILE A 1 372 ? 22.719 -27.797 -24.609 1 97.56 372 ILE A CA 1
ATOM 2965 C C . ILE A 1 372 ? 23.359 -28 -23.234 1 97.56 372 ILE A C 1
ATOM 2967 O O . ILE A 1 372 ? 24.25 -28.812 -23.062 1 97.56 372 ILE A O 1
ATOM 2971 N N . PHE A 1 373 ? 22.938 -27.297 -22.266 1 97.06 373 PHE A N 1
ATOM 2972 C CA . PHE A 1 373 ? 23.453 -27.344 -20.906 1 97.06 373 PHE A CA 1
ATOM 2973 C C . PHE A 1 373 ? 23.266 -28.719 -20.312 1 97.06 373 PHE A C 1
ATOM 2975 O O . PHE A 1 373 ? 24.203 -29.281 -19.734 1 97.06 373 PHE A O 1
ATOM 2982 N N . ILE A 1 374 ? 22.062 -29.297 -20.453 1 95.56 374 ILE A N 1
ATOM 2983 C CA . ILE A 1 374 ? 21.797 -30.578 -19.797 1 95.56 374 ILE A CA 1
ATOM 2984 C C . ILE A 1 374 ? 22.562 -31.688 -20.516 1 95.56 374 ILE A C 1
ATOM 2986 O O . ILE A 1 374 ? 22.953 -32.656 -19.891 1 95.56 374 ILE A O 1
ATOM 2990 N N . ASN A 1 375 ? 22.75 -31.5 -21.828 1 94.38 375 ASN A N 1
ATOM 2991 C CA . ASN A 1 375 ? 23.516 -32.469 -22.578 1 94.38 375 ASN A CA 1
ATOM 2992 C C . ASN A 1 375 ? 24.984 -32.5 -22.156 1 94.38 375 ASN A C 1
ATOM 2994 O O . ASN A 1 375 ? 25.703 -33.469 -22.422 1 94.38 375 ASN A O 1
ATOM 2998 N N . SER A 1 376 ? 25.344 -31.422 -21.562 1 90.38 376 SER A N 1
ATOM 2999 C CA . SER A 1 376 ? 26.734 -31.344 -21.094 1 90.38 376 SER A CA 1
ATOM 3000 C C . SER A 1 376 ? 26.938 -32.219 -19.859 1 90.38 376 SER A C 1
ATOM 3002 O O . SER A 1 376 ? 28.078 -32.531 -19.516 1 90.38 376 SER A O 1
ATOM 3004 N N . PHE A 1 377 ? 25.922 -32.562 -19.172 1 85.56 377 PHE A N 1
ATOM 3005 C CA . PHE A 1 377 ? 26 -33.469 -18.031 1 85.56 377 PHE A CA 1
ATOM 3006 C C . PHE A 1 377 ? 26.141 -34.906 -18.5 1 85.56 377 PHE A C 1
ATOM 3008 O O . PHE A 1 377 ? 26.5 -35.781 -17.719 1 85.56 377 PHE A O 1
ATOM 3015 N N . LYS A 1 378 ? 25.859 -35.219 -19.797 1 75.69 378 LYS A N 1
ATOM 3016 C CA . LYS A 1 378 ? 25.953 -36.562 -20.344 1 75.69 378 LYS A CA 1
ATOM 3017 C C . LYS A 1 378 ? 27.375 -36.875 -20.797 1 75.69 378 LYS A C 1
ATOM 3019 O O . LYS A 1 378 ? 28.109 -35.969 -21.234 1 75.69 378 LYS A O 1
ATOM 3024 N N . MET B 1 1 ? -9.188 -12.43 15.32 1 96.25 1 MET B N 1
ATOM 3025 C CA . MET B 1 1 ? -8.766 -11.148 14.766 1 96.25 1 MET B CA 1
ATOM 3026 C C . MET B 1 1 ? -7.598 -10.57 15.555 1 96.25 1 MET B C 1
ATOM 3028 O O . MET B 1 1 ? -7.363 -10.961 16.703 1 96.25 1 MET B O 1
ATOM 3032 N N . ASN B 1 2 ? -6.773 -9.797 14.891 1 96.19 2 ASN B N 1
ATOM 3033 C CA . ASN B 1 2 ? -5.797 -8.977 15.602 1 96.19 2 ASN B CA 1
ATOM 3034 C C . ASN B 1 2 ? -6.457 -8.156 16.703 1 96.19 2 ASN B C 1
ATOM 3036 O O . ASN B 1 2 ? -7.266 -7.27 16.422 1 96.19 2 ASN B O 1
ATOM 3040 N N . HIS B 1 3 ? -6.109 -8.359 17.906 1 96.06 3 HIS B N 1
ATOM 3041 C CA . HIS B 1 3 ? -6.762 -7.77 19.078 1 96.06 3 HIS B CA 1
ATOM 3042 C C . HIS B 1 3 ? -6.492 -6.27 19.156 1 96.06 3 HIS B C 1
ATOM 3044 O O . HIS B 1 3 ? -7.277 -5.523 19.75 1 96.06 3 HIS B O 1
ATOM 3050 N N . ASN B 1 4 ? -5.387 -5.867 18.547 1 94.69 4 ASN B N 1
ATOM 3051 C CA . ASN B 1 4 ? -5.008 -4.457 18.594 1 94.69 4 ASN B CA 1
ATOM 3052 C C . ASN B 1 4 ? -6.02 -3.58 17.859 1 94.69 4 ASN B C 1
ATOM 3054 O O . ASN B 1 4 ? -6.086 -2.373 18.109 1 94.69 4 ASN B O 1
ATOM 3058 N N . LEU B 1 5 ? -6.785 -4.148 16.984 1 94.75 5 LEU B N 1
ATOM 3059 C CA . LEU B 1 5 ? -7.699 -3.385 16.141 1 94.75 5 LEU B CA 1
ATOM 3060 C C . LEU B 1 5 ? -8.914 -2.922 16.938 1 94.75 5 LEU B C 1
ATOM 3062 O O . LEU B 1 5 ? -9.648 -2.033 16.5 1 94.75 5 LEU B O 1
ATOM 3066 N N . ASN B 1 6 ? -9.148 -3.541 18.062 1 91.31 6 ASN B N 1
ATOM 3067 C CA . ASN B 1 6 ? -10.242 -3.121 18.938 1 91.31 6 ASN B CA 1
ATOM 3068 C C . ASN B 1 6 ? -10.031 -1.696 19.438 1 91.31 6 ASN B C 1
ATOM 3070 O O . ASN B 1 6 ? -11 -1.005 19.766 1 91.31 6 ASN B O 1
ATOM 3074 N N . ALA B 1 7 ? -8.781 -1.321 19.453 1 85.94 7 ALA B N 1
ATOM 3075 C CA . ALA B 1 7 ? -8.43 -0.008 19.984 1 85.94 7 ALA B CA 1
ATOM 3076 C C . ALA B 1 7 ? -8.57 1.074 18.922 1 85.94 7 ALA B C 1
ATOM 3078 O O . ALA B 1 7 ? -8.453 2.266 19.219 1 85.94 7 ALA B O 1
ATOM 3079 N N . ILE B 1 8 ? -8.781 0.592 17.734 1 87.06 8 ILE B N 1
ATOM 3080 C CA . ILE B 1 8 ? -8.859 1.554 16.641 1 87.06 8 ILE B CA 1
ATOM 3081 C C . ILE B 1 8 ? -10.305 2.031 16.469 1 87.06 8 ILE B C 1
ATOM 3083 O O . ILE B 1 8 ? -11.211 1.224 16.281 1 87.06 8 ILE B O 1
ATOM 3087 N N . GLU B 1 9 ? -10.492 3.232 16.781 1 72.5 9 GLU B N 1
ATOM 3088 C CA . GLU B 1 9 ? -11.82 3.826 16.625 1 72.5 9 GLU B CA 1
ATOM 3089 C C . GLU B 1 9 ? -12.016 4.371 15.211 1 72.5 9 GLU B C 1
ATOM 3091 O O . GLU B 1 9 ? -11.047 4.586 14.484 1 72.5 9 GLU B O 1
ATOM 3096 N N . ILE B 1 10 ? -13.219 4.414 14.891 1 65.69 10 ILE B N 1
ATOM 3097 C CA . ILE B 1 10 ? -13.516 5.082 13.633 1 65.69 10 ILE B CA 1
ATOM 3098 C C . ILE B 1 10 ? -13.008 6.523 13.68 1 65.69 10 ILE B C 1
ATOM 3100 O O . ILE B 1 10 ? -13.25 7.238 14.656 1 65.69 10 ILE B O 1
ATOM 3104 N N . SER B 1 11 ? -12.25 6.828 12.68 1 67.06 11 SER B N 1
ATOM 3105 C CA . SER B 1 11 ? -11.656 8.156 12.648 1 67.06 11 SER B CA 1
ATOM 3106 C C . SER B 1 11 ? -12.711 9.242 12.883 1 67.06 11 SER B C 1
ATOM 3108 O O . SER B 1 11 ? -13.828 9.141 12.375 1 67.06 11 SER B O 1
ATOM 3110 N N . GLY B 1 12 ? -12.445 10.039 13.805 1 65.44 12 GLY B N 1
ATOM 3111 C CA . GLY B 1 12 ? -13.305 11.203 13.977 1 65.44 12 GLY B CA 1
ATOM 3112 C C . GLY B 1 12 ? -13.594 11.93 12.68 1 65.44 12 GLY B C 1
ATOM 3113 O O . GLY B 1 12 ? -14.719 12.383 12.453 1 65.44 12 GLY B O 1
ATOM 3114 N N . ILE B 1 13 ? -12.609 11.883 11.859 1 67.69 13 ILE B N 1
ATOM 3115 C CA . ILE B 1 13 ? -12.742 12.539 10.562 1 67.69 13 ILE B CA 1
ATOM 3116 C C . ILE B 1 13 ? -13.781 11.812 9.711 1 67.69 13 ILE B C 1
ATOM 3118 O O . ILE B 1 13 ? -14.672 12.438 9.133 1 67.69 13 ILE B O 1
ATOM 3122 N N . ARG B 1 14 ? -13.703 10.555 9.734 1 64.12 14 ARG B N 1
ATOM 3123 C CA . ARG B 1 14 ? -14.633 9.75 8.945 1 64.12 14 ARG B CA 1
ATOM 3124 C C . ARG B 1 14 ? -16.047 9.836 9.5 1 64.12 14 ARG B C 1
ATOM 3126 O O . ARG B 1 14 ? -17.016 9.883 8.734 1 64.12 14 ARG B O 1
ATOM 3133 N N . LYS B 1 15 ? -16.062 9.789 10.844 1 67.06 15 LYS B N 1
ATOM 3134 C CA . LYS B 1 15 ? -17.375 9.969 11.477 1 67.06 15 LYS B CA 1
ATOM 3135 C C . LYS B 1 15 ? -18.031 11.273 11.039 1 67.06 15 LYS B C 1
ATOM 3137 O O . LYS B 1 15 ? -19.219 11.297 10.719 1 67.06 15 LYS B O 1
ATOM 3142 N N . PHE B 1 16 ? -17.25 12.195 10.961 1 71.06 16 PHE B N 1
ATOM 3143 C CA . PHE B 1 16 ? -17.781 13.508 10.602 1 71.06 16 PHE B CA 1
ATOM 3144 C C . PHE B 1 16 ? -18.078 13.586 9.109 1 71.06 16 PHE B C 1
ATOM 3146 O O . PHE B 1 16 ? -19.094 14.148 8.703 1 71.06 16 PHE B O 1
ATOM 3153 N N . TYR B 1 17 ? -17.25 12.969 8.359 1 67 17 TYR B N 1
ATOM 3154 C CA . TYR B 1 17 ? -17.469 12.914 6.918 1 67 17 TYR B CA 1
ATOM 3155 C C . TYR B 1 17 ? -18.812 12.273 6.598 1 67 17 TYR B C 1
ATOM 3157 O O . TYR B 1 17 ? -19.547 12.75 5.734 1 67 17 TYR B O 1
ATOM 3165 N N . ASN B 1 18 ? -19.156 11.211 7.305 1 70.31 18 ASN B N 1
ATOM 3166 C CA . ASN B 1 18 ? -20.422 10.531 7.105 1 70.31 18 ASN B CA 1
ATOM 3167 C C . ASN B 1 18 ? -21.609 11.43 7.449 1 70.31 18 ASN B C 1
ATOM 3169 O O . ASN B 1 18 ? -22.656 11.375 6.797 1 70.31 18 ASN B O 1
ATOM 3173 N N . LYS B 1 19 ? -21.375 12.258 8.352 1 75.12 19 LYS B N 1
ATOM 3174 C CA . LYS B 1 19 ? -22.438 13.195 8.742 1 75.12 19 LYS B CA 1
ATOM 3175 C C . LYS B 1 19 ? -22.656 14.258 7.672 1 75.12 19 LYS B C 1
ATOM 3177 O O . LYS B 1 19 ? -23.797 14.641 7.387 1 75.12 19 LYS B O 1
ATOM 3182 N N . VAL B 1 20 ? -21.562 14.617 7.074 1 75.88 20 VAL B N 1
ATOM 3183 C CA . VAL B 1 20 ? -21.594 15.664 6.066 1 75.88 20 VAL B CA 1
ATOM 3184 C C . VAL B 1 20 ? -22.438 15.211 4.875 1 75.88 20 VAL B C 1
ATOM 3186 O O . VAL B 1 20 ? -23.203 16 4.316 1 75.88 20 VAL B O 1
ATOM 3189 N N . ARG B 1 21 ? -22.344 13.992 4.551 1 73.5 21 ARG B N 1
ATOM 3190 C CA . ARG B 1 21 ? -23.047 13.43 3.395 1 73.5 21 ARG B CA 1
ATOM 3191 C C . ARG B 1 21 ? -24.562 13.469 3.588 1 73.5 21 ARG B C 1
ATOM 3193 O O . ARG B 1 21 ? -25.312 13.469 2.615 1 73.5 21 ARG B O 1
ATOM 3200 N N . GLU B 1 22 ? -24.953 13.648 4.793 1 78.38 22 GLU B N 1
ATOM 3201 C CA . GLU B 1 22 ? -26.375 13.609 5.109 1 78.38 22 GLU B CA 1
ATOM 3202 C C . GLU B 1 22 ? -26.984 15 5.078 1 78.38 22 GLU B C 1
ATOM 3204 O O . GLU B 1 22 ? -28.203 15.156 5.152 1 78.38 22 GLU B O 1
ATOM 3209 N N . VAL B 1 23 ? -26.203 15.977 4.938 1 87.12 23 VAL B N 1
ATOM 3210 C CA . VAL B 1 23 ? -26.703 17.344 5.055 1 87.12 23 VAL B CA 1
ATOM 3211 C C . VAL B 1 23 ? -26.641 18.031 3.695 1 87.12 23 VAL B C 1
ATOM 3213 O O . VAL B 1 23 ? -25.578 18.531 3.293 1 87.12 23 VAL B O 1
ATOM 3216 N N . ASN B 1 24 ? -27.797 18.156 3.139 1 87.25 24 ASN B N 1
ATOM 3217 C CA . ASN B 1 24 ? -27.906 18.75 1.813 1 87.25 24 ASN B CA 1
ATOM 3218 C C . ASN B 1 24 ? -27.516 20.219 1.834 1 87.25 24 ASN B C 1
ATOM 3220 O O . ASN B 1 24 ? -27.953 20.969 2.711 1 87.25 24 ASN B O 1
ATOM 3224 N N . GLY B 1 25 ? -26.672 20.547 0.944 1 89.88 25 GLY B N 1
ATOM 3225 C CA . GLY B 1 25 ? -26.297 21.938 0.778 1 89.88 25 GLY B CA 1
ATOM 3226 C C . GLY B 1 25 ? -25.141 22.359 1.662 1 89.88 25 GLY B C 1
ATOM 3227 O O . GLY B 1 25 ? -24.734 23.531 1.641 1 89.88 25 GLY B O 1
ATOM 3228 N N . ALA B 1 26 ? -24.625 21.438 2.396 1 93.25 26 ALA B N 1
ATOM 3229 C CA . ALA B 1 26 ? -23.516 21.766 3.289 1 93.25 26 ALA B CA 1
ATOM 3230 C C . ALA B 1 26 ? -22.234 22.016 2.5 1 93.25 26 ALA B C 1
ATOM 3232 O O . ALA B 1 26 ? -21.969 21.344 1.5 1 93.25 26 ALA B O 1
ATOM 3233 N N . ILE B 1 27 ? -21.5 23.062 2.891 1 93.94 27 ILE B N 1
ATOM 3234 C CA . ILE B 1 27 ? -20.141 23.312 2.387 1 93.94 27 ILE B CA 1
ATOM 3235 C C . ILE B 1 27 ? -19.125 22.609 3.271 1 93.94 27 ILE B C 1
ATOM 3237 O O . ILE B 1 27 ? -19.125 22.797 4.492 1 93.94 27 ILE B O 1
ATOM 3241 N N . SER B 1 28 ? -18.328 21.812 2.705 1 92.25 28 SER B N 1
ATOM 3242 C CA . SER B 1 28 ? -17.344 21.062 3.479 1 92.25 28 SER B CA 1
ATOM 3243 C C . SER B 1 28 ? -15.977 21.734 3.438 1 92.25 28 SER B C 1
ATOM 3245 O O . SER B 1 28 ? -15.438 22 2.359 1 92.25 28 SER B O 1
ATOM 3247 N N . LEU B 1 29 ? -15.461 22.078 4.535 1 94.94 29 LEU B N 1
ATOM 3248 C CA . LEU B 1 29 ? -14.102 22.578 4.672 1 94.94 29 LEU B CA 1
ATOM 3249 C C . LEU B 1 29 ? -13.219 21.562 5.371 1 94.94 29 LEU B C 1
ATOM 3251 O O . LEU B 1 29 ? -12.391 21.906 6.211 1 94.94 29 LEU B O 1
ATOM 3255 N N . THR B 1 30 ? -13.484 20.266 5.039 1 92.06 30 THR B N 1
ATOM 3256 C CA . THR B 1 30 ? -12.82 19.172 5.762 1 92.06 30 THR B CA 1
ATOM 3257 C C . THR B 1 30 ? -11.711 18.562 4.918 1 92.06 30 THR B C 1
ATOM 3259 O O . THR B 1 30 ? -10.953 17.719 5.395 1 92.06 30 THR B O 1
ATOM 3262 N N . LEU B 1 31 ? -11.523 19.125 3.756 1 83.44 31 LEU B N 1
ATOM 3263 C CA . LEU B 1 31 ? -10.656 18.469 2.789 1 83.44 31 LEU B CA 1
ATOM 3264 C C . LEU B 1 31 ? -9.203 18.453 3.273 1 83.44 31 LEU B C 1
ATOM 3266 O O . LEU B 1 31 ? -8.703 19.469 3.771 1 83.44 31 LEU B O 1
ATOM 3270 N N . GLY B 1 32 ? -8.594 17.203 3.115 1 87.94 32 GLY B N 1
ATOM 3271 C CA . GLY B 1 32 ? -7.168 17.062 3.373 1 87.94 32 GLY B CA 1
ATOM 3272 C C . GLY B 1 32 ? -6.34 16.922 2.107 1 87.94 32 GLY B C 1
ATOM 3273 O O . GLY B 1 32 ? -5.398 16.141 2.059 1 87.94 32 GLY B O 1
ATOM 3274 N N . GLN B 1 33 ? -6.742 17.625 1.044 1 93.44 33 GLN B N 1
ATOM 3275 C CA . GLN B 1 33 ? -6.027 17.594 -0.229 1 93.44 33 GLN B CA 1
ATOM 3276 C C . GLN B 1 33 ? -6.227 18.906 -0.99 1 93.44 33 GLN B C 1
ATOM 3278 O O . GLN B 1 33 ? -7.266 19.562 -0.86 1 93.44 33 GLN B O 1
ATOM 3283 N N . PRO B 1 34 ? -5.242 19.312 -1.8 1 95.19 34 PRO B N 1
ATOM 3284 C CA . PRO B 1 34 ? -5.391 20.516 -2.625 1 95.19 34 PRO B CA 1
ATOM 3285 C C . PRO B 1 34 ? -6.535 20.391 -3.629 1 95.19 34 PRO B C 1
ATOM 3287 O O . PRO B 1 34 ? -6.883 19.297 -4.055 1 95.19 34 PRO B O 1
ATOM 3290 N N . ASP B 1 35 ? -7.082 21.516 -3.979 1 94.38 35 ASP B N 1
ATOM 3291 C CA . ASP B 1 35 ? -8.203 21.5 -4.918 1 94.38 35 ASP B CA 1
ATOM 3292 C C . ASP B 1 35 ? -7.73 21.844 -6.328 1 94.38 35 ASP B C 1
ATOM 3294 O O . ASP B 1 35 ? -8.539 21.906 -7.258 1 94.38 35 ASP B O 1
ATOM 3298 N N . CYS B 1 36 ? -6.449 22.125 -6.477 1 95.25 36 CYS B N 1
ATOM 3299 C CA . CYS B 1 36 ? -5.91 22.375 -7.809 1 95.25 36 CYS B CA 1
ATOM 3300 C C . CYS B 1 36 ? -5.699 21.062 -8.555 1 95.25 36 CYS B C 1
ATOM 3302 O O . CYS B 1 36 ? -5.527 20 -7.938 1 95.25 36 CYS B O 1
ATOM 3304 N N . PRO B 1 37 ? -5.773 21.172 -9.844 1 96.88 37 PRO B N 1
ATOM 3305 C CA . PRO B 1 37 ? -5.48 19.953 -10.594 1 96.88 37 PRO B CA 1
ATOM 3306 C C . PRO B 1 37 ? -3.996 19.594 -10.578 1 96.88 37 PRO B C 1
ATOM 3308 O O . PRO B 1 37 ? -3.152 20.438 -10.289 1 96.88 37 PRO B O 1
ATOM 3311 N N . VAL B 1 38 ? -3.719 18.359 -10.867 1 98.75 38 VAL B N 1
ATOM 3312 C CA . VAL B 1 38 ? -2.344 17.922 -11.102 1 98.75 38 VAL B CA 1
ATOM 3313 C C . VAL B 1 38 ? -1.724 18.734 -12.227 1 98.75 38 VAL B C 1
ATOM 3315 O O . VAL B 1 38 ? -2.379 19.016 -13.234 1 98.75 38 VAL B O 1
ATOM 3318 N N . PRO B 1 39 ? -0.467 19.172 -12.055 1 98.81 39 PRO B N 1
ATOM 3319 C CA . PRO B 1 39 ? 0.178 19.906 -13.148 1 98.81 39 PRO B CA 1
ATOM 3320 C C . PRO B 1 39 ? 0.078 19.188 -14.484 1 98.81 39 PRO B C 1
ATOM 3322 O O . PRO B 1 39 ? 0.246 17.969 -14.547 1 98.81 39 PRO B O 1
ATOM 3325 N N . LYS B 1 40 ? -0.188 19.969 -15.539 1 98.44 40 LYS B N 1
ATOM 3326 C CA . LYS B 1 40 ? -0.424 19.438 -16.875 1 98.44 40 LYS B CA 1
ATOM 3327 C C . LYS B 1 40 ? 0.754 18.594 -17.344 1 98.44 40 LYS B C 1
ATOM 3329 O O . LYS B 1 40 ? 0.562 17.531 -17.938 1 98.44 40 LYS B O 1
ATOM 3334 N N . GLY B 1 41 ? 1.977 19.047 -17.109 1 98.75 41 GLY B N 1
ATOM 3335 C CA . GLY B 1 41 ? 3.16 18.312 -17.531 1 98.75 41 GLY B CA 1
ATOM 3336 C C . GLY B 1 41 ? 3.244 16.922 -16.922 1 98.75 41 GLY B C 1
ATOM 3337 O O . GLY B 1 41 ? 3.691 15.977 -17.594 1 98.75 41 GLY B O 1
ATOM 3338 N N . ILE B 1 42 ? 2.85 16.766 -15.672 1 98.94 42 ILE B N 1
ATOM 3339 C CA . ILE B 1 42 ? 2.844 15.469 -15 1 98.94 42 ILE B CA 1
ATOM 3340 C C . ILE B 1 42 ? 1.843 14.539 -15.68 1 98.94 42 ILE B C 1
ATOM 3342 O O . ILE B 1 42 ? 2.146 13.375 -15.938 1 98.94 42 ILE B O 1
ATOM 3346 N N . LYS B 1 43 ? 0.634 15.047 -15.977 1 98.88 43 LYS B N 1
ATOM 3347 C CA . LYS B 1 43 ? -0.379 14.25 -16.672 1 98.88 43 LYS B CA 1
ATOM 3348 C C . LYS B 1 43 ? 0.137 13.75 -18.016 1 98.88 43 LYS B C 1
ATOM 3350 O O . LYS B 1 43 ? -0.047 12.586 -18.359 1 98.88 43 LYS B O 1
ATOM 3355 N N . GLU B 1 44 ? 0.777 14.609 -18.75 1 98.81 44 GLU B N 1
ATOM 3356 C CA . GLU B 1 44 ? 1.295 14.266 -20.062 1 98.81 44 GLU B CA 1
ATOM 3357 C C . GLU B 1 44 ? 2.369 13.18 -19.969 1 98.81 44 GLU B C 1
ATOM 3359 O O . GLU B 1 44 ? 2.43 12.289 -20.812 1 98.81 44 GLU B O 1
ATOM 3364 N N . GLU B 1 45 ? 3.215 13.289 -19 1 98.88 45 GLU B N 1
ATOM 3365 C CA . GLU B 1 45 ? 4.266 12.281 -18.828 1 98.88 45 GLU B CA 1
ATOM 3366 C C . GLU B 1 45 ? 3.678 10.93 -18.422 1 98.88 45 GLU B C 1
ATOM 3368 O O . GLU B 1 45 ? 4.199 9.883 -18.812 1 98.88 45 GLU B O 1
ATOM 3373 N N . ILE B 1 46 ? 2.637 10.938 -17.609 1 98.94 46 ILE B N 1
ATOM 3374 C CA . ILE B 1 46 ? 1.952 9.695 -17.266 1 98.94 46 ILE B CA 1
ATOM 3375 C C . ILE B 1 46 ? 1.383 9.047 -18.516 1 98.94 46 ILE B C 1
ATOM 3377 O O . ILE B 1 46 ? 1.493 7.832 -18.703 1 98.94 46 ILE B O 1
ATOM 3381 N N . VAL B 1 47 ? 0.76 9.875 -19.391 1 98.88 47 VAL B N 1
ATOM 3382 C CA . VAL B 1 47 ? 0.208 9.375 -20.641 1 98.88 47 VAL B CA 1
ATOM 3383 C C . VAL B 1 47 ? 1.322 8.773 -21.5 1 98.88 47 VAL B C 1
ATOM 3385 O O . VAL B 1 47 ? 1.151 7.699 -22.094 1 98.88 47 VAL B O 1
ATOM 3388 N N . ARG B 1 48 ? 2.449 9.445 -21.562 1 98.81 48 ARG B N 1
ATOM 3389 C CA . ARG B 1 48 ? 3.588 8.93 -22.312 1 98.81 48 ARG B CA 1
ATOM 3390 C C . ARG B 1 48 ? 4.051 7.586 -21.75 1 98.81 48 ARG B C 1
ATOM 3392 O O . ARG B 1 48 ? 4.34 6.66 -22.516 1 98.81 48 ARG B O 1
ATOM 3399 N N . ALA B 1 49 ? 4.145 7.488 -20.406 1 98.81 49 ALA B N 1
ATOM 3400 C CA . ALA B 1 49 ? 4.543 6.238 -19.766 1 98.81 49 ALA B CA 1
ATOM 3401 C C . ALA B 1 49 ? 3.576 5.109 -20.109 1 98.81 49 ALA B C 1
ATOM 3403 O O . ALA B 1 49 ? 3.996 3.971 -20.328 1 98.81 49 ALA B O 1
ATOM 3404 N N . LEU B 1 50 ? 2.285 5.41 -20.156 1 98.69 50 LEU B N 1
ATOM 3405 C CA . LEU B 1 50 ? 1.271 4.438 -20.547 1 98.69 50 LEU B CA 1
ATOM 3406 C C . LEU B 1 50 ? 1.501 3.959 -21.984 1 98.69 50 LEU B C 1
ATOM 3408 O O . LEU B 1 50 ? 1.448 2.756 -22.25 1 98.69 50 LEU B O 1
ATOM 3412 N N . GLU B 1 51 ? 1.783 4.902 -22.812 1 98.12 51 GLU B N 1
ATOM 3413 C CA . GLU B 1 51 ? 1.979 4.602 -24.219 1 98.12 51 GLU B CA 1
ATOM 3414 C C . GLU B 1 51 ? 3.24 3.768 -24.438 1 98.12 51 GLU B C 1
ATOM 3416 O O . GLU B 1 51 ? 3.287 2.924 -25.328 1 98.12 51 GLU B O 1
ATOM 3421 N N . GLU B 1 52 ? 4.199 3.996 -23.609 1 98.44 52 GLU B N 1
ATOM 3422 C CA . GLU B 1 52 ? 5.465 3.275 -23.719 1 98.44 52 GLU B CA 1
ATOM 3423 C C . GLU B 1 52 ? 5.418 1.965 -22.938 1 98.44 52 GLU B C 1
ATOM 3425 O O . GLU B 1 52 ? 6.449 1.318 -22.734 1 98.44 52 GLU B O 1
ATOM 3430 N N . ASN B 1 53 ? 4.293 1.568 -22.406 1 98.19 53 ASN B N 1
ATOM 3431 C CA . ASN B 1 53 ? 4.047 0.314 -21.703 1 98.19 53 ASN B CA 1
ATOM 3432 C C . ASN B 1 53 ? 4.867 0.216 -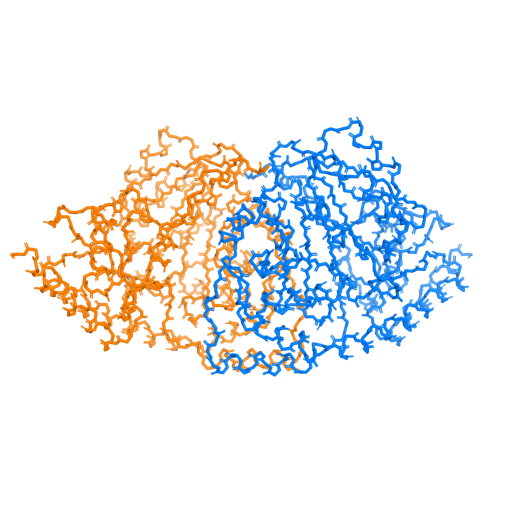20.422 1 98.19 53 ASN B C 1
ATOM 3434 O O . ASN B 1 53 ? 5.324 -0.867 -20.047 1 98.19 53 ASN B O 1
ATOM 3438 N N . LYS B 1 54 ? 5.148 1.399 -19.812 1 98.5 54 LYS B N 1
ATOM 3439 C CA . LYS B 1 54 ? 5.754 1.4 -18.484 1 98.5 54 LYS B CA 1
ATOM 3440 C C . LYS B 1 54 ? 4.719 1.088 -17.406 1 98.5 54 LYS B C 1
ATOM 3442 O O . LYS B 1 54 ? 4.59 1.83 -16.438 1 98.5 54 LYS B O 1
ATOM 3447 N N . THR B 1 55 ? 4.012 0.002 -17.625 1 98.56 55 THR B N 1
ATOM 3448 C CA . THR B 1 55 ? 2.893 -0.408 -16.781 1 98.56 55 THR B CA 1
ATOM 3449 C C . THR B 1 55 ? 3.23 -1.685 -16.016 1 98.56 55 THR B C 1
ATOM 3451 O O . THR B 1 55 ? 2.342 -2.338 -15.469 1 98.56 55 THR B O 1
ATOM 3454 N N . VAL B 1 56 ? 4.504 -2.061 -15.945 1 97.44 56 VAL B N 1
ATOM 3455 C CA . VAL B 1 56 ? 4.977 -3.285 -15.305 1 97.44 56 VAL B CA 1
ATOM 3456 C C . VAL B 1 56 ? 5.566 -2.957 -13.93 1 97.44 56 VAL B C 1
ATOM 3458 O O . VAL B 1 56 ? 5.742 -1.786 -13.586 1 97.44 56 VAL B O 1
ATOM 3461 N N . TYR B 1 57 ? 5.918 -3.959 -13.164 1 96.25 57 TYR B N 1
ATOM 3462 C CA . TYR B 1 57 ? 6.586 -3.752 -11.883 1 96.25 57 TYR B CA 1
ATOM 3463 C C . TYR B 1 57 ? 7.816 -2.863 -12.047 1 96.25 57 TYR B C 1
ATOM 3465 O O . TYR B 1 57 ? 8.547 -2.979 -13.039 1 96.25 57 TYR B O 1
ATOM 3473 N N . THR B 1 58 ? 8.023 -2 -11.148 1 97.06 58 THR B N 1
ATOM 3474 C CA . THR B 1 58 ? 9.312 -1.341 -10.992 1 97.06 58 THR B CA 1
ATOM 3475 C C . THR B 1 58 ? 10.148 -2.043 -9.93 1 97.06 58 THR B C 1
ATOM 3477 O O . THR B 1 58 ? 9.664 -2.938 -9.234 1 97.06 58 THR B O 1
ATOM 3480 N N . PRO B 1 59 ? 11.438 -1.72 -9.867 1 95.12 59 PRO B N 1
ATOM 3481 C CA . PRO B 1 59 ? 12.148 -2.18 -8.672 1 95.12 59 PRO B CA 1
ATOM 3482 C C . PRO B 1 59 ? 11.414 -1.832 -7.383 1 95.12 59 PRO B C 1
ATOM 3484 O O . PRO B 1 59 ? 10.688 -0.833 -7.328 1 95.12 59 PRO B O 1
ATOM 3487 N N . ASN B 1 60 ? 11.578 -2.631 -6.375 1 96 60 ASN B N 1
ATOM 3488 C CA . ASN B 1 60 ? 10.875 -2.422 -5.109 1 96 60 ASN B CA 1
ATOM 3489 C C . ASN B 1 60 ? 11.07 -1 -4.59 1 96 60 ASN B C 1
ATOM 3491 O O . ASN B 1 60 ? 10.117 -0.367 -4.133 1 96 60 ASN B O 1
ATOM 3495 N N . ALA B 1 61 ? 12.289 -0.463 -4.715 1 97.88 61 ALA B N 1
ATOM 3496 C CA . ALA B 1 61 ? 12.602 0.855 -4.172 1 97.88 61 ALA B CA 1
ATOM 3497 C C . ALA B 1 61 ? 12.086 1.964 -5.082 1 97.88 61 ALA B C 1
ATOM 3499 O O . ALA B 1 61 ? 12.055 3.135 -4.695 1 97.88 61 ALA B O 1
ATOM 3500 N N . GLY B 1 62 ? 11.609 1.644 -6.277 1 98.31 62 GLY B N 1
ATOM 3501 C CA . GLY B 1 62 ? 11.195 2.625 -7.27 1 98.31 62 GLY B CA 1
ATOM 3502 C C . GLY B 1 62 ? 12.242 2.854 -8.352 1 98.31 62 GLY B C 1
ATOM 3503 O O . GLY B 1 62 ? 13.359 2.348 -8.25 1 98.31 62 GLY B O 1
ATOM 3504 N N . ILE B 1 63 ? 11.867 3.531 -9.391 1 98.5 63 ILE B N 1
ATOM 3505 C CA . ILE B 1 63 ? 12.773 3.719 -10.516 1 98.5 63 ILE B CA 1
ATOM 3506 C C . ILE B 1 63 ? 13.969 4.566 -10.086 1 98.5 63 ILE B C 1
ATOM 3508 O O . ILE B 1 63 ? 13.828 5.496 -9.289 1 98.5 63 ILE B O 1
ATOM 3512 N N . ASP B 1 64 ? 15.117 4.242 -10.531 1 98.31 64 ASP B N 1
ATOM 3513 C CA . ASP B 1 64 ? 16.391 4.848 -10.133 1 98.31 64 ASP B CA 1
ATOM 3514 C C . ASP B 1 64 ? 16.391 6.352 -10.406 1 98.31 64 ASP B C 1
ATOM 3516 O O . ASP B 1 64 ? 16.844 7.141 -9.578 1 98.31 64 ASP B O 1
ATOM 3520 N N . SER B 1 65 ? 15.891 6.727 -11.539 1 98.75 65 SER B N 1
ATOM 3521 C CA . SER B 1 65 ? 15.914 8.133 -11.945 1 98.75 65 SER B CA 1
ATOM 3522 C C . SER B 1 65 ? 15.102 8.992 -10.984 1 98.75 65 SER B C 1
ATOM 3524 O O . SER B 1 65 ? 15.484 10.125 -10.688 1 98.75 65 SER B O 1
ATOM 3526 N N . LEU B 1 66 ? 14 8.445 -10.492 1 98.94 66 LEU B N 1
ATOM 3527 C CA . LEU B 1 66 ? 13.188 9.203 -9.547 1 98.94 66 LEU B CA 1
ATOM 3528 C C . LEU B 1 66 ? 13.883 9.312 -8.195 1 98.94 66 LEU B C 1
ATOM 3530 O O . LEU B 1 66 ? 13.859 10.375 -7.562 1 98.94 66 LEU B O 1
ATOM 3534 N N . ARG B 1 67 ? 14.461 8.227 -7.699 1 98.94 67 ARG B N 1
ATOM 3535 C CA . ARG B 1 67 ? 15.203 8.258 -6.441 1 98.94 67 ARG B CA 1
ATOM 3536 C C . ARG B 1 67 ? 16.344 9.266 -6.5 1 98.94 67 ARG B C 1
ATOM 3538 O O . ARG B 1 67 ? 16.562 10.016 -5.547 1 98.94 67 ARG B O 1
ATOM 3545 N N . ARG B 1 68 ? 17.016 9.32 -7.664 1 98.88 68 ARG B N 1
ATOM 3546 C CA . ARG B 1 68 ? 18.078 10.297 -7.859 1 98.88 68 ARG B CA 1
ATOM 3547 C C . ARG B 1 68 ? 17.531 11.719 -7.836 1 98.88 68 ARG B C 1
ATOM 3549 O O . ARG B 1 68 ? 18.141 12.609 -7.223 1 98.88 68 ARG B O 1
ATOM 3556 N N . GLU B 1 69 ? 16.438 11.93 -8.516 1 98.88 69 GLU B N 1
ATOM 3557 C CA . GLU B 1 69 ? 15.867 13.273 -8.578 1 98.88 69 GLU B CA 1
ATOM 3558 C C . GLU B 1 69 ? 15.391 13.727 -7.199 1 98.88 69 GLU B C 1
ATOM 3560 O O . GLU B 1 69 ? 15.484 14.914 -6.863 1 98.88 69 GLU B O 1
ATOM 3565 N N . ILE B 1 70 ? 14.867 12.812 -6.379 1 98.94 70 ILE B N 1
ATOM 3566 C CA . ILE B 1 70 ? 14.461 13.133 -5.016 1 98.94 70 ILE B CA 1
ATOM 3567 C C . ILE B 1 70 ? 15.688 13.516 -4.188 1 98.94 70 ILE B C 1
ATOM 3569 O O . ILE B 1 70 ? 15.641 14.461 -3.398 1 98.94 70 ILE B O 1
ATOM 3573 N N . SER B 1 71 ? 16.75 12.742 -4.387 1 98.88 71 SER B N 1
ATOM 3574 C CA . SER B 1 71 ? 18 13.078 -3.703 1 98.88 71 SER B CA 1
ATOM 3575 C C . SER B 1 71 ? 18.438 14.508 -4.012 1 98.88 71 SER B C 1
ATOM 3577 O O . SER B 1 71 ? 18.812 15.25 -3.107 1 98.88 71 SER B O 1
ATOM 3579 N N . LEU B 1 72 ? 18.344 14.906 -5.242 1 98.81 72 LEU B N 1
ATOM 3580 C CA . LEU B 1 72 ? 18.719 16.25 -5.668 1 98.81 72 LEU B CA 1
ATOM 3581 C C . LEU B 1 72 ? 17.766 17.297 -5.078 1 98.81 72 LEU B C 1
ATOM 3583 O O . LEU B 1 72 ? 18.203 18.344 -4.613 1 98.81 72 LEU B O 1
ATOM 3587 N N . TYR B 1 73 ? 16.562 17 -5.141 1 98.75 73 TYR B N 1
ATOM 3588 C CA . TYR B 1 73 ? 15.547 17.875 -4.59 1 98.75 73 TYR B CA 1
ATOM 3589 C C . TYR B 1 73 ? 15.805 18.156 -3.111 1 98.75 73 TYR B C 1
ATOM 3591 O O . TYR B 1 73 ? 15.758 19.297 -2.67 1 98.75 73 TYR B O 1
ATOM 3599 N N . LEU B 1 74 ? 16.062 17.078 -2.324 1 98.81 74 LEU B N 1
ATOM 3600 C CA . LEU B 1 74 ? 16.297 17.188 -0.891 1 98.81 74 LEU B CA 1
ATOM 3601 C C . LEU B 1 74 ? 17.609 17.938 -0.624 1 98.81 74 LEU B C 1
ATOM 3603 O O . LEU B 1 74 ? 17.703 18.703 0.344 1 98.81 74 LEU B O 1
ATOM 3607 N N . LYS B 1 75 ? 18.562 17.734 -1.495 1 98.56 75 LYS B N 1
ATOM 3608 C CA . LYS B 1 75 ? 19.828 18.422 -1.359 1 98.56 75 LYS B CA 1
ATOM 3609 C C . LYS B 1 75 ? 19.641 19.938 -1.434 1 98.56 75 LYS B C 1
ATOM 3611 O O . LYS B 1 75 ? 20.297 20.688 -0.71 1 98.56 75 LYS B O 1
ATOM 3616 N N . GLU B 1 76 ? 18.75 20.375 -2.322 1 97.62 76 GLU B N 1
ATOM 3617 C CA . GLU B 1 76 ? 18.422 21.797 -2.432 1 97.62 76 GLU B CA 1
ATOM 3618 C C . GLU B 1 76 ? 17.859 22.328 -1.119 1 97.62 76 GLU B C 1
ATOM 3620 O O . GLU B 1 76 ? 17.906 23.531 -0.872 1 97.62 76 GLU B O 1
ATOM 3625 N N . ARG B 1 77 ? 17.391 21.484 -0.264 1 96.94 77 ARG B N 1
ATOM 3626 C CA . ARG B 1 77 ? 16.797 21.875 1.016 1 96.94 77 ARG B CA 1
ATOM 3627 C C . ARG B 1 77 ? 17.781 21.641 2.162 1 96.94 77 ARG B C 1
ATOM 3629 O O . ARG B 1 77 ? 17.406 21.75 3.332 1 96.94 77 ARG B O 1
ATOM 3636 N N . GLY B 1 78 ? 18.953 21.25 1.804 1 98.06 78 GLY B N 1
ATOM 3637 C CA . GLY B 1 78 ? 19.984 21.031 2.803 1 98.06 78 GLY B CA 1
ATOM 3638 C C . GLY B 1 78 ? 19.938 19.641 3.422 1 98.06 78 GLY B C 1
ATOM 3639 O O . GLY B 1 78 ? 20.531 19.406 4.477 1 98.06 78 GLY B O 1
ATOM 3640 N N . ILE B 1 79 ? 19.219 18.719 2.887 1 98.81 79 ILE B N 1
ATOM 3641 C CA . ILE B 1 79 ? 19.078 17.359 3.398 1 98.81 79 ILE B CA 1
ATOM 3642 C C . ILE B 1 79 ? 19.828 16.391 2.498 1 98.81 79 ILE B C 1
ATOM 3644 O O . ILE B 1 79 ? 19.562 16.312 1.297 1 98.81 79 ILE B O 1
ATOM 3648 N N . LYS B 1 80 ? 20.703 15.586 3.096 1 98.56 80 LYS B N 1
ATOM 3649 C CA . LYS B 1 80 ? 21.656 14.836 2.279 1 98.56 80 LYS B CA 1
ATOM 3650 C C . LYS B 1 80 ? 21.406 13.336 2.381 1 98.56 80 LYS B C 1
ATOM 3652 O O . LYS B 1 80 ? 22.109 12.633 3.109 1 98.56 80 LYS B O 1
ATOM 3657 N N . TYR B 1 81 ? 20.531 12.812 1.595 1 98.69 81 TYR B N 1
ATOM 3658 C CA . TYR B 1 81 ? 20.344 11.391 1.345 1 98.69 81 TYR B CA 1
ATOM 3659 C C . TYR B 1 81 ? 20.812 11.016 -0.054 1 98.69 81 TYR B C 1
ATOM 3661 O O . TYR B 1 81 ? 20.609 11.766 -1.008 1 98.69 81 TYR B O 1
ATOM 3669 N N . LYS B 1 82 ? 21.469 9.891 -0.161 1 98.5 82 LYS B N 1
ATOM 3670 C CA . LYS B 1 82 ? 21.812 9.344 -1.469 1 98.5 82 LYS B CA 1
ATOM 3671 C C . LYS B 1 82 ? 20.641 8.578 -2.08 1 98.5 82 LYS B C 1
ATOM 3673 O O . LYS B 1 82 ? 19.656 8.305 -1.397 1 98.5 82 LYS B O 1
ATOM 3678 N N . GLU B 1 83 ? 20.734 8.328 -3.32 1 98.06 83 GLU B N 1
ATOM 3679 C CA . GLU B 1 83 ? 19.688 7.605 -4.023 1 98.06 83 GLU B CA 1
ATOM 3680 C C . GLU B 1 83 ? 19.391 6.266 -3.357 1 98.06 83 GLU B C 1
ATOM 3682 O O . GLU B 1 83 ? 18.25 5.828 -3.303 1 98.06 83 GLU B O 1
ATOM 3687 N N . GLU B 1 84 ? 20.406 5.574 -2.828 1 97.69 84 GLU B N 1
ATOM 3688 C CA . GLU B 1 84 ? 20.25 4.262 -2.211 1 97.69 84 GLU B CA 1
ATOM 3689 C C . GLU B 1 84 ? 19.531 4.359 -0.873 1 97.69 84 GLU B C 1
ATOM 3691 O O . GLU B 1 84 ? 19.062 3.354 -0.338 1 97.69 84 GLU B O 1
ATOM 3696 N N . ASP B 1 85 ? 19.422 5.633 -0.33 1 98.69 85 ASP B N 1
ATOM 3697 C CA . ASP B 1 85 ? 18.75 5.875 0.941 1 98.69 85 ASP B CA 1
ATOM 3698 C C . ASP B 1 85 ? 17.266 6.16 0.73 1 98.69 85 ASP B C 1
ATOM 3700 O O . ASP B 1 85 ? 16.531 6.469 1.683 1 98.69 85 ASP B O 1
ATOM 3704 N N . ILE B 1 86 ? 16.797 6.078 -0.524 1 98.94 86 ILE B N 1
ATOM 3705 C CA . ILE B 1 86 ? 15.461 6.551 -0.842 1 98.94 86 ILE B CA 1
ATOM 3706 C C . ILE B 1 86 ? 14.633 5.402 -1.417 1 98.94 86 ILE B C 1
ATOM 3708 O O . ILE B 1 86 ? 15.102 4.664 -2.285 1 98.94 86 ILE B O 1
ATOM 3712 N N . CYS B 1 87 ? 13.414 5.223 -0.944 1 98.88 87 CYS B N 1
ATOM 3713 C CA . CYS B 1 87 ? 12.461 4.25 -1.459 1 98.88 87 CYS B CA 1
ATOM 3714 C C . CYS B 1 87 ? 11.125 4.91 -1.772 1 98.88 87 CYS B C 1
ATOM 3716 O O . CYS B 1 87 ? 10.555 5.605 -0.928 1 98.88 87 CYS B O 1
ATOM 3718 N N . ILE B 1 88 ? 10.672 4.707 -3.025 1 98.94 88 ILE B N 1
ATOM 3719 C CA . ILE B 1 88 ? 9.375 5.223 -3.438 1 98.94 88 ILE B CA 1
ATOM 3720 C C . ILE B 1 88 ? 8.266 4.355 -2.846 1 98.94 88 ILE B C 1
ATOM 3722 O O . ILE B 1 88 ? 8.359 3.125 -2.848 1 98.94 88 ILE B O 1
ATOM 3726 N N . THR B 1 89 ? 7.262 4.961 -2.33 1 98.94 89 THR B N 1
ATOM 3727 C CA . THR B 1 89 ? 6.188 4.266 -1.634 1 98.94 89 THR B CA 1
ATOM 3728 C C . THR B 1 89 ? 4.824 4.664 -2.197 1 98.94 89 THR B C 1
ATOM 3730 O O . THR B 1 89 ? 4.738 5.547 -3.057 1 98.94 89 THR B O 1
ATOM 3733 N N . VAL B 1 90 ? 3.758 4.008 -1.779 1 98.88 90 VAL B N 1
ATOM 3734 C CA . VAL B 1 90 ? 2.385 4.32 -2.16 1 98.88 90 VAL B CA 1
ATOM 3735 C C . VAL B 1 90 ? 1.843 5.438 -1.271 1 98.88 90 VAL B C 1
ATOM 3737 O O . VAL B 1 90 ? 0.988 5.199 -0.415 1 98.88 90 VAL B O 1
ATOM 3740 N N . GLY B 1 91 ? 2.311 6.621 -1.553 1 98.56 91 GLY B N 1
ATOM 3741 C CA . GLY B 1 91 ? 2.023 7.766 -0.705 1 98.56 91 GLY B CA 1
ATOM 3742 C C . GLY B 1 91 ? 2.809 7.762 0.593 1 98.56 91 GLY B C 1
ATOM 3743 O O . GLY B 1 91 ? 3.484 6.777 0.912 1 98.56 91 GLY B O 1
ATOM 3744 N N . GLY B 1 92 ? 2.717 8.914 1.274 1 98.38 92 GLY B N 1
ATOM 3745 C CA . GLY B 1 92 ? 3.322 8.977 2.596 1 98.38 92 GLY B CA 1
ATOM 3746 C C . GLY B 1 92 ? 2.697 8.016 3.586 1 98.38 92 GLY B C 1
ATOM 3747 O O . GLY B 1 92 ? 3.367 7.543 4.508 1 98.38 92 GLY B O 1
ATOM 3748 N N . SER B 1 93 ? 1.433 7.637 3.365 1 98.12 93 SER B N 1
ATOM 3749 C CA . SER B 1 93 ? 0.706 6.734 4.25 1 98.12 93 SER B CA 1
ATOM 3750 C C . SER B 1 93 ? 1.382 5.367 4.324 1 98.12 93 SER B C 1
ATOM 3752 O O . SER B 1 93 ? 1.687 4.879 5.414 1 98.12 93 SER B O 1
ATOM 3754 N N . GLU B 1 94 ? 1.647 4.793 3.162 1 98.88 94 GLU B N 1
ATOM 3755 C CA . GLU B 1 94 ? 2.312 3.494 3.143 1 98.88 94 GLU B CA 1
ATOM 3756 C C . GLU B 1 94 ? 3.738 3.598 3.676 1 98.88 94 GLU B C 1
ATOM 3758 O O . GLU B 1 94 ? 4.23 2.676 4.332 1 98.88 94 GLU B O 1
ATOM 3763 N N . GLY B 1 95 ? 4.406 4.707 3.387 1 98.88 95 GLY B N 1
ATOM 3764 C CA . GLY B 1 95 ? 5.715 4.961 3.967 1 98.88 95 GLY B CA 1
ATOM 3765 C C . GLY B 1 95 ? 5.711 4.93 5.484 1 98.88 95 GLY B C 1
ATOM 3766 O O . GLY B 1 95 ? 6.527 4.242 6.098 1 98.88 95 GLY B O 1
ATOM 3767 N N . LEU B 1 96 ? 4.773 5.66 6.098 1 98.94 96 LEU B N 1
ATOM 3768 C CA . LEU B 1 96 ? 4.656 5.707 7.551 1 98.94 96 LEU B CA 1
ATOM 3769 C C . LEU B 1 96 ? 4.383 4.316 8.117 1 98.94 96 LEU B C 1
ATOM 3771 O O . LEU B 1 96 ? 4.988 3.918 9.117 1 98.94 96 LEU B O 1
ATOM 3775 N N . TYR B 1 97 ? 3.5 3.598 7.527 1 98.88 97 TYR B N 1
ATOM 3776 C CA . TYR B 1 97 ? 3.145 2.266 8 1 98.88 97 TYR B CA 1
ATOM 3777 C C . TYR B 1 97 ? 4.352 1.333 7.961 1 98.88 97 TYR B C 1
ATOM 3779 O O . TYR B 1 97 ? 4.621 0.613 8.922 1 98.88 97 TYR B O 1
ATOM 3787 N N . SER B 1 98 ? 5.055 1.322 6.793 1 98.88 98 SER B N 1
ATOM 3788 C CA . SER B 1 98 ? 6.227 0.467 6.637 1 98.88 98 SER B CA 1
ATOM 3789 C C . SER B 1 98 ? 7.324 0.843 7.625 1 98.88 98 SER B C 1
ATOM 3791 O O . SER B 1 98 ? 7.957 -0.032 8.219 1 98.88 98 SER B O 1
ATOM 3793 N N . VAL B 1 99 ? 7.535 2.156 7.781 1 98.94 99 VAL B N 1
ATOM 3794 C CA . VAL B 1 99 ? 8.586 2.652 8.664 1 98.94 99 VAL B CA 1
ATOM 3795 C C . VAL B 1 99 ? 8.289 2.234 10.102 1 98.94 99 VAL B C 1
ATOM 3797 O O . VAL B 1 99 ? 9.141 1.634 10.766 1 98.94 99 VAL B O 1
ATOM 3800 N N . ILE B 1 100 ? 7.09 2.51 10.594 1 98.94 100 ILE B N 1
ATOM 3801 C CA . ILE B 1 100 ? 6.762 2.205 11.977 1 98.94 100 ILE B CA 1
ATOM 3802 C C . ILE B 1 100 ? 6.75 0.693 12.188 1 98.94 100 ILE B C 1
ATOM 3804 O O . ILE B 1 100 ? 7.238 0.196 13.203 1 98.94 100 ILE B O 1
ATOM 3808 N N . SER B 1 101 ? 6.254 -0.068 11.195 1 98.81 101 SER B N 1
ATOM 3809 C CA . SER B 1 101 ? 6.242 -1.525 11.266 1 98.81 101 SER B CA 1
ATOM 3810 C C . SER B 1 101 ? 7.652 -2.086 11.422 1 98.81 101 SER B C 1
ATOM 3812 O O . SER B 1 101 ? 7.855 -3.082 12.125 1 98.81 101 SER B O 1
ATOM 3814 N N . ALA B 1 102 ? 8.578 -1.498 10.766 1 98.69 102 ALA B N 1
ATOM 3815 C CA . ALA B 1 102 ? 9.961 -1.989 10.781 1 98.69 102 ALA B CA 1
ATOM 3816 C C . ALA B 1 102 ? 10.664 -1.609 12.078 1 98.69 102 ALA B C 1
ATOM 3818 O O . ALA B 1 102 ? 11.617 -2.271 12.492 1 98.69 102 ALA B O 1
ATOM 3819 N N . LEU B 1 103 ? 10.195 -0.563 12.719 1 98.62 103 LEU B N 1
ATOM 3820 C CA . LEU B 1 103 ? 10.953 0.017 13.828 1 98.62 103 LEU B CA 1
ATOM 3821 C C . LEU B 1 103 ? 10.5 -0.566 15.164 1 98.62 103 LEU B C 1
ATOM 3823 O O . LEU B 1 103 ? 11.273 -0.625 16.109 1 98.62 103 LEU B O 1
ATOM 3827 N N . ILE B 1 104 ? 9.18 -0.991 15.281 1 98.38 104 ILE B N 1
ATOM 3828 C CA . ILE B 1 104 ? 8.719 -1.192 16.641 1 98.38 104 ILE B CA 1
ATOM 3829 C C . ILE B 1 104 ? 8.32 -2.654 16.844 1 98.38 104 ILE B C 1
ATOM 3831 O O . ILE B 1 104 ? 7.996 -3.354 15.883 1 98.38 104 ILE B O 1
ATOM 3835 N N . ASN B 1 105 ? 8.469 -3.115 18.031 1 97.88 105 ASN B N 1
ATOM 3836 C CA . ASN B 1 105 ? 7.906 -4.348 18.562 1 97.88 105 ASN B CA 1
ATOM 3837 C C . ASN B 1 105 ? 6.707 -4.07 19.469 1 97.88 105 ASN B C 1
ATOM 3839 O O . ASN B 1 105 ? 6.48 -2.93 19.875 1 97.88 105 ASN B O 1
ATOM 3843 N N . PRO B 1 106 ? 5.887 -5.125 19.734 1 96.81 106 PRO B N 1
ATOM 3844 C CA . PRO B 1 106 ? 4.809 -4.91 20.719 1 96.81 106 PRO B CA 1
ATOM 3845 C C . PRO B 1 106 ? 5.305 -4.281 22.016 1 96.81 106 PRO B C 1
ATOM 3847 O O . PRO B 1 106 ? 6.371 -4.652 22.516 1 96.81 106 PRO B O 1
ATOM 3850 N N . LYS B 1 107 ? 4.629 -3.215 22.469 1 97.62 107 LYS B N 1
ATOM 3851 C CA . LYS B 1 107 ? 4.844 -2.547 23.75 1 97.62 107 LYS B CA 1
ATOM 3852 C C . LYS B 1 107 ? 5.965 -1.516 23.641 1 97.62 107 LYS B C 1
ATOM 3854 O O . LYS B 1 107 ? 6.223 -0.776 24.594 1 97.62 107 LYS B O 1
ATOM 3859 N N . ASP B 1 108 ? 6.648 -1.445 22.469 1 98.62 108 ASP B N 1
ATOM 3860 C CA . ASP B 1 108 ? 7.582 -0.337 22.297 1 98.62 108 ASP B CA 1
ATOM 3861 C C . ASP B 1 108 ? 6.863 1.007 22.375 1 98.62 108 ASP B C 1
ATOM 3863 O O . ASP B 1 108 ? 5.727 1.14 21.922 1 98.62 108 ASP B O 1
ATOM 3867 N N . LYS B 1 109 ? 7.48 1.978 22.953 1 98.88 109 LYS B N 1
ATOM 3868 C CA . LYS B 1 109 ? 6.879 3.291 23.172 1 98.88 109 LYS B CA 1
ATOM 3869 C C . LYS B 1 109 ? 7.262 4.262 22.062 1 98.88 109 LYS B C 1
ATOM 3871 O O . LYS B 1 109 ? 8.445 4.418 21.75 1 98.88 109 LYS B O 1
ATOM 3876 N N . VAL B 1 110 ? 6.301 4.84 21.438 1 98.94 110 VAL B N 1
ATOM 3877 C CA . VAL B 1 110 ? 6.473 5.836 20.391 1 98.94 110 VAL B CA 1
ATOM 3878 C C . VAL B 1 110 ? 5.957 7.191 20.859 1 98.94 110 VAL B C 1
ATOM 3880 O O . VAL B 1 110 ? 4.805 7.309 21.297 1 98.94 110 VAL B O 1
ATOM 3883 N N . LEU B 1 111 ? 6.832 8.18 20.844 1 98.94 111 LEU B N 1
ATOM 3884 C CA . LEU B 1 111 ? 6.504 9.531 21.281 1 98.94 111 LEU B CA 1
ATOM 3885 C C . LEU B 1 111 ? 5.91 10.344 20.125 1 98.94 111 LEU B C 1
ATOM 3887 O O . LEU B 1 111 ? 6.582 10.594 19.125 1 98.94 111 LEU B O 1
ATOM 3891 N N . ILE B 1 112 ? 4.637 10.773 20.266 1 98.88 112 ILE B N 1
ATOM 3892 C CA . ILE B 1 112 ? 3.865 11.398 19.203 1 98.88 112 ILE B CA 1
ATOM 3893 C C . ILE B 1 112 ? 3.281 12.719 19.703 1 98.88 112 ILE B C 1
ATOM 3895 O O . ILE B 1 112 ? 2.811 12.812 20.828 1 98.88 112 ILE B O 1
ATOM 3899 N N . PRO B 1 113 ? 3.289 13.734 18.828 1 98.62 113 PRO B N 1
ATOM 3900 C CA . PRO B 1 113 ? 2.691 15.008 19.234 1 98.62 113 PRO B CA 1
ATOM 3901 C C . PRO B 1 113 ? 1.175 14.922 19.406 1 98.62 113 PRO B C 1
ATOM 3903 O O . PRO B 1 113 ? 0.526 14.102 18.75 1 98.62 113 PRO B O 1
ATOM 3906 N N . ASN B 1 114 ? 0.642 15.75 20.234 1 98.12 114 ASN B N 1
ATOM 3907 C CA . ASN B 1 114 ? -0.788 15.93 20.469 1 98.12 114 ASN B CA 1
ATOM 3908 C C . ASN B 1 114 ? -1.153 17.406 20.594 1 98.12 114 ASN B C 1
ATOM 3910 O O . ASN B 1 114 ? -0.75 18.062 21.562 1 98.12 114 ASN B O 1
ATOM 3914 N N . PRO B 1 115 ? -1.933 17.922 19.609 1 97.62 115 PRO B N 1
ATOM 3915 C CA . PRO B 1 115 ? -2.633 17.25 18.516 1 97.62 115 PRO B CA 1
ATOM 3916 C C . PRO B 1 115 ? -1.719 16.922 17.344 1 97.62 115 PRO B C 1
ATOM 3918 O O . PRO B 1 115 ? -0.669 17.562 17.188 1 97.62 115 PRO B O 1
ATOM 3921 N N . SER B 1 116 ? -2.078 15.961 16.531 1 97.62 116 SER B N 1
ATOM 3922 C CA . SER B 1 116 ? -1.335 15.602 15.336 1 97.62 116 SER B CA 1
ATOM 3923 C C . SER B 1 116 ? -2.178 14.742 14.398 1 97.62 116 SER B C 1
ATOM 3925 O O . SER B 1 116 ? -3.32 14.406 14.719 1 97.62 116 SER B O 1
ATOM 3927 N N . TYR B 1 117 ? -1.649 14.492 13.273 1 96.81 117 TYR B N 1
ATOM 3928 C CA . TYR B 1 117 ? -2.266 13.602 12.297 1 96.81 117 TYR B CA 1
ATOM 3929 C C . TYR B 1 117 ? -2.596 12.25 12.914 1 96.81 117 TYR B C 1
ATOM 3931 O O . TYR B 1 117 ? -1.729 11.609 13.516 1 96.81 117 TYR B O 1
ATOM 3939 N N . PRO B 1 118 ? -3.783 11.727 12.758 1 95.56 118 PRO B N 1
ATOM 3940 C CA . PRO B 1 118 ? -4.273 10.57 13.516 1 95.56 118 PRO B CA 1
ATOM 3941 C C . PRO B 1 118 ? -3.572 9.273 13.125 1 95.56 118 PRO B C 1
ATOM 3943 O O . PRO B 1 118 ? -3.514 8.336 13.922 1 95.56 118 PRO B O 1
ATOM 3946 N N . ALA B 1 119 ? -3.051 9.188 11.969 1 96.12 119 ALA B N 1
ATOM 3947 C CA . ALA B 1 119 ? -2.463 7.941 11.477 1 96.12 119 ALA B CA 1
ATOM 3948 C C . ALA B 1 119 ? -1.286 7.512 12.352 1 96.12 119 ALA B C 1
ATOM 3950 O O . ALA B 1 119 ? -1.051 6.316 12.539 1 96.12 119 ALA B O 1
ATOM 3951 N N . TYR B 1 120 ? -0.524 8.469 12.914 1 98.12 120 TYR B N 1
ATOM 3952 C CA . TYR B 1 120 ? 0.632 8.109 13.727 1 98.12 120 TYR B CA 1
ATOM 3953 C C . TYR B 1 120 ? 0.23 7.188 14.875 1 98.12 120 TYR B C 1
ATOM 3955 O O . TYR B 1 120 ? 0.771 6.086 15.008 1 98.12 120 TYR B O 1
ATOM 3963 N N . GLU B 1 121 ? -0.772 7.629 15.617 1 97.31 121 GLU B N 1
ATOM 3964 C CA . GLU B 1 121 ? -1.202 6.863 16.781 1 97.31 121 GLU B CA 1
ATOM 3965 C C . GLU B 1 121 ? -1.852 5.547 16.375 1 97.31 121 GLU B C 1
ATOM 3967 O O . GLU B 1 121 ? -1.599 4.508 16.984 1 97.31 121 GLU B O 1
ATOM 3972 N N . ASN B 1 122 ? -2.662 5.609 15.391 1 97.12 122 ASN B N 1
ATOM 3973 C CA . ASN B 1 122 ? -3.428 4.426 15.016 1 97.12 122 ASN B CA 1
ATOM 3974 C C . ASN B 1 122 ? -2.527 3.332 14.453 1 97.12 122 ASN B C 1
ATOM 3976 O O . ASN B 1 122 ? -2.758 2.145 14.688 1 97.12 122 ASN B O 1
ATOM 3980 N N . ILE B 1 123 ? -1.506 3.68 13.656 1 98.31 123 ILE B N 1
ATOM 3981 C CA . ILE B 1 123 ? -0.564 2.689 13.141 1 98.31 123 ILE B CA 1
ATOM 3982 C C . ILE B 1 123 ? 0.167 2.023 14.305 1 98.31 123 ILE B C 1
ATOM 3984 O O . ILE B 1 123 ? 0.305 0.799 14.344 1 98.31 123 ILE B O 1
ATOM 3988 N N . VAL B 1 124 ? 0.652 2.857 15.281 1 98.44 124 VAL B N 1
ATOM 3989 C CA . VAL B 1 124 ? 1.347 2.326 16.453 1 98.44 124 VAL B CA 1
ATOM 3990 C C . VAL B 1 124 ? 0.447 1.33 17.172 1 98.44 124 VAL B C 1
ATOM 3992 O O . VAL B 1 124 ? 0.891 0.243 17.547 1 98.44 124 VAL B O 1
ATOM 3995 N N . LYS B 1 125 ? -0.841 1.663 17.297 1 97.75 125 LYS B N 1
ATOM 3996 C CA . LYS B 1 125 ? -1.797 0.811 18 1 97.75 125 LYS B CA 1
ATOM 3997 C C . LYS B 1 125 ? -2.053 -0.48 17.234 1 97.75 125 LYS B C 1
ATOM 3999 O O . LYS B 1 125 ? -2.088 -1.564 17.812 1 97.75 125 LYS B O 1
ATOM 4004 N N . ILE B 1 126 ? -2.23 -0.393 15.938 1 97.75 126 ILE B N 1
ATOM 4005 C CA . ILE B 1 126 ? -2.451 -1.559 15.086 1 97.75 126 ILE B CA 1
ATOM 4006 C C . ILE B 1 126 ? -1.317 -2.562 15.281 1 97.75 126 ILE B C 1
ATOM 4008 O O . ILE B 1 126 ? -1.553 -3.771 15.336 1 97.75 126 ILE B O 1
ATOM 4012 N N . LEU B 1 127 ? -0.093 -2.02 15.453 1 97.88 127 LEU B N 1
ATOM 4013 C CA . LEU B 1 127 ? 1.11 -2.844 15.492 1 97.88 127 LEU B CA 1
ATOM 4014 C C . LEU B 1 127 ? 1.423 -3.273 16.922 1 97.88 127 LEU B C 1
ATOM 4016 O O . LEU B 1 127 ? 2.402 -3.982 17.172 1 97.88 127 LEU B O 1
ATOM 4020 N N . GLY B 1 128 ? 0.62 -2.791 17.906 1 97.44 128 GLY B N 1
ATOM 4021 C CA . GLY B 1 128 ? 0.736 -3.232 19.297 1 97.44 128 GLY B CA 1
ATOM 4022 C C . GLY B 1 128 ? 1.713 -2.404 20.109 1 97.44 128 GLY B C 1
ATOM 4023 O O . GLY B 1 128 ? 2.092 -2.791 21.219 1 97.44 128 GLY B O 1
ATOM 4024 N N . GLY B 1 129 ? 2.158 -1.26 19.516 1 98.12 129 GLY B N 1
ATOM 4025 C CA . GLY B 1 129 ? 3.008 -0.349 20.266 1 98.12 129 GLY B CA 1
ATOM 4026 C C . GLY B 1 129 ? 2.246 0.479 21.281 1 98.12 129 GLY B C 1
ATOM 4027 O O . GLY B 1 129 ? 1.019 0.395 21.359 1 98.12 129 GLY B O 1
ATOM 4028 N N . GLU B 1 130 ? 2.984 1.196 22.062 1 98.5 130 GLU B N 1
ATOM 4029 C CA . GLU B 1 130 ? 2.418 2.092 23.062 1 98.5 130 GLU B CA 1
ATOM 4030 C C . GLU B 1 130 ? 2.627 3.555 22.672 1 98.5 130 GLU B C 1
ATOM 4032 O O . GLU B 1 130 ? 3.752 3.971 22.391 1 98.5 130 GLU B O 1
ATOM 4037 N N . VAL B 1 131 ? 1.608 4.32 22.688 1 98.25 131 VAL B N 1
ATOM 4038 C CA . VAL B 1 131 ? 1.662 5.73 22.312 1 98.25 131 VAL B CA 1
ATOM 4039 C C . VAL B 1 131 ? 1.938 6.578 23.562 1 98.25 131 VAL B C 1
ATOM 4041 O O . VAL B 1 131 ? 1.229 6.469 24.562 1 98.25 131 VAL B O 1
ATOM 4044 N N . ILE B 1 132 ? 2.949 7.324 23.547 1 98.75 132 ILE B N 1
ATOM 4045 C CA . ILE B 1 132 ? 3.205 8.398 24.484 1 98.75 132 ILE B CA 1
ATOM 4046 C C . ILE B 1 132 ? 3.076 9.75 23.781 1 98.75 132 ILE B C 1
ATOM 4048 O O . ILE B 1 132 ? 3.619 9.945 22.688 1 98.75 132 ILE B O 1
ATOM 4052 N N . ASN B 1 133 ? 2.348 10.68 24.391 1 98.5 133 ASN B N 1
ATOM 4053 C CA . ASN B 1 133 ? 2.154 11.977 23.75 1 98.5 133 ASN B CA 1
ATOM 4054 C C . ASN B 1 133 ? 3.014 13.055 24.391 1 98.5 133 ASN B C 1
ATOM 4056 O O . ASN B 1 133 ? 3.273 13.008 25.594 1 98.5 133 ASN B O 1
ATOM 4060 N N . TYR B 1 134 ? 3.465 13.898 23.609 1 98.5 134 TYR B N 1
ATOM 4061 C CA . TYR B 1 134 ? 4.02 15.141 24.125 1 98.5 134 TYR B CA 1
ATOM 4062 C C . TYR B 1 134 ? 3.201 16.344 23.656 1 98.5 134 TYR B C 1
ATOM 4064 O O . TYR B 1 134 ? 2.67 16.344 22.547 1 98.5 134 TYR B O 1
ATOM 4072 N N . SER B 1 135 ? 3.121 17.344 24.469 1 97.5 135 SER B N 1
ATOM 4073 C CA . SER B 1 135 ? 2.328 18.531 24.172 1 97.5 135 SER B CA 1
ATOM 4074 C C . SER B 1 135 ? 3.121 19.531 23.344 1 97.5 135 SER B C 1
ATOM 4076 O O . SER B 1 135 ? 4.352 19.562 23.406 1 97.5 135 SER B O 1
ATOM 4078 N N . LEU B 1 136 ? 2.416 20.25 22.594 1 97.62 136 LEU B N 1
ATOM 4079 C CA . LEU B 1 136 ? 2.963 21.406 21.891 1 97.62 136 LEU B CA 1
ATOM 4080 C C . LEU B 1 136 ? 2.752 22.688 22.672 1 97.62 136 LEU B C 1
ATOM 4082 O O . LEU B 1 136 ? 2.029 22.688 23.672 1 97.62 136 LEU B O 1
ATOM 4086 N N . LYS B 1 137 ? 3.445 23.766 22.266 1 97.31 137 LYS B N 1
ATOM 4087 C CA . LYS B 1 137 ? 3.219 25.062 22.891 1 97.31 137 LYS B CA 1
ATOM 4088 C C . LYS B 1 137 ? 1.828 25.594 22.562 1 97.31 137 LYS B C 1
ATOM 4090 O O . LYS B 1 137 ? 1.075 24.969 21.812 1 97.31 137 LYS B O 1
ATOM 4095 N N . GLU B 1 138 ? 1.501 26.703 23.062 1 94.62 138 GLU B N 1
ATOM 4096 C CA . GLU B 1 138 ? 0.177 27.281 22.875 1 94.62 138 GLU B CA 1
ATOM 4097 C C . GLU B 1 138 ? -0.066 27.641 21.406 1 94.62 138 GLU B C 1
ATOM 4099 O O . GLU B 1 138 ? -1.197 27.547 20.922 1 94.62 138 GLU B O 1
ATOM 4104 N N . ASN B 1 139 ? 0.995 27.984 20.797 1 95.25 139 ASN B N 1
ATOM 4105 C CA . ASN B 1 139 ? 0.873 28.328 19.375 1 95.25 139 ASN B CA 1
ATOM 4106 C C . ASN B 1 139 ? 1.084 27.094 18.484 1 95.25 139 ASN B C 1
ATOM 4108 O O . ASN B 1 139 ? 1.323 27.234 17.281 1 95.25 139 ASN B O 1
ATOM 4112 N N . PHE B 1 140 ? 1.144 25.906 19.094 1 96.31 140 PHE B N 1
ATOM 4113 C CA . PHE B 1 140 ? 1.192 24.594 18.469 1 96.31 140 PHE B CA 1
ATOM 4114 C C . PHE B 1 140 ? 2.574 24.328 17.875 1 96.31 140 PHE B C 1
ATOM 4116 O O . PHE B 1 140 ? 2.754 23.391 17.094 1 96.31 140 PHE B O 1
ATOM 4123 N N . THR B 1 141 ? 3.596 25.125 18.219 1 96.75 141 THR B N 1
ATOM 4124 C CA . THR B 1 141 ? 4.977 24.812 17.844 1 96.75 141 THR B CA 1
ATOM 4125 C C . THR B 1 141 ? 5.594 23.828 18.828 1 96.75 141 THR B C 1
ATOM 4127 O O . THR B 1 141 ? 4.996 23.516 19.859 1 96.75 141 THR B O 1
ATOM 4130 N N . LEU B 1 142 ? 6.711 23.406 18.516 1 97.5 142 LEU B N 1
ATOM 4131 C CA . LEU B 1 142 ? 7.383 22.344 19.266 1 97.5 142 LEU B CA 1
ATOM 4132 C C . LEU B 1 142 ? 7.75 22.812 20.656 1 97.5 142 LEU B C 1
ATOM 4134 O O . LEU B 1 142 ? 8.234 23.938 20.844 1 97.5 142 LEU B O 1
ATOM 4138 N N . ASP B 1 143 ? 7.504 22.016 21.625 1 97.88 143 ASP B N 1
ATOM 4139 C CA . ASP B 1 143 ? 7.961 22.234 23 1 97.88 143 ASP B CA 1
ATOM 4140 C C . ASP B 1 143 ? 9.07 21.234 23.359 1 97.88 143 ASP B C 1
ATOM 4142 O O . ASP B 1 143 ? 8.789 20.109 23.781 1 97.88 143 ASP B O 1
ATOM 4146 N N . ILE B 1 144 ? 10.266 21.703 23.344 1 98.25 144 ILE B N 1
ATOM 4147 C CA . ILE B 1 144 ? 11.445 20.859 23.547 1 98.25 144 ILE B CA 1
ATOM 4148 C C . ILE B 1 144 ? 11.422 20.266 24.953 1 98.25 144 ILE B C 1
ATOM 4150 O O . ILE B 1 144 ? 11.828 19.109 25.156 1 98.25 144 ILE B O 1
ATOM 4154 N N . LYS B 1 145 ? 10.961 21.031 25.906 1 98.19 145 LYS B N 1
ATOM 4155 C CA . LYS B 1 145 ? 10.945 20.578 27.297 1 98.19 145 LYS B CA 1
ATOM 4156 C C . LYS B 1 145 ? 10.016 19.375 27.484 1 98.19 145 LYS B C 1
ATOM 4158 O O . LYS B 1 145 ? 10.297 18.5 28.297 1 98.19 145 LYS B O 1
ATOM 4163 N N . GLU B 1 146 ? 8.914 19.359 26.781 1 98.44 146 GLU B N 1
ATOM 4164 C CA . GLU B 1 146 ? 7.98 18.25 26.859 1 98.44 146 GLU B CA 1
ATOM 4165 C C . GLU B 1 146 ? 8.594 16.969 26.281 1 98.44 146 GLU B C 1
ATOM 4167 O O . GLU B 1 146 ? 8.344 15.875 26.797 1 98.44 146 GLU B O 1
ATOM 4172 N N . ILE B 1 147 ? 9.359 17.094 25.234 1 98.69 147 ILE B N 1
ATOM 4173 C CA . ILE B 1 147 ? 10.062 15.945 24.656 1 98.69 147 ILE B CA 1
ATOM 4174 C C . ILE B 1 147 ? 11.117 15.438 25.625 1 98.69 147 ILE B C 1
ATOM 4176 O O . ILE B 1 147 ? 11.227 14.234 25.875 1 98.69 147 ILE B O 1
ATOM 4180 N N . GLU B 1 148 ? 11.867 16.406 26.141 1 98.38 148 GLU B N 1
ATOM 4181 C CA . GLU B 1 148 ? 12.906 16.047 27.109 1 98.38 148 GLU B CA 1
ATOM 4182 C C . GLU B 1 148 ? 12.32 15.281 28.281 1 98.38 148 GLU B C 1
ATOM 4184 O O . GLU B 1 148 ? 12.852 14.234 28.672 1 98.38 148 GLU B O 1
ATOM 4189 N N . LYS B 1 149 ? 11.273 15.82 28.828 1 98.44 149 LYS B N 1
ATOM 4190 C CA . LYS B 1 149 ? 10.594 15.188 29.953 1 98.44 149 LYS B CA 1
ATOM 4191 C C . LYS B 1 149 ? 10.133 13.773 29.594 1 98.44 149 LYS B C 1
ATOM 4193 O O . LYS B 1 149 ? 10.336 12.844 30.375 1 98.44 149 LYS B O 1
ATOM 4198 N N . ALA B 1 150 ? 9.492 13.594 28.438 1 98.25 150 ALA B N 1
ATOM 4199 C CA . ALA B 1 150 ? 9 12.281 28 1 98.25 150 ALA B CA 1
ATOM 4200 C C . ALA B 1 150 ? 10.148 11.289 27.859 1 98.25 150 ALA B C 1
ATOM 4202 O O . ALA B 1 150 ? 10 10.109 28.203 1 98.25 150 ALA B O 1
ATOM 4203 N N . LEU B 1 151 ? 11.297 11.75 27.344 1 98.19 151 LEU B N 1
ATOM 4204 C CA . LEU B 1 151 ? 12.461 10.891 27.141 1 98.19 151 LEU B CA 1
ATOM 4205 C C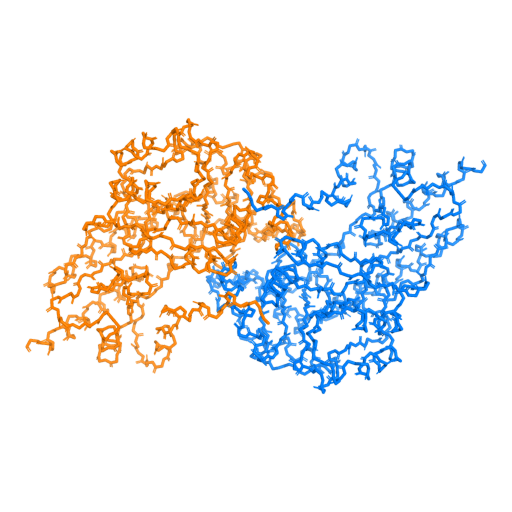 . LEU B 1 151 ? 13.047 10.461 28.484 1 98.19 151 LEU B C 1
ATOM 4207 O O . LEU B 1 151 ? 13.578 9.359 28.609 1 98.19 151 LEU B O 1
ATOM 4211 N N . GLU B 1 152 ? 12.945 11.344 29.453 1 97.62 152 GLU B N 1
ATOM 4212 C CA . GLU B 1 152 ? 13.469 11.055 30.781 1 97.62 152 GLU B CA 1
ATOM 4213 C C . GLU B 1 152 ? 12.562 10.086 31.531 1 97.62 152 GLU B C 1
ATOM 4215 O O . GLU B 1 152 ? 13.047 9.227 32.281 1 97.62 152 GLU B O 1
ATOM 4220 N N . GLU B 1 153 ? 11.32 10.188 31.297 1 98.25 153 GLU B N 1
ATOM 4221 C CA . GLU B 1 153 ? 10.344 9.453 32.094 1 98.25 153 GLU B CA 1
ATOM 4222 C C . GLU B 1 153 ? 10.016 8.102 31.453 1 98.25 153 GLU B C 1
ATOM 4224 O O . GLU B 1 153 ? 9.453 7.223 32.094 1 98.25 153 GLU B O 1
ATOM 4229 N N . ASN B 1 154 ? 10.328 8.016 30.172 1 97.94 154 ASN B N 1
ATOM 4230 C CA . ASN B 1 154 ? 9.953 6.816 29.438 1 97.94 154 ASN B CA 1
ATOM 4231 C C . ASN B 1 154 ? 11.117 6.293 28.594 1 97.94 154 ASN B C 1
ATOM 4233 O O . ASN B 1 154 ? 11.977 7.066 28.172 1 97.94 154 ASN B O 1
ATOM 4237 N N . ASN B 1 155 ? 11.18 5.043 28.391 1 98 155 ASN B N 1
ATOM 4238 C CA . ASN B 1 155 ? 12.094 4.438 27.422 1 98 155 ASN B CA 1
ATOM 4239 C C . ASN B 1 155 ? 11.539 4.516 26 1 98 155 ASN B C 1
ATOM 4241 O O . ASN B 1 155 ? 11.062 3.516 25.469 1 98 155 ASN B O 1
ATOM 4245 N N . ILE B 1 156 ? 11.695 5.633 25.391 1 98.62 156 ILE B N 1
ATOM 4246 C CA . ILE B 1 156 ? 11.117 5.91 24.078 1 98.62 156 ILE B CA 1
ATOM 4247 C C . ILE B 1 156 ? 11.992 5.297 22.984 1 98.62 156 ILE B C 1
ATOM 4249 O O . ILE B 1 156 ? 13.203 5.52 22.969 1 98.62 156 ILE B O 1
ATOM 4253 N N . LYS B 1 157 ? 11.344 4.586 22.125 1 98.5 157 LYS B N 1
ATOM 4254 C CA . LYS B 1 157 ? 12.062 3.963 21.016 1 98.5 157 LYS B CA 1
ATOM 4255 C C . LYS B 1 157 ? 12.07 4.867 19.781 1 98.5 157 LYS B C 1
ATOM 4257 O O . LYS B 1 157 ? 13.047 4.902 19.047 1 98.5 157 LYS B O 1
ATOM 4262 N N . VAL B 1 158 ? 10.977 5.516 19.5 1 98.88 158 VAL B N 1
ATOM 4263 C CA . VAL B 1 158 ? 10.797 6.312 18.297 1 98.88 158 VAL B CA 1
ATOM 4264 C C . VAL B 1 158 ? 10.164 7.656 18.656 1 98.88 158 VAL B C 1
ATOM 4266 O O . VAL B 1 158 ? 9.242 7.719 19.469 1 98.88 158 VAL B O 1
ATOM 4269 N N . LEU B 1 159 ? 10.711 8.734 18.141 1 98.94 159 LEU B N 1
ATOM 4270 C CA . LEU B 1 159 ? 10.125 10.07 18.188 1 98.94 159 LEU B CA 1
ATOM 4271 C C . LEU B 1 159 ? 9.531 10.453 16.844 1 98.94 159 LEU B C 1
ATOM 4273 O O . LEU B 1 159 ? 10.188 10.312 15.805 1 98.94 159 LEU B O 1
ATOM 4277 N N . VAL B 1 160 ? 8.273 10.898 16.812 1 98.94 160 VAL B N 1
ATOM 4278 C CA . VAL B 1 160 ? 7.609 11.336 15.594 1 98.94 160 VAL B CA 1
ATOM 4279 C C . VAL B 1 160 ? 7.516 12.859 15.578 1 98.94 160 VAL B C 1
ATOM 4281 O O . VAL B 1 160 ? 7.059 13.469 16.547 1 98.94 160 VAL B O 1
ATOM 4284 N N . LEU B 1 161 ? 8.023 13.422 14.516 1 98.81 161 LEU B N 1
ATOM 4285 C CA . LEU B 1 161 ? 7.91 14.844 14.211 1 98.81 161 LEU B CA 1
ATOM 4286 C C . LEU B 1 161 ? 7.117 15.07 12.93 1 98.81 161 LEU B C 1
ATOM 4288 O O . LEU B 1 161 ? 7.07 14.195 12.062 1 98.81 161 LEU B O 1
ATOM 4292 N N . SER B 1 162 ? 6.465 16.141 12.828 1 98.06 162 SER B N 1
ATOM 4293 C CA . SER B 1 162 ? 5.703 16.469 11.625 1 98.06 162 SER B CA 1
ATOM 4294 C C . SER B 1 162 ? 5.637 17.984 11.422 1 98.06 162 SER B C 1
ATOM 4296 O O . SER B 1 162 ? 4.852 18.672 12.078 1 98.06 162 SER B O 1
ATOM 4298 N N . PHE B 1 163 ? 6.426 18.531 10.516 1 97.75 163 PHE B N 1
ATOM 4299 C CA . PHE B 1 163 ? 6.461 19.969 10.234 1 97.75 163 PHE B CA 1
ATOM 4300 C C . PHE B 1 163 ? 6.555 20.219 8.734 1 97.75 163 PHE B C 1
ATOM 4302 O O . PHE B 1 163 ? 7.477 19.734 8.07 1 97.75 163 PHE B O 1
ATOM 4309 N N . PRO B 1 164 ? 5.695 21 8.133 1 97.81 164 PRO B N 1
ATOM 4310 C CA . PRO B 1 164 ? 4.484 21.609 8.695 1 97.81 164 PRO B CA 1
ATOM 4311 C C . PRO B 1 164 ? 3.482 20.562 9.188 1 97.81 164 PRO B C 1
ATOM 4313 O O . PRO B 1 164 ? 3.52 19.406 8.742 1 97.81 164 PRO B O 1
ATOM 4316 N N . THR B 1 165 ? 2.637 21.047 10.039 1 97.44 165 THR B N 1
ATOM 4317 C CA . THR B 1 165 ? 1.853 20.062 10.789 1 97.44 165 THR B CA 1
ATOM 4318 C C . THR B 1 165 ? 0.399 20.078 10.32 1 97.44 165 THR B C 1
ATOM 4320 O O . THR B 1 165 ? -0.179 21.141 10.078 1 97.44 165 THR B O 1
ATOM 4323 N N . ASN B 1 166 ? -0.205 19 10.117 1 96.69 166 ASN B N 1
ATOM 4324 C CA . ASN B 1 166 ? -1.646 18.766 10.188 1 96.69 166 ASN B CA 1
ATOM 4325 C C . ASN B 1 166 ? -2.092 18.438 11.609 1 96.69 166 ASN B C 1
ATOM 4327 O O . ASN B 1 166 ? -1.672 17.422 12.172 1 96.69 166 ASN B O 1
ATOM 4331 N N . PRO B 1 167 ? -2.795 19.281 12.297 1 96.88 167 PRO B N 1
ATOM 4332 C CA . PRO B 1 167 ? -3.826 20.172 11.75 1 96.88 167 PRO B CA 1
ATOM 4333 C C . PRO B 1 167 ? -3.477 21.641 11.898 1 96.88 167 PRO B C 1
ATOM 4335 O O . PRO B 1 167 ? -4.281 22.516 11.539 1 96.88 167 PRO B O 1
ATOM 4338 N N . THR B 1 168 ? -2.338 22 12.352 1 97.12 168 THR B N 1
ATOM 4339 C CA . THR B 1 168 ? -2.191 23.344 12.906 1 97.12 168 THR B CA 1
ATOM 4340 C C . THR B 1 168 ? -1.472 24.25 11.922 1 97.12 168 THR B C 1
ATOM 4342 O O . THR B 1 168 ? -1.514 25.469 12.055 1 97.12 168 THR B O 1
ATOM 4345 N N . GLY B 1 169 ? -0.712 23.625 11.023 1 97.56 169 GLY B N 1
ATOM 4346 C CA . GLY B 1 169 ? 0.066 24.406 10.086 1 97.56 169 GLY B CA 1
ATOM 4347 C C . GLY B 1 169 ? 1.347 24.953 10.68 1 97.56 169 GLY B C 1
ATOM 4348 O O . GLY B 1 169 ? 2.061 25.719 10.031 1 97.56 169 GLY B O 1
ATOM 4349 N N . ALA B 1 170 ? 1.673 24.562 11.867 1 97.69 170 ALA B N 1
ATOM 4350 C CA . ALA B 1 170 ? 2.908 25.016 12.508 1 97.69 170 ALA B CA 1
ATOM 4351 C C . ALA B 1 170 ? 4.133 24.469 11.766 1 97.69 170 ALA B C 1
ATOM 4353 O O . ALA B 1 170 ? 4.078 23.406 11.156 1 97.69 170 ALA B O 1
ATOM 4354 N N . ILE B 1 171 ? 5.238 25.203 11.781 1 98.19 171 ILE B N 1
ATOM 4355 C CA . ILE B 1 171 ? 6.488 24.797 11.148 1 98.19 171 ILE B CA 1
ATOM 4356 C C . ILE B 1 171 ? 7.594 24.719 12.195 1 98.19 171 ILE B C 1
ATOM 4358 O O . ILE B 1 171 ? 7.41 25.156 13.336 1 98.19 171 ILE B O 1
ATOM 4362 N N . LEU B 1 172 ? 8.664 24.125 11.883 1 98.31 172 LEU B N 1
ATOM 4363 C CA . LEU B 1 172 ? 9.828 24.062 12.758 1 98.31 172 LEU B CA 1
ATOM 4364 C C . LEU B 1 172 ? 10.688 25.312 12.602 1 98.31 172 LEU B C 1
ATOM 4366 O O . LEU B 1 172 ? 11.102 25.656 11.492 1 98.31 172 LEU B O 1
ATOM 4370 N N . SER B 1 173 ? 10.914 26.031 13.672 1 97.56 173 SER B N 1
ATOM 4371 C CA . SER B 1 173 ? 11.789 27.203 13.617 1 97.56 173 SER B CA 1
ATOM 4372 C C . SER B 1 173 ? 13.258 26.781 13.625 1 97.56 173 SER B C 1
ATOM 4374 O O . SER B 1 173 ? 13.594 25.656 13.984 1 97.56 173 SER B O 1
ATOM 4376 N N . LYS B 1 174 ? 14.102 27.703 13.258 1 98.12 174 LYS B N 1
ATOM 4377 C CA . LYS B 1 174 ? 15.539 27.453 13.328 1 98.12 174 LYS B CA 1
ATOM 4378 C C . LYS B 1 174 ? 15.977 27.125 14.75 1 98.12 174 LYS B C 1
ATOM 4380 O O . LYS B 1 174 ? 16.734 26.172 14.969 1 98.12 174 LYS B O 1
ATOM 4385 N N . LYS B 1 175 ? 15.516 27.906 15.672 1 98.12 175 LYS B N 1
ATOM 4386 C CA . LYS B 1 175 ? 15.867 27.719 17.078 1 98.12 175 LYS B CA 1
ATOM 4387 C C . LYS B 1 175 ? 15.406 26.344 17.562 1 98.12 175 LYS B C 1
ATOM 4389 O O . LYS B 1 175 ? 16.172 25.625 18.219 1 98.12 175 LYS B O 1
ATOM 4394 N N . ASP B 1 176 ? 14.141 25.969 17.266 1 97.94 176 ASP B N 1
ATOM 4395 C CA . ASP B 1 176 ? 13.617 24.688 17.703 1 97.94 176 ASP B CA 1
ATOM 4396 C C . ASP B 1 176 ? 14.398 23.531 17.062 1 97.94 176 ASP B C 1
ATOM 4398 O O . ASP B 1 176 ? 14.602 22.5 17.703 1 97.94 176 ASP B O 1
ATOM 4402 N N . ARG B 1 177 ? 14.781 23.688 15.789 1 98.5 177 ARG B N 1
ATOM 4403 C CA . ARG B 1 177 ? 15.586 22.656 15.133 1 98.5 177 ARG B CA 1
ATOM 4404 C C . ARG B 1 177 ? 16.906 22.438 15.875 1 98.5 177 ARG B C 1
ATOM 4406 O O . ARG B 1 177 ? 17.312 21.312 16.109 1 98.5 177 ARG B O 1
ATOM 4413 N N . GLU B 1 178 ? 17.562 23.594 16.219 1 98.62 178 GLU B N 1
ATOM 4414 C CA . GLU B 1 178 ? 18.844 23.516 16.906 1 98.62 178 GLU B CA 1
ATOM 4415 C C . GLU B 1 178 ? 18.688 22.891 18.297 1 98.62 178 GLU B C 1
ATOM 4417 O O . GLU B 1 178 ? 19.5 22.062 18.703 1 98.62 178 GLU B O 1
ATOM 4422 N N . ASP B 1 179 ? 17.672 23.297 19 1 98.62 179 ASP B N 1
ATOM 4423 C CA . ASP B 1 179 ? 17.406 22.75 20.328 1 98.62 179 ASP B CA 1
ATOM 4424 C C . ASP B 1 179 ? 17.109 21.25 20.25 1 98.62 179 ASP B C 1
ATOM 4426 O O . ASP B 1 179 ? 17.578 20.469 21.094 1 98.62 179 ASP B O 1
ATOM 4430 N N . LEU B 1 180 ? 16.312 20.891 19.297 1 98.56 180 LEU B N 1
ATOM 4431 C CA . LEU B 1 180 ? 15.977 19.5 19.078 1 98.56 180 LEU B CA 1
ATOM 4432 C C . LEU B 1 180 ? 17.219 18.672 18.75 1 98.56 180 LEU B C 1
ATOM 4434 O O . LEU B 1 180 ? 17.406 17.578 19.281 1 98.56 180 LEU B O 1
ATOM 4438 N N . PHE B 1 181 ? 18.078 19.203 17.844 1 98.69 181 PHE B N 1
ATOM 4439 C CA . PHE B 1 181 ? 19.344 18.562 17.484 1 98.69 181 PHE B CA 1
ATOM 4440 C C . PHE B 1 181 ? 20.203 18.328 18.719 1 98.69 181 PHE B C 1
ATOM 4442 O O . PHE B 1 181 ? 20.703 17.234 18.938 1 98.69 181 PHE B O 1
ATOM 4449 N N . ASN B 1 182 ? 20.312 19.344 19.531 1 98.56 182 ASN B N 1
ATOM 4450 C CA . ASN B 1 182 ? 21.156 19.266 20.719 1 98.56 182 ASN B CA 1
ATOM 4451 C C . ASN B 1 182 ? 20.609 18.234 21.703 1 98.56 182 ASN B C 1
ATOM 4453 O O . ASN B 1 182 ? 21.375 17.547 22.375 1 98.56 182 ASN B O 1
ATOM 4457 N N . LEU B 1 183 ? 19.328 18.172 21.797 1 98.44 183 LEU B N 1
ATOM 4458 C CA . LEU B 1 183 ? 18.672 17.234 22.703 1 98.44 183 LEU B CA 1
ATOM 4459 C C . LEU B 1 183 ? 18.891 15.805 22.25 1 98.44 183 LEU B C 1
ATOM 4461 O O . LEU B 1 183 ? 19.047 14.898 23.078 1 98.44 183 LEU B O 1
ATOM 4465 N N . LEU B 1 184 ? 18.891 15.578 20.875 1 98.38 184 LEU B N 1
ATOM 4466 C CA . LEU B 1 184 ? 18.734 14.219 20.375 1 98.38 184 LEU B CA 1
ATOM 4467 C C . LEU B 1 184 ? 20.062 13.656 19.891 1 98.38 184 LEU B C 1
ATOM 4469 O O . LEU B 1 184 ? 20.203 12.438 19.719 1 98.38 184 LEU B O 1
ATOM 4473 N N . LYS B 1 185 ? 21.094 14.445 19.625 1 97.94 185 LYS B N 1
ATOM 4474 C CA . LYS B 1 185 ? 22.297 14.047 18.906 1 97.94 185 LYS B CA 1
ATOM 4475 C C . LYS B 1 185 ? 23 12.891 19.625 1 97.94 185 LYS B C 1
ATOM 4477 O O . LYS B 1 185 ? 23.578 12.016 18.984 1 97.94 185 LYS B O 1
ATOM 4482 N N . ASP B 1 186 ? 22.859 12.773 21 1 96.81 186 ASP B N 1
ATOM 4483 C CA . ASP B 1 186 ? 23.594 11.742 21.734 1 96.81 186 ASP B CA 1
ATOM 4484 C C . ASP B 1 186 ? 22.641 10.672 22.266 1 96.81 186 ASP B C 1
ATOM 4486 O O . ASP B 1 186 ? 23.031 9.836 23.094 1 96.81 186 ASP B O 1
ATOM 4490 N N . LYS B 1 187 ? 21.438 10.703 21.875 1 97.06 187 LYS B N 1
ATOM 4491 C CA . LYS B 1 187 ? 20.453 9.734 22.344 1 97.06 187 LYS B CA 1
ATOM 4492 C C . LYS B 1 187 ? 20.266 8.609 21.344 1 97.06 187 LYS B C 1
ATOM 4494 O O . LYS B 1 187 ? 20.344 8.836 20.125 1 97.06 187 LYS B O 1
ATOM 4499 N N . ASP B 1 188 ? 20.109 7.461 21.875 1 96.44 188 ASP B N 1
ATOM 4500 C CA . ASP B 1 188 ? 19.781 6.312 21.047 1 96.44 188 ASP B CA 1
ATOM 4501 C C . ASP B 1 188 ? 18.281 6.23 20.797 1 96.44 188 ASP B C 1
ATOM 4503 O O . ASP B 1 188 ? 17.562 5.516 21.5 1 96.44 188 ASP B O 1
ATOM 4507 N N . ILE B 1 189 ? 17.781 6.906 19.812 1 98.06 189 ILE B N 1
ATOM 4508 C CA . ILE B 1 189 ? 16.359 7.02 19.484 1 98.06 189 ILE B CA 1
ATOM 4509 C C . ILE B 1 189 ? 16.188 7.184 17.969 1 98.06 189 ILE B C 1
ATOM 4511 O O . ILE B 1 189 ? 16.984 7.867 17.328 1 98.06 189 ILE B O 1
ATOM 4515 N N . ALA B 1 190 ? 15.266 6.438 17.359 1 98.75 190 ALA B N 1
ATOM 4516 C CA . ALA B 1 190 ? 14.906 6.68 15.969 1 98.75 190 ALA B CA 1
ATOM 4517 C C . ALA B 1 190 ? 13.984 7.891 15.836 1 98.75 190 ALA B C 1
ATOM 4519 O O . ALA B 1 190 ? 13.109 8.102 16.672 1 98.75 190 ALA B O 1
ATOM 4520 N N . ILE B 1 191 ? 14.188 8.711 14.836 1 98.94 191 ILE B N 1
ATOM 4521 C CA . ILE B 1 191 ? 13.391 9.914 14.609 1 98.94 191 ILE B CA 1
ATOM 4522 C C . ILE B 1 191 ? 12.648 9.805 13.281 1 98.94 191 ILE B C 1
ATOM 4524 O O . ILE B 1 191 ? 13.273 9.719 12.219 1 98.94 191 ILE B O 1
ATOM 4528 N N . ILE B 1 192 ? 11.367 9.742 13.328 1 98.94 192 ILE B N 1
ATOM 4529 C CA . ILE B 1 192 ? 10.555 9.867 12.125 1 98.94 192 ILE B CA 1
ATOM 4530 C C . ILE B 1 192 ? 10.141 11.32 11.93 1 98.94 192 ILE B C 1
ATOM 4532 O O . ILE B 1 192 ? 9.586 11.945 12.836 1 98.94 192 ILE B O 1
ATOM 4536 N N . THR B 1 193 ? 10.422 11.891 10.852 1 98.94 193 THR B N 1
ATOM 4537 C CA . THR B 1 193 ? 9.922 13.227 10.516 1 98.94 193 THR B CA 1
ATOM 4538 C C . THR B 1 193 ? 9.047 13.18 9.266 1 98.94 193 THR B C 1
ATOM 4540 O O . THR B 1 193 ? 9.531 12.867 8.18 1 98.94 193 THR B O 1
ATOM 4543 N N . ASP B 1 194 ? 7.754 13.406 9.461 1 98.81 194 ASP B N 1
ATOM 4544 C CA . ASP B 1 194 ? 6.789 13.469 8.367 1 98.81 194 ASP B CA 1
ATOM 4545 C C . ASP B 1 194 ? 6.77 14.859 7.738 1 98.81 194 ASP B C 1
ATOM 4547 O O . ASP B 1 194 ? 6.281 15.82 8.344 1 98.81 194 ASP B O 1
ATOM 4551 N N . GLU B 1 195 ? 7.234 14.914 6.52 1 98.69 195 GLU B N 1
ATOM 4552 C CA . GLU B 1 195 ? 7.438 16.203 5.863 1 98.69 195 GLU B CA 1
ATOM 4553 C C . GLU B 1 195 ? 6.586 16.328 4.605 1 98.69 195 GLU B C 1
ATOM 4555 O O . GLU B 1 195 ? 7.02 16.906 3.609 1 98.69 195 GLU B O 1
ATOM 4560 N N . ILE B 1 196 ? 5.355 15.812 4.66 1 98.62 196 ILE B N 1
ATOM 4561 C CA . ILE B 1 196 ? 4.465 15.727 3.508 1 98.62 196 ILE B CA 1
ATOM 4562 C C . ILE B 1 196 ? 4.105 17.125 3.02 1 98.62 196 ILE B C 1
ATOM 4564 O O . ILE B 1 196 ? 3.832 17.328 1.833 1 98.62 196 ILE B O 1
ATOM 4568 N N . TYR B 1 197 ? 4.223 18.156 3.898 1 98.38 197 TYR B N 1
ATOM 4569 C CA . TYR B 1 197 ? 3.803 19.516 3.547 1 98.38 197 TYR B CA 1
ATOM 4570 C C . TYR B 1 197 ? 5.008 20.422 3.354 1 98.38 197 TYR B C 1
ATOM 4572 O O . TYR B 1 197 ? 4.871 21.656 3.338 1 98.38 197 TYR B O 1
ATOM 4580 N N . GLU B 1 198 ? 6.191 19.812 3.256 1 98.06 198 GLU B N 1
ATOM 4581 C CA . GLU B 1 198 ? 7.402 20.625 3.18 1 98.06 198 GLU B CA 1
ATOM 4582 C C . GLU B 1 198 ? 7.324 21.641 2.035 1 98.06 198 GLU B C 1
ATOM 4584 O O . GLU B 1 198 ? 7.777 22.766 2.17 1 98.06 198 GLU B O 1
ATOM 4589 N N . ALA B 1 199 ? 6.73 21.297 0.904 1 97.62 199 ALA B N 1
ATOM 4590 C CA . ALA B 1 199 ? 6.652 22.156 -0.275 1 97.62 199 ALA B CA 1
ATOM 4591 C C . ALA B 1 199 ? 5.684 23.312 -0.048 1 97.62 199 ALA B C 1
ATOM 4593 O O . ALA B 1 199 ? 5.68 24.297 -0.803 1 97.62 199 ALA B O 1
ATOM 4594 N N . LEU B 1 200 ? 4.891 23.203 0.967 1 97.81 200 LEU B N 1
ATOM 4595 C CA . LEU B 1 200 ? 3.883 24.203 1.291 1 97.81 200 LEU B CA 1
ATOM 4596 C C . LEU B 1 200 ? 4.23 24.922 2.592 1 97.81 200 LEU B C 1
ATOM 4598 O O . LEU B 1 200 ? 3.352 25.156 3.426 1 97.81 200 LEU B O 1
ATOM 4602 N N . CYS B 1 201 ? 5.469 25.125 2.842 1 97.75 201 CYS B N 1
ATOM 4603 C CA . CYS B 1 201 ? 5.973 25.969 3.918 1 97.75 201 CYS B CA 1
ATOM 4604 C C . CYS B 1 201 ? 6.043 27.422 3.477 1 97.75 201 CYS B C 1
ATOM 4606 O O . CYS B 1 201 ? 6.664 27.734 2.459 1 97.75 201 CYS B O 1
ATOM 4608 N N . PHE B 1 202 ? 5.426 28.344 4.164 1 97.5 202 PHE B N 1
ATOM 4609 C CA . PHE B 1 202 ? 5.258 29.719 3.707 1 97.5 202 PHE B CA 1
ATOM 4610 C C . PHE B 1 202 ? 6.406 30.594 4.195 1 97.5 202 PHE B C 1
ATOM 4612 O O . PHE B 1 202 ? 6.535 31.75 3.779 1 97.5 202 PHE B O 1
ATOM 4619 N N . GLU B 1 203 ? 7.172 30.062 5.152 1 96.81 203 GLU B N 1
ATOM 4620 C CA . GLU B 1 203 ? 8.391 30.703 5.652 1 96.81 203 GLU B CA 1
ATOM 4621 C C . GLU B 1 203 ? 9.617 29.828 5.391 1 96.81 203 GLU B C 1
ATOM 4623 O O . GLU B 1 203 ? 9.547 28.859 4.637 1 96.81 203 GLU B O 1
ATOM 4628 N N . GLU B 1 204 ? 10.703 30.266 5.941 1 97.19 204 GLU B N 1
ATOM 4629 C CA . GLU B 1 204 ? 11.906 29.453 5.777 1 97.19 204 GLU B CA 1
ATOM 4630 C C . GLU B 1 204 ? 11.711 28.062 6.359 1 97.19 204 GLU B C 1
ATOM 4632 O O . GLU B 1 204 ? 11.188 27.906 7.461 1 97.19 204 GLU B O 1
ATOM 4637 N N . TYR B 1 205 ? 12.078 27.125 5.602 1 97.69 205 TYR B N 1
ATOM 4638 C CA . TYR B 1 205 ? 11.875 25.719 5.938 1 97.69 205 TYR B CA 1
ATOM 4639 C C . TYR B 1 205 ? 13.055 25.156 6.727 1 97.69 205 TYR B C 1
ATOM 4641 O O . TYR B 1 205 ? 14.211 25.297 6.309 1 97.69 205 TYR B O 1
ATOM 4649 N N . TYR B 1 206 ? 12.812 24.578 7.871 1 98.62 206 TYR B N 1
ATOM 4650 C CA . TYR B 1 206 ? 13.805 23.859 8.672 1 98.62 206 TYR B CA 1
ATOM 4651 C C . TYR B 1 206 ? 13.336 22.453 8.984 1 98.62 206 TYR B C 1
ATOM 4653 O O . TYR B 1 206 ? 12.141 22.203 9.125 1 98.62 206 TYR B O 1
ATOM 4661 N N . SER B 1 207 ? 14.203 21.516 9.07 1 98.75 207 SER B N 1
ATOM 4662 C CA . SER B 1 207 ? 13.969 20.109 9.375 1 98.75 207 SER B CA 1
ATOM 4663 C C . SER B 1 207 ? 15.125 19.516 10.18 1 98.75 207 SER B C 1
ATOM 4665 O O . SER B 1 207 ? 16.281 19.875 9.961 1 98.75 207 SER B O 1
ATOM 4667 N N . ILE B 1 208 ? 14.805 18.625 11.055 1 98.88 208 ILE B N 1
ATOM 4668 C CA . ILE B 1 208 ? 15.836 17.906 11.789 1 98.88 208 ILE B CA 1
ATOM 4669 C C . ILE B 1 208 ? 16.734 17.141 10.812 1 98.88 208 ILE B C 1
ATOM 4671 O O . ILE B 1 208 ? 17.906 16.922 11.094 1 98.88 208 ILE B O 1
ATOM 4675 N N . ALA B 1 209 ? 16.219 16.828 9.625 1 98.88 209 ALA B N 1
ATOM 4676 C CA . ALA B 1 209 ? 16.938 16.047 8.617 1 98.88 209 ALA B CA 1
ATOM 4677 C C . ALA B 1 209 ? 18.047 16.859 7.977 1 98.88 209 ALA B C 1
ATOM 4679 O O . ALA B 1 209 ? 18.922 16.312 7.297 1 98.88 209 ALA B O 1
ATOM 4680 N N . GLN B 1 210 ? 18.047 18.172 8.203 1 98.81 210 GLN B N 1
ATOM 4681 C CA . GLN B 1 210 ? 19.109 19.031 7.684 1 98.81 210 GLN B CA 1
ATOM 4682 C C . GLN B 1 210 ? 20.406 18.859 8.484 1 98.81 210 GLN B C 1
ATOM 4684 O O . GLN B 1 210 ? 21.469 19.312 8.055 1 98.81 210 GLN B O 1
ATOM 4689 N N . LYS B 1 211 ? 20.312 18.25 9.664 1 98.69 211 LYS B N 1
ATOM 4690 C CA . LYS B 1 211 ? 21.453 18.031 10.523 1 98.69 211 LYS B CA 1
ATOM 4691 C C . LYS B 1 211 ? 22.125 16.688 10.203 1 98.69 211 LYS B C 1
ATOM 4693 O O . LYS B 1 211 ? 21.688 15.641 10.688 1 98.69 211 LYS B O 1
ATOM 4698 N N . GLU B 1 212 ? 23.25 16.719 9.578 1 97.94 212 GLU B N 1
ATOM 4699 C CA . GLU B 1 212 ? 23.922 15.516 9.086 1 97.94 212 GLU B CA 1
ATOM 4700 C C . GLU B 1 212 ? 24.344 14.609 10.242 1 97.94 212 GLU B C 1
ATOM 4702 O O . GLU B 1 212 ? 24.359 13.383 10.094 1 97.94 212 GLU B O 1
ATOM 4707 N N . GLU B 1 213 ? 24.594 15.164 11.336 1 97.88 213 GLU B N 1
ATOM 4708 C CA . GLU B 1 213 ? 25.125 14.438 12.477 1 97.88 213 GLU B CA 1
ATOM 4709 C C . GLU B 1 213 ? 24.094 13.453 13.031 1 97.88 213 GLU B C 1
ATOM 4711 O O . GLU B 1 213 ? 24.453 12.508 13.734 1 97.88 213 GLU B O 1
ATOM 4716 N N . VAL B 1 214 ? 22.844 13.703 12.719 1 98.38 214 VAL B N 1
ATOM 4717 C CA . VAL B 1 214 ? 21.828 12.805 13.258 1 98.38 214 VAL B CA 1
ATOM 4718 C C . VAL B 1 214 ? 21.109 12.094 12.117 1 98.38 214 VAL B C 1
ATOM 4720 O O . VAL B 1 214 ? 20.141 11.344 12.344 1 98.38 214 VAL B O 1
ATOM 4723 N N . LEU B 1 215 ? 21.547 12.234 10.914 1 98.12 215 LEU B N 1
ATOM 4724 C CA . LEU B 1 215 ? 20.844 11.734 9.742 1 98.12 215 LEU B CA 1
ATOM 4725 C C . LEU B 1 215 ? 20.781 10.211 9.758 1 98.12 215 LEU B C 1
ATOM 4727 O O . LEU B 1 215 ? 19.859 9.625 9.188 1 98.12 215 LEU B O 1
ATOM 4731 N N . ASP B 1 216 ? 21.703 9.562 10.445 1 97.88 216 ASP B N 1
ATOM 4732 C CA . ASP B 1 216 ? 21.766 8.102 10.508 1 97.88 216 ASP B CA 1
ATOM 4733 C C . ASP B 1 216 ? 20.594 7.543 11.336 1 97.88 216 ASP B C 1
ATOM 4735 O O . ASP B 1 216 ? 20.297 6.355 11.25 1 97.88 216 ASP B O 1
ATOM 4739 N N . LYS B 1 217 ? 19.953 8.414 12.164 1 98.25 217 LYS B N 1
ATOM 4740 C CA . LYS B 1 217 ? 18.844 7.914 12.969 1 98.25 217 LYS B CA 1
ATOM 4741 C C . LYS B 1 217 ? 17.531 8.57 12.547 1 98.25 217 LYS B C 1
ATOM 4743 O O . LYS B 1 217 ? 16.484 8.344 13.172 1 98.25 217 LYS B O 1
ATOM 4748 N N . VAL B 1 218 ? 17.562 9.422 11.469 1 98.88 218 VAL B N 1
ATOM 4749 C CA . VAL B 1 218 ? 16.375 10.109 10.977 1 98.88 218 VAL B CA 1
ATOM 4750 C C . VAL B 1 218 ? 15.773 9.328 9.812 1 98.88 218 VAL B C 1
ATOM 4752 O O . VAL B 1 218 ? 16.484 8.93 8.883 1 98.88 218 VAL B O 1
ATOM 4755 N N . ILE B 1 219 ? 14.539 9.016 9.898 1 98.94 219 ILE B N 1
ATOM 4756 C CA . ILE B 1 219 ? 13.734 8.516 8.781 1 98.94 219 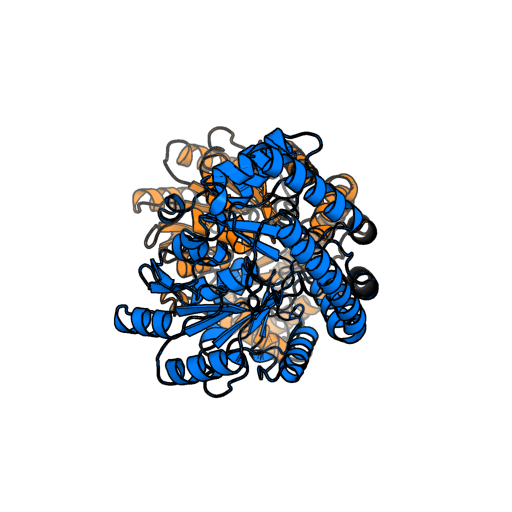ILE B CA 1
ATOM 4757 C C . ILE B 1 219 ? 12.812 9.617 8.281 1 98.94 219 ILE B C 1
ATOM 4759 O O . ILE B 1 219 ? 11.906 10.055 9 1 98.94 219 ILE B O 1
ATOM 4763 N N . TYR B 1 220 ? 13.102 10.086 7.098 1 98.94 220 TYR B N 1
ATOM 4764 C CA . TYR B 1 220 ? 12.359 11.156 6.445 1 98.94 220 TYR B CA 1
ATOM 4765 C C . TYR B 1 220 ? 11.234 10.594 5.586 1 98.94 220 TYR B C 1
ATOM 4767 O O . TYR B 1 220 ? 11.469 9.789 4.684 1 98.94 220 TYR B O 1
ATOM 4775 N N . VAL B 1 221 ? 9.984 10.945 5.895 1 98.94 221 VAL B N 1
ATOM 4776 C CA . VAL B 1 221 ? 8.836 10.492 5.117 1 98.94 221 VAL B CA 1
ATOM 4777 C C . VAL B 1 221 ? 8.18 11.688 4.426 1 98.94 221 VAL B C 1
ATOM 4779 O O . VAL B 1 221 ? 7.945 12.727 5.051 1 98.94 221 VAL B O 1
ATOM 4782 N N . SER B 1 222 ? 7.887 11.555 3.184 1 98.88 222 SER B N 1
ATOM 4783 C CA . SER B 1 222 ? 7.215 12.602 2.422 1 98.88 222 SER B CA 1
ATOM 4784 C C . SER B 1 222 ? 6.523 12.031 1.188 1 98.88 222 SER B C 1
ATOM 4786 O O . SER B 1 222 ? 6.262 10.828 1.119 1 98.88 222 SER B O 1
ATOM 4788 N N . GLY B 1 223 ? 6.129 12.883 0.317 1 98.56 223 GLY B N 1
ATOM 4789 C CA . GLY B 1 223 ? 5.438 12.477 -0.895 1 98.56 223 GLY B CA 1
ATOM 4790 C C . GLY B 1 223 ? 5.047 13.641 -1.784 1 98.56 223 GLY B C 1
ATOM 4791 O O . GLY B 1 223 ? 5.492 14.766 -1.568 1 98.56 223 GLY B O 1
ATOM 4792 N N . PHE B 1 224 ? 4.227 13.305 -2.748 1 98.75 224 PHE B N 1
ATOM 4793 C CA . PHE B 1 224 ? 3.953 14.273 -3.801 1 98.75 224 PHE B CA 1
ATOM 4794 C C . PHE B 1 224 ? 2.463 14.586 -3.881 1 98.75 224 PHE B C 1
ATOM 4796 O O . PHE B 1 224 ? 2.033 15.391 -4.707 1 98.75 224 PHE B O 1
ATOM 4803 N N . SER B 1 225 ? 1.699 13.945 -2.99 1 98.19 225 SER B N 1
ATOM 4804 C CA . SER B 1 225 ? 0.25 14.109 -2.941 1 98.19 225 SER B CA 1
ATOM 4805 C C . SER B 1 225 ? -0.135 15.57 -2.77 1 98.19 225 SER B C 1
ATOM 4807 O O . SER B 1 225 ? -1.123 16.031 -3.346 1 98.19 225 SER B O 1
ATOM 4809 N N . LYS B 1 226 ? 0.612 16.266 -1.924 1 98.44 226 LYS B N 1
ATOM 4810 C CA . LYS B 1 226 ? 0.285 17.656 -1.597 1 98.44 226 LYS B CA 1
ATOM 4811 C C . LYS B 1 226 ? 1.068 18.625 -2.475 1 98.44 226 LYS B C 1
ATOM 4813 O O . LYS B 1 226 ? 0.514 19.609 -2.967 1 98.44 226 LYS B O 1
ATOM 4818 N N . MET B 1 227 ? 2.303 18.281 -2.75 1 98.31 227 MET B N 1
ATOM 4819 C CA . MET B 1 227 ? 3.184 19.109 -3.557 1 98.31 227 MET B CA 1
ATOM 4820 C C . MET B 1 227 ? 2.613 19.312 -4.957 1 98.31 227 MET B C 1
ATOM 4822 O O . MET B 1 227 ? 2.615 20.422 -5.48 1 98.31 227 MET B O 1
ATOM 4826 N N . PHE B 1 228 ? 2.121 18.25 -5.555 1 98.75 228 PHE B N 1
ATOM 4827 C CA . PHE B 1 228 ? 1.683 18.297 -6.941 1 98.75 228 PHE B CA 1
ATOM 4828 C C . PHE B 1 228 ? 0.178 18.078 -7.043 1 98.75 228 PHE B C 1
ATOM 4830 O O . PHE B 1 228 ? -0.341 17.781 -8.125 1 98.75 228 PHE B O 1
ATOM 4837 N N . SER B 1 229 ? -0.527 18.109 -5.895 1 98.19 229 SER B N 1
ATOM 4838 C CA . SER B 1 229 ? -1.977 17.938 -5.879 1 98.19 229 SER B CA 1
ATOM 4839 C C . SER B 1 229 ? -2.391 16.625 -6.547 1 98.19 229 SER B C 1
ATOM 4841 O O . SER B 1 229 ? -3.264 16.625 -7.414 1 98.19 229 SER B O 1
ATOM 4843 N N . MET B 1 230 ? -1.781 15.578 -6.152 1 98.5 230 MET B N 1
ATOM 4844 C CA . MET B 1 230 ? -2.031 14.297 -6.82 1 98.5 230 MET B CA 1
ATOM 4845 C C . MET B 1 230 ? -2.273 13.195 -5.801 1 98.5 230 MET B C 1
ATOM 4847 O O . MET B 1 230 ? -1.653 12.133 -5.871 1 98.5 230 MET B O 1
ATOM 4851 N N . THR B 1 231 ? -3.158 13.461 -4.867 1 98.31 231 THR B N 1
ATOM 4852 C CA . THR B 1 231 ? -3.393 12.586 -3.723 1 98.31 231 THR B CA 1
ATOM 4853 C C . THR B 1 231 ? -3.822 11.195 -4.18 1 98.31 231 THR B C 1
ATOM 4855 O O . THR B 1 231 ? -3.443 10.195 -3.572 1 98.31 231 THR B O 1
ATOM 4858 N N . GLY B 1 232 ? -4.543 11.07 -5.27 1 98.56 232 GLY B N 1
ATOM 4859 C CA . GLY B 1 232 ? -5.051 9.789 -5.73 1 98.56 232 GLY B CA 1
ATOM 4860 C C . GLY B 1 232 ? -4.035 9 -6.527 1 98.56 232 GLY B C 1
ATOM 4861 O O . GLY B 1 232 ? -4.25 7.816 -6.816 1 98.56 232 GLY B O 1
ATOM 4862 N N . LEU B 1 233 ? -2.9 9.594 -6.91 1 98.88 233 LEU B N 1
ATOM 4863 C CA . LEU B 1 233 ? -1.921 8.906 -7.746 1 98.88 233 LEU B CA 1
ATOM 4864 C C . LEU B 1 233 ? -0.951 8.094 -6.887 1 98.88 233 LEU B C 1
ATOM 4866 O O . LEU B 1 233 ? -0.237 7.23 -7.398 1 98.88 233 LEU B O 1
ATOM 4870 N N . ARG B 1 234 ? -0.92 8.344 -5.602 1 98.75 234 ARG B N 1
ATOM 4871 C CA . ARG B 1 234 ? -0.371 7.496 -4.551 1 98.75 234 ARG B CA 1
ATOM 4872 C C . ARG B 1 234 ? 1.135 7.324 -4.715 1 98.75 234 ARG B C 1
ATOM 4874 O O . ARG B 1 234 ? 1.634 6.199 -4.773 1 98.75 234 ARG B O 1
ATOM 4881 N N . VAL B 1 235 ? 1.897 8.422 -4.719 1 98.94 235 VAL B N 1
ATOM 4882 C CA . VAL B 1 235 ? 3.354 8.328 -4.777 1 98.94 235 VAL B CA 1
ATOM 4883 C C . VAL B 1 235 ? 3.967 9.109 -3.619 1 98.94 235 VAL B C 1
ATOM 4885 O O . VAL B 1 235 ? 3.713 10.312 -3.467 1 98.94 235 VAL B O 1
ATOM 4888 N N . GLY B 1 236 ? 4.66 8.484 -2.812 1 98.88 236 GLY B N 1
ATOM 4889 C CA . GLY B 1 236 ? 5.465 9.047 -1.74 1 98.88 236 GLY B CA 1
ATOM 4890 C C . GLY B 1 236 ? 6.848 8.43 -1.642 1 98.88 236 GLY B C 1
ATOM 4891 O O . GLY B 1 236 ? 7.328 7.82 -2.598 1 98.88 236 GLY B O 1
ATOM 4892 N N . TYR B 1 237 ? 7.539 8.68 -0.56 1 98.94 237 TYR B N 1
ATOM 4893 C CA . TYR B 1 237 ? 8.852 8.086 -0.357 1 98.94 237 TYR B CA 1
ATOM 4894 C C . TYR B 1 237 ? 9.289 8.195 1.1 1 98.94 237 TYR B C 1
ATOM 4896 O O . TYR B 1 237 ? 8.75 9.016 1.852 1 98.94 237 TYR B O 1
ATOM 4904 N N . PHE B 1 238 ? 10.141 7.395 1.498 1 98.94 238 PHE B N 1
ATOM 4905 C CA . PHE B 1 238 ? 10.906 7.594 2.725 1 98.94 238 PHE B CA 1
ATOM 4906 C C . PHE B 1 238 ? 12.398 7.582 2.436 1 98.94 238 PHE B C 1
ATOM 4908 O O . PHE B 1 238 ? 12.836 7.074 1.401 1 98.94 238 PHE B O 1
ATOM 4915 N N . CYS B 1 239 ? 13.156 8.25 3.25 1 98.94 239 CYS B N 1
ATOM 4916 C CA . CYS B 1 239 ? 14.617 8.227 3.246 1 98.94 239 CYS B CA 1
ATOM 4917 C C . CYS B 1 239 ? 15.156 7.691 4.566 1 98.94 239 CYS B C 1
ATOM 4919 O O . CYS B 1 239 ? 14.648 8.047 5.637 1 98.94 239 CYS B O 1
ATOM 4921 N N . ALA B 1 240 ? 16.109 6.859 4.52 1 98.88 240 ALA B N 1
ATOM 4922 C CA . ALA B 1 240 ? 16.734 6.305 5.715 1 98.88 240 ALA B CA 1
ATOM 4923 C C . ALA B 1 240 ? 18.109 5.73 5.387 1 98.88 240 ALA B C 1
ATOM 4925 O O . ALA B 1 240 ? 18.359 5.266 4.27 1 98.88 240 ALA B O 1
ATOM 4926 N N . LYS B 1 241 ? 18.969 5.762 6.309 1 98.44 241 LYS B N 1
ATOM 4927 C CA . LYS B 1 241 ? 20.266 5.098 6.203 1 98.44 241 LYS B CA 1
ATOM 4928 C C . LYS B 1 241 ? 20.203 3.674 6.75 1 98.44 241 LYS B C 1
ATOM 4930 O O . LYS B 1 241 ? 19.203 3.289 7.371 1 98.44 241 LYS B O 1
ATOM 4935 N N . GLU B 1 242 ? 21.219 2.893 6.441 1 96.56 242 GLU B N 1
ATOM 4936 C CA . GLU B 1 242 ? 21.328 1.575 7.059 1 96.56 242 GLU B CA 1
ATOM 4937 C C . GLU B 1 242 ? 21.531 1.689 8.57 1 96.56 242 GLU B C 1
ATOM 4939 O O . GLU B 1 242 ? 22.188 2.615 9.039 1 96.56 242 GLU B O 1
ATOM 4944 N N . PRO B 1 243 ? 21.062 0.823 9.234 1 96.31 243 PRO B N 1
ATOM 4945 C CA . PRO B 1 243 ? 20.375 -0.412 8.859 1 96.31 243 PRO B CA 1
ATOM 4946 C C . PRO B 1 243 ? 18.875 -0.209 8.641 1 96.31 243 PRO B C 1
ATOM 4948 O O . PRO B 1 243 ? 18.172 -1.149 8.266 1 96.31 243 PRO B O 1
ATOM 4951 N N . TYR B 1 244 ? 18.312 1.031 8.914 1 98.38 244 TYR B N 1
ATOM 4952 C CA . TYR B 1 244 ? 16.875 1.291 8.812 1 98.38 244 TYR B CA 1
ATOM 4953 C C . TYR B 1 244 ? 16.359 0.976 7.414 1 98.38 244 TYR B C 1
ATOM 4955 O O . TYR B 1 244 ? 15.344 0.292 7.262 1 98.38 244 TYR B O 1
ATOM 4963 N N . MET B 1 245 ? 17.094 1.384 6.387 1 98.12 245 MET B N 1
ATOM 4964 C CA . MET B 1 245 ? 16.688 1.196 4.996 1 98.12 245 MET B CA 1
ATOM 4965 C C . MET B 1 245 ? 16.438 -0.279 4.695 1 98.12 245 MET B C 1
ATOM 4967 O O . MET B 1 245 ? 15.391 -0.642 4.156 1 98.12 245 MET B O 1
ATOM 4971 N N . LYS B 1 246 ? 17.344 -1.097 5.062 1 95.56 246 LYS B N 1
ATOM 4972 C CA . LYS B 1 246 ? 17.25 -2.525 4.777 1 95.56 246 LYS B CA 1
ATOM 4973 C C . LYS B 1 246 ? 16 -3.139 5.398 1 95.56 246 LYS B C 1
ATOM 4975 O O . LYS B 1 246 ? 15.297 -3.908 4.746 1 95.56 246 LYS B O 1
ATOM 4980 N N . ASN B 1 247 ? 15.719 -2.799 6.586 1 97.06 247 ASN B N 1
ATOM 4981 C CA . ASN B 1 247 ? 14.609 -3.4 7.316 1 97.06 247 ASN B CA 1
ATOM 4982 C C . ASN B 1 247 ? 13.266 -2.842 6.848 1 97.06 247 ASN B C 1
ATOM 4984 O O . ASN B 1 247 ? 12.297 -3.586 6.707 1 97.06 247 ASN B O 1
ATOM 4988 N N . ILE B 1 248 ? 13.211 -1.521 6.602 1 98.56 248 ILE B N 1
ATOM 4989 C CA . ILE B 1 248 ? 11.977 -0.923 6.109 1 98.56 248 ILE B CA 1
ATOM 4990 C C . ILE B 1 248 ? 11.641 -1.483 4.73 1 98.56 248 ILE B C 1
ATOM 4992 O O . ILE B 1 248 ? 10.469 -1.729 4.418 1 98.56 248 ILE B O 1
ATOM 4996 N N . MET B 1 249 ? 12.625 -1.768 3.951 1 96.75 249 MET B N 1
ATOM 4997 C CA . MET B 1 249 ? 12.445 -2.307 2.605 1 96.75 249 MET B CA 1
ATOM 4998 C C . MET B 1 249 ? 11.828 -3.701 2.654 1 96.75 249 MET B C 1
ATOM 5000 O O . MET B 1 249 ? 11.055 -4.07 1.774 1 96.75 249 MET B O 1
ATOM 5004 N N . LYS B 1 250 ? 12.188 -4.465 3.664 1 96 250 LYS B N 1
ATOM 5005 C CA . LYS B 1 250 ? 11.586 -5.785 3.822 1 96 250 LYS B CA 1
ATOM 5006 C C . LYS B 1 250 ? 10.07 -5.688 3.992 1 96 250 LYS B C 1
ATOM 5008 O O . LYS B 1 250 ? 9.32 -6.453 3.383 1 96 250 LYS B O 1
ATOM 5013 N N . VAL B 1 251 ? 9.656 -4.711 4.801 1 98.19 251 VAL B N 1
ATOM 5014 C CA . VAL B 1 251 ? 8.227 -4.516 5.023 1 98.19 251 VAL B CA 1
ATOM 5015 C C . VAL B 1 251 ? 7.574 -4.008 3.74 1 98.19 251 VAL B C 1
ATOM 5017 O O . VAL B 1 251 ? 6.555 -4.547 3.297 1 98.19 251 VAL B O 1
ATOM 5020 N N . HIS B 1 252 ? 8.188 -3.012 3.117 1 98.31 252 HIS B N 1
ATOM 5021 C CA . HIS B 1 252 ? 7.68 -2.385 1.901 1 98.31 252 HIS B CA 1
ATOM 5022 C C . HIS B 1 252 ? 7.504 -3.408 0.785 1 98.31 252 HIS B C 1
ATOM 5024 O O . HIS B 1 252 ? 6.461 -3.439 0.125 1 98.31 252 HIS B O 1
ATOM 5030 N N . GLN B 1 253 ? 8.438 -4.238 0.62 1 95.44 253 GLN B N 1
ATOM 5031 C CA . GLN B 1 253 ? 8.438 -5.203 -0.476 1 95.44 253 GLN B CA 1
ATOM 5032 C C . GLN B 1 253 ? 7.277 -6.184 -0.348 1 95.44 253 GLN B C 1
ATOM 5034 O O . GLN B 1 253 ? 6.637 -6.527 -1.344 1 95.44 253 GLN B O 1
ATOM 5039 N N . TYR B 1 254 ? 6.992 -6.617 0.847 1 96.25 254 TYR B N 1
ATOM 5040 C CA . TYR B 1 254 ? 5.949 -7.621 1.031 1 96.25 254 TYR B CA 1
ATOM 5041 C C . TYR B 1 254 ? 4.598 -6.961 1.289 1 96.25 254 TYR B C 1
ATOM 5043 O O . TYR B 1 254 ? 3.562 -7.629 1.267 1 96.25 254 TYR B O 1
ATOM 5051 N N . ASN B 1 255 ? 4.613 -5.625 1.47 1 98.12 255 ASN B N 1
ATOM 5052 C CA . ASN B 1 255 ? 3.381 -4.863 1.642 1 98.12 255 ASN B CA 1
ATOM 5053 C C . ASN B 1 255 ? 2.758 -4.492 0.298 1 98.12 255 ASN B C 1
ATOM 5055 O O . ASN B 1 255 ? 1.644 -4.918 -0.013 1 98.12 255 ASN B O 1
ATOM 5059 N N . VAL B 1 256 ? 3.561 -3.834 -0.581 1 98.19 256 VAL B N 1
ATOM 5060 C CA . VAL B 1 256 ? 2.932 -3.33 -1.798 1 98.19 256 VAL B CA 1
ATOM 5061 C C . VAL B 1 256 ? 3.764 -3.73 -3.014 1 98.19 256 VAL B C 1
ATOM 5063 O O . VAL B 1 256 ? 3.365 -3.484 -4.156 1 98.19 256 VAL B O 1
ATOM 5066 N N . SER B 1 257 ? 4.91 -4.34 -2.865 1 95.12 257 SER B N 1
ATOM 5067 C CA . SER B 1 257 ? 5.863 -4.688 -3.916 1 95.12 257 SER B CA 1
ATOM 5068 C C . SER B 1 257 ? 6.543 -3.445 -4.477 1 95.12 257 SER B C 1
ATOM 5070 O O . SER B 1 257 ? 7.766 -3.309 -4.391 1 95.12 257 SER B O 1
ATOM 5072 N N . CYS B 1 258 ? 5.812 -2.547 -5.023 1 97.62 258 CYS B N 1
ATOM 5073 C CA . CYS B 1 258 ? 6.348 -1.28 -5.508 1 97.62 258 CYS B CA 1
ATOM 5074 C C . CYS B 1 258 ? 5.242 -0.245 -5.664 1 97.62 258 CYS B C 1
ATOM 5076 O O . CYS B 1 258 ? 4.059 -0.579 -5.586 1 97.62 258 CYS B O 1
ATOM 5078 N N . ALA B 1 259 ? 5.629 0.985 -5.773 1 98.75 259 ALA B N 1
ATOM 5079 C CA . ALA B 1 259 ? 4.691 2.08 -6.012 1 98.75 259 ALA B CA 1
ATOM 5080 C C . ALA B 1 259 ? 4.191 2.066 -7.453 1 98.75 259 ALA B C 1
ATOM 5082 O O . ALA B 1 259 ? 4.805 1.445 -8.328 1 98.75 259 ALA B O 1
ATOM 5083 N N . PRO B 1 260 ? 3.053 2.707 -7.734 1 98.88 260 PRO B N 1
ATOM 5084 C CA . PRO B 1 260 ? 2.516 2.709 -9.102 1 98.88 260 PRO B CA 1
ATOM 5085 C C . PRO B 1 260 ? 3.52 3.227 -10.125 1 98.88 260 PRO B C 1
ATOM 5087 O O . PRO B 1 260 ? 4.043 4.336 -9.984 1 98.88 260 PRO B O 1
ATOM 5090 N N . SER B 1 261 ? 3.713 2.492 -11.156 1 98.81 261 SER B N 1
ATOM 5091 C CA . SER B 1 261 ? 4.809 2.713 -12.094 1 98.81 261 SER B CA 1
ATOM 5092 C C . SER B 1 261 ? 4.617 4.016 -12.867 1 98.81 261 SER B C 1
ATOM 5094 O O . SER B 1 261 ? 5.473 4.902 -12.812 1 98.81 261 SER B O 1
ATOM 5096 N N . ILE B 1 262 ? 3.5 4.254 -13.508 1 98.94 262 ILE B N 1
ATOM 5097 C CA . ILE B 1 262 ? 3.316 5.379 -14.422 1 98.94 262 ILE B CA 1
ATOM 5098 C C . ILE B 1 262 ? 3.33 6.688 -13.633 1 98.94 262 ILE B C 1
ATOM 5100 O O . ILE B 1 262 ? 3.781 7.719 -14.141 1 98.94 262 ILE B O 1
ATOM 5104 N N . ALA B 1 263 ? 2.857 6.625 -12.406 1 98.94 263 ALA B N 1
ATOM 5105 C CA . ALA B 1 263 ? 2.854 7.824 -11.57 1 98.94 263 ALA B CA 1
ATOM 5106 C C . ALA B 1 263 ? 4.273 8.227 -11.18 1 98.94 263 ALA B C 1
ATOM 5108 O O . ALA B 1 263 ? 4.57 9.414 -11.023 1 98.94 263 ALA B O 1
ATOM 5109 N N . GLN B 1 264 ? 5.18 7.25 -10.992 1 98.94 264 GLN B N 1
ATOM 5110 C CA . GLN B 1 264 ? 6.578 7.551 -10.703 1 98.94 264 GLN B CA 1
ATOM 5111 C C . GLN B 1 264 ? 7.207 8.383 -11.82 1 98.94 264 GLN B C 1
ATOM 5113 O O . GLN B 1 264 ? 7.922 9.344 -11.555 1 98.94 264 GLN B O 1
ATOM 5118 N N . TYR B 1 265 ? 6.891 8.008 -13.039 1 98.94 265 TYR B N 1
ATOM 5119 C CA . TYR B 1 265 ? 7.426 8.75 -14.18 1 98.94 265 TYR B CA 1
ATOM 5120 C C . TYR B 1 265 ? 6.84 10.156 -14.234 1 98.94 265 TYR B C 1
ATOM 5122 O O . TYR B 1 265 ? 7.543 11.117 -14.578 1 98.94 265 TYR B O 1
ATOM 5130 N N . GLY B 1 266 ? 5.555 10.258 -13.938 1 98.94 266 GLY B N 1
ATOM 5131 C CA . GLY B 1 266 ? 4.953 11.578 -13.836 1 98.94 266 GLY B CA 1
ATOM 5132 C C . GLY B 1 266 ? 5.648 12.477 -12.828 1 98.94 266 GLY B C 1
ATOM 5133 O O . GLY B 1 266 ? 5.949 13.633 -13.125 1 98.94 266 GLY B O 1
ATOM 5134 N N . VAL B 1 267 ? 5.91 11.961 -11.664 1 98.88 267 VAL B N 1
ATOM 5135 C CA . VAL B 1 267 ? 6.535 12.719 -10.586 1 98.88 267 VAL B CA 1
ATOM 5136 C C . VAL B 1 267 ? 7.961 13.102 -10.977 1 98.88 267 VAL B C 1
ATOM 5138 O O . VAL B 1 267 ? 8.422 14.203 -10.664 1 98.88 267 VAL B O 1
ATOM 5141 N N . LEU B 1 268 ? 8.672 12.125 -11.617 1 98.94 268 LEU B N 1
ATOM 5142 C CA . LEU B 1 268 ? 10.016 12.43 -12.109 1 98.94 268 LEU B CA 1
ATOM 5143 C C . LEU B 1 268 ? 10 13.688 -12.969 1 98.94 268 LEU B C 1
ATOM 5145 O O . LEU B 1 268 ? 10.812 14.586 -12.766 1 98.94 268 LEU B O 1
ATOM 5149 N N . TYR B 1 269 ? 9.062 13.75 -13.922 1 98.88 269 TYR B N 1
ATOM 5150 C CA . TYR B 1 269 ? 8.914 14.938 -14.75 1 98.88 269 TYR B CA 1
ATOM 5151 C C . TYR B 1 269 ? 8.562 16.156 -13.906 1 98.88 269 TYR B C 1
ATOM 5153 O O . TYR B 1 269 ? 9.109 17.234 -14.117 1 98.88 269 TYR B O 1
ATOM 5161 N N . GLY B 1 270 ? 7.672 15.984 -12.969 1 98.88 270 GLY B N 1
ATOM 5162 C CA . GLY B 1 270 ? 7.23 17.078 -12.109 1 98.88 270 GLY B CA 1
ATOM 5163 C C . GLY B 1 270 ? 8.367 17.719 -11.336 1 98.88 270 GLY B C 1
ATOM 5164 O O . GLY B 1 270 ? 8.461 18.953 -11.289 1 98.88 270 GLY B O 1
ATOM 5165 N N . LEU B 1 271 ? 9.227 16.906 -10.742 1 98.81 271 LEU B N 1
ATOM 5166 C CA . LEU B 1 271 ? 10.336 17.406 -9.945 1 98.81 271 LEU B CA 1
ATOM 5167 C C . LEU B 1 271 ? 11.297 18.219 -10.805 1 98.81 271 LEU B C 1
ATOM 5169 O O . LEU B 1 271 ? 11.906 19.188 -10.328 1 98.81 271 LEU B O 1
ATOM 5173 N N . LYS B 1 272 ? 11.367 17.859 -12.031 1 98.69 272 LYS B N 1
ATOM 5174 C CA . LYS B 1 272 ? 12.297 18.531 -12.938 1 98.69 272 LYS B CA 1
ATOM 5175 C C . LYS B 1 272 ? 11.68 19.781 -13.547 1 98.69 272 LYS B C 1
ATOM 5177 O O . LYS B 1 272 ? 12.375 20.766 -13.812 1 98.69 272 LYS B O 1
ATOM 5182 N N . HIS B 1 273 ? 10.289 19.766 -13.773 1 98.62 273 HIS B N 1
ATOM 5183 C CA . HIS B 1 273 ? 9.781 20.75 -14.719 1 98.62 273 HIS B CA 1
ATOM 5184 C C . HIS B 1 273 ? 8.555 21.469 -14.164 1 98.62 273 HIS B C 1
ATOM 5186 O O . HIS B 1 273 ? 8.055 22.406 -14.773 1 98.62 273 HIS B O 1
ATOM 5192 N N . CYS B 1 274 ? 8.062 21.062 -12.945 1 98.5 274 CYS B N 1
ATOM 5193 C CA . CYS B 1 274 ? 6.777 21.609 -12.539 1 98.5 274 CYS B CA 1
ATOM 5194 C C . CYS B 1 274 ? 6.906 22.375 -11.219 1 98.5 274 CYS B C 1
ATOM 5196 O O . CYS B 1 274 ? 5.934 22.484 -10.469 1 98.5 274 CYS B O 1
ATOM 5198 N N . LYS B 1 275 ? 8.055 22.828 -10.898 1 96.94 275 LYS B N 1
ATOM 5199 C CA . LYS B 1 275 ? 8.266 23.562 -9.656 1 96.94 275 LYS B CA 1
ATOM 5200 C C . LYS B 1 275 ? 7.473 24.875 -9.664 1 96.94 275 LYS B C 1
ATOM 5202 O O . LYS B 1 275 ? 7.02 25.328 -8.617 1 96.94 275 LYS B O 1
ATOM 5207 N N . GLU B 1 276 ? 7.316 25.469 -10.828 1 98.06 276 GLU B N 1
ATOM 5208 C CA . GLU B 1 276 ? 6.539 26.703 -10.938 1 98.06 276 GLU B CA 1
ATOM 5209 C C . GLU B 1 276 ? 5.07 26.469 -10.586 1 98.06 276 GLU B C 1
ATOM 5211 O O . GLU B 1 276 ? 4.422 27.312 -9.984 1 98.06 276 GLU B O 1
ATOM 5216 N N . ASP B 1 277 ? 4.516 25.344 -11 1 98.25 277 ASP B N 1
ATOM 5217 C CA . ASP B 1 277 ? 3.146 24.984 -10.633 1 98.25 277 ASP B CA 1
ATOM 5218 C C . ASP B 1 277 ? 2.977 24.969 -9.117 1 98.25 277 ASP B C 1
ATOM 5220 O O . ASP B 1 277 ? 1.952 25.406 -8.594 1 98.25 277 ASP B O 1
ATOM 5224 N N . VAL B 1 278 ? 3.953 24.469 -8.414 1 98.31 278 VAL B N 1
ATOM 5225 C CA . VAL B 1 278 ? 3.93 24.375 -6.961 1 98.31 278 VAL B CA 1
ATOM 5226 C C . VAL B 1 278 ? 3.943 25.781 -6.348 1 98.31 278 VAL B C 1
ATOM 5228 O O . VAL B 1 278 ? 3.211 26.047 -5.395 1 98.31 278 VAL B O 1
ATOM 5231 N N . LYS B 1 279 ? 4.785 26.625 -6.914 1 98 279 LYS B N 1
ATOM 5232 C CA . LYS B 1 279 ? 4.879 28 -6.434 1 98 279 LYS B CA 1
ATOM 5233 C C . LYS B 1 279 ? 3.549 28.734 -6.586 1 98 279 LYS B C 1
ATOM 5235 O O . LYS B 1 279 ? 3.117 29.438 -5.676 1 98 279 LYS B O 1
ATOM 5240 N N . ILE B 1 280 ? 2.908 28.547 -7.711 1 98 280 ILE B N 1
ATOM 5241 C CA . ILE B 1 280 ? 1.627 29.188 -7.984 1 98 280 ILE B CA 1
ATOM 5242 C C . ILE B 1 280 ? 0.582 28.688 -6.984 1 98 280 ILE B C 1
ATOM 5244 O O . ILE B 1 280 ? -0.18 29.484 -6.434 1 98 280 ILE B O 1
ATOM 5248 N N . MET B 1 281 ? 0.546 27.422 -6.77 1 97.5 281 MET B N 1
ATOM 5249 C CA . MET B 1 281 ? -0.383 26.828 -5.805 1 97.5 281 MET B CA 1
ATOM 5250 C C . MET B 1 281 ? -0.127 27.375 -4.406 1 97.5 281 MET B C 1
ATOM 5252 O O . MET B 1 281 ? -1.065 27.75 -3.697 1 97.5 281 MET B O 1
ATOM 5256 N N . LYS B 1 282 ? 1.123 27.469 -4.027 1 97.62 282 LYS B N 1
ATOM 5257 C CA . LYS B 1 282 ? 1.525 27.953 -2.715 1 97.62 282 LYS B CA 1
ATOM 5258 C C . LYS B 1 282 ? 1.076 29.406 -2.514 1 97.62 282 LYS B C 1
ATOM 5260 O O . LYS B 1 282 ? 0.55 29.75 -1.456 1 97.62 282 LYS B O 1
ATOM 5265 N N . GLU B 1 283 ? 1.263 30.188 -3.498 1 97.75 283 GLU B N 1
ATOM 5266 C CA . GLU B 1 283 ? 0.862 31.594 -3.43 1 97.75 283 GLU B CA 1
ATOM 5267 C C . GLU B 1 283 ? -0.65 31.734 -3.273 1 97.75 283 GLU B C 1
ATOM 5269 O O . GLU B 1 283 ? -1.129 32.594 -2.521 1 97.75 283 GLU B O 1
ATOM 5274 N N . GLU B 1 284 ? -1.348 30.906 -4.004 1 97.5 284 GLU B N 1
ATOM 5275 C CA . GLU B 1 284 ? -2.803 30.906 -3.881 1 97.5 284 GLU B CA 1
ATOM 5276 C C . GLU B 1 284 ? -3.238 30.5 -2.475 1 97.5 284 GLU B C 1
ATOM 5278 O O . GLU B 1 284 ? -4.164 31.094 -1.915 1 97.5 284 GLU B O 1
ATOM 5283 N N . PHE B 1 285 ? -2.572 29.531 -1.903 1 97.62 285 PHE B N 1
ATOM 5284 C CA . PHE B 1 285 ? -2.904 29.078 -0.556 1 97.62 285 PHE B CA 1
ATOM 5285 C C . PHE B 1 285 ? -2.605 30.172 0.466 1 97.62 285 PHE B C 1
ATOM 5287 O O . PHE B 1 285 ? -3.336 30.328 1.446 1 97.62 285 PHE B O 1
ATOM 5294 N N . ILE B 1 286 ? -1.544 30.922 0.235 1 98 286 ILE B N 1
ATOM 5295 C CA . ILE B 1 286 ? -1.212 32.031 1.128 1 98 286 ILE B CA 1
ATOM 5296 C C . ILE B 1 286 ? -2.324 33.094 1.092 1 98 286 ILE B C 1
ATOM 5298 O O . ILE B 1 286 ? -2.762 33.562 2.137 1 98 286 ILE B O 1
ATOM 5302 N N . ARG B 1 287 ? -2.805 33.375 -0.076 1 97.88 287 ARG B N 1
ATOM 5303 C CA . ARG B 1 287 ? -3.883 34.344 -0.236 1 97.88 287 ARG B CA 1
ATOM 5304 C C . ARG B 1 287 ? -5.152 33.875 0.467 1 97.88 287 ARG B C 1
ATOM 5306 O O . ARG B 1 287 ? -5.797 34.625 1.176 1 97.88 287 ARG B O 1
ATOM 5313 N N . ARG B 1 288 ? -5.492 32.656 0.242 1 98.12 288 ARG B N 1
ATOM 5314 C CA . ARG B 1 288 ? -6.695 32.094 0.844 1 98.12 288 ARG B CA 1
ATOM 5315 C C . ARG B 1 288 ? -6.562 32.031 2.361 1 98.12 288 ARG B C 1
ATOM 5317 O O . ARG B 1 288 ? -7.512 32.312 3.086 1 98.12 288 ARG B O 1
ATOM 5324 N N . LYS B 1 289 ? -5.379 31.562 2.785 1 98.06 289 LYS B N 1
ATOM 5325 C CA . LYS B 1 289 ? -5.086 31.531 4.215 1 98.06 289 LYS B CA 1
ATOM 5326 C C . LYS B 1 289 ? -5.301 32.875 4.863 1 98.06 289 LYS B C 1
ATOM 5328 O O . LYS B 1 289 ? -5.977 33 5.891 1 98.06 289 LYS B O 1
ATOM 5333 N N . ASP B 1 290 ? -4.727 33.875 4.285 1 98.12 290 ASP B N 1
ATOM 5334 C CA . ASP B 1 290 ? -4.828 35.219 4.828 1 98.12 290 ASP B CA 1
ATOM 5335 C C . ASP B 1 290 ? -6.285 35.688 4.898 1 98.12 290 ASP B C 1
ATOM 5337 O O . ASP B 1 290 ? -6.703 36.281 5.895 1 98.12 290 ASP B O 1
ATOM 5341 N N . TYR B 1 291 ? -7.004 35.406 3.873 1 98.38 291 TYR B N 1
ATOM 5342 C CA . TYR B 1 291 ? -8.414 35.781 3.861 1 98.38 291 TYR B CA 1
ATOM 5343 C C . TYR B 1 291 ? -9.164 35.094 5 1 98.38 291 TYR B C 1
ATOM 5345 O O . TYR B 1 291 ? -9.906 35.75 5.742 1 98.38 291 TYR B O 1
ATOM 5353 N N . VAL B 1 292 ? -9.016 33.75 5.164 1 98.56 292 VAL B N 1
ATOM 5354 C CA . VAL B 1 292 ? -9.766 32.969 6.148 1 98.56 292 VAL B CA 1
ATOM 5355 C C . VAL B 1 292 ? -9.375 33.406 7.559 1 98.56 292 VAL B C 1
ATOM 5357 O O . VAL B 1 292 ? -10.234 33.625 8.414 1 98.56 292 VAL B O 1
ATOM 5360 N N . VAL B 1 293 ? -8.078 33.562 7.809 1 98.25 293 VAL B N 1
ATOM 5361 C CA . VAL B 1 293 ? -7.59 33.938 9.125 1 98.25 293 VAL B CA 1
ATOM 5362 C C . VAL B 1 293 ? -8.148 35.312 9.5 1 98.25 293 VAL B C 1
ATOM 5364 O O . VAL B 1 293 ? -8.617 35.5 10.625 1 98.25 293 VAL B O 1
ATOM 5367 N N . ASN B 1 294 ? -8.102 36.219 8.555 1 98.19 294 ASN B N 1
ATOM 5368 C CA . ASN B 1 294 ? -8.594 37.562 8.805 1 98.19 294 ASN B CA 1
ATOM 5369 C C . ASN B 1 294 ? -10.102 37.562 9.055 1 98.19 294 ASN B C 1
ATOM 5371 O O . ASN B 1 294 ? -10.578 38.25 9.969 1 98.19 294 ASN B O 1
ATOM 5375 N N . LYS B 1 295 ? -10.812 36.844 8.227 1 98.19 295 LYS B N 1
ATOM 5376 C CA . LYS B 1 295 ? -12.258 36.781 8.391 1 98.19 295 LYS B CA 1
ATOM 5377 C C . LYS B 1 295 ? -12.641 36.156 9.719 1 98.19 295 LYS B C 1
ATOM 5379 O O . LYS B 1 295 ? -13.578 36.594 10.383 1 98.19 295 LYS B O 1
ATOM 5384 N N . LEU B 1 296 ? -11.984 35.094 10.094 1 98.31 296 LEU B N 1
ATOM 5385 C CA . LEU B 1 296 ? -12.234 34.469 11.383 1 98.31 296 LEU B CA 1
ATOM 5386 C C . LEU B 1 296 ? -12.008 35.438 12.523 1 98.31 296 LEU B C 1
ATOM 5388 O O . LEU B 1 296 ? -12.812 35.5 13.461 1 98.31 296 LEU B O 1
ATOM 5392 N N . ARG B 1 297 ? -10.945 36.156 12.445 1 97.44 297 ARG B N 1
ATOM 5393 C CA . ARG B 1 297 ? -10.641 37.156 13.453 1 97.44 297 ARG B CA 1
ATOM 5394 C C . ARG B 1 297 ? -11.742 38.219 13.531 1 97.44 297 ARG B C 1
ATOM 5396 O O . ARG B 1 297 ? -12.164 38.594 14.625 1 97.44 297 ARG B O 1
ATOM 5403 N N . GLU B 1 298 ? -12.188 38.594 12.422 1 97.44 298 GLU B N 1
ATOM 5404 C CA . GLU B 1 298 ? -13.25 39.594 12.344 1 97.44 298 GLU B CA 1
ATOM 5405 C C . GLU B 1 298 ? -14.523 39.125 13.031 1 97.44 298 GLU B C 1
ATOM 5407 O O . GLU B 1 298 ? -15.242 39.906 13.648 1 97.44 298 GLU B O 1
ATOM 5412 N N . ILE B 1 299 ? -14.773 37.875 12.938 1 96.19 299 ILE B N 1
ATOM 5413 C CA . ILE B 1 299 ? -16.031 37.375 13.477 1 96.19 299 ILE B CA 1
ATOM 5414 C C . ILE B 1 299 ? -15.812 36.844 14.891 1 96.19 299 ILE B C 1
ATOM 5416 O O . ILE B 1 299 ? -16.688 36.188 15.453 1 96.19 299 ILE B O 1
ATOM 5420 N N . GLY B 1 300 ? -14.625 37 15.375 1 95.38 300 GLY B N 1
ATOM 5421 C CA . GLY B 1 300 ? -14.375 36.719 16.781 1 95.38 300 GLY B CA 1
ATOM 5422 C C . GLY B 1 300 ? -13.812 35.344 17.031 1 95.38 300 GLY B C 1
ATOM 5423 O O . GLY B 1 300 ? -13.914 34.812 18.141 1 95.38 300 GLY B O 1
ATOM 5424 N N . ILE B 1 301 ? -13.289 34.656 16.062 1 97.44 301 ILE B N 1
ATOM 5425 C CA . ILE B 1 301 ? -12.641 33.375 16.234 1 97.44 301 ILE B CA 1
ATOM 5426 C C . ILE B 1 301 ? -11.133 33.5 16.031 1 97.44 301 ILE B C 1
ATOM 5428 O O . ILE B 1 301 ? -10.672 33.875 14.953 1 97.44 301 ILE B O 1
ATOM 5432 N N . GLU B 1 302 ? -10.453 33.25 17.062 1 96.44 302 GLU B N 1
ATOM 5433 C CA . GLU B 1 302 ? -9 33.344 17 1 96.44 302 GLU B CA 1
ATOM 5434 C C . GLU B 1 302 ? -8.352 32.094 16.469 1 96.44 302 GLU B C 1
ATOM 5436 O O . GLU B 1 302 ? -8.906 30.984 16.641 1 96.44 302 GLU B O 1
ATOM 5441 N N . SER B 1 303 ? -7.273 32.219 15.859 1 96.06 303 SER B N 1
ATOM 5442 C CA . SER B 1 303 ? -6.445 31.109 15.422 1 96.06 303 SER B CA 1
ATOM 5443 C C . SER B 1 303 ? -4.977 31.516 15.32 1 96.06 303 SER B C 1
ATOM 5445 O O . SER B 1 303 ? -4.66 32.688 15.156 1 96.06 303 SER B O 1
ATOM 5447 N N . VAL B 1 304 ? -4.145 30.562 15.547 1 94.5 304 VAL B N 1
ATOM 5448 C CA . VAL B 1 304 ? -2.738 30.781 15.227 1 94.5 304 VAL B CA 1
ATOM 5449 C C . VAL B 1 304 ? -2.559 30.859 13.719 1 94.5 304 VAL B C 1
ATOM 5451 O O . VAL B 1 304 ? -3.193 30.109 12.969 1 94.5 304 VAL B O 1
ATOM 5454 N N . ASP B 1 305 ? -1.782 31.797 13.312 1 96.44 305 ASP B N 1
ATOM 5455 C CA . ASP B 1 305 ? -1.504 31.938 11.891 1 96.44 305 ASP B CA 1
ATOM 5456 C C . ASP B 1 305 ? -0.703 30.75 11.367 1 96.44 305 ASP B C 1
ATOM 5458 O O . ASP B 1 305 ? 0.462 30.562 11.727 1 96.44 305 ASP B O 1
ATOM 5462 N N . PRO B 1 306 ? -1.352 29.906 10.562 1 97.44 306 PRO B N 1
ATOM 5463 C CA . PRO B 1 306 ? -0.589 28.781 10.016 1 97.44 306 PRO B CA 1
ATOM 5464 C C . PRO B 1 306 ? 0.546 29.234 9.094 1 97.44 306 PRO B C 1
ATOM 5466 O O . PRO B 1 306 ? 0.388 30.188 8.336 1 97.44 306 PRO B O 1
ATOM 5469 N N . LYS B 1 307 ? 1.673 28.547 9.188 1 97.81 307 LYS B N 1
ATOM 5470 C CA . LYS B 1 307 ? 2.842 28.922 8.398 1 97.81 307 LYS B CA 1
ATOM 5471 C C . LYS B 1 307 ? 3.15 27.875 7.336 1 97.81 307 LYS B C 1
ATOM 5473 O O . LYS B 1 307 ? 4.156 27.969 6.629 1 97.81 307 LYS B O 1
ATOM 5478 N N . GLY B 1 308 ? 2.271 26.875 7.215 1 97.25 308 GLY B N 1
ATOM 5479 C CA . GLY B 1 308 ? 2.389 25.828 6.203 1 97.25 308 GLY B CA 1
ATOM 5480 C C . GLY B 1 308 ? 1.15 24.953 6.098 1 97.25 308 GLY B C 1
ATOM 5481 O O . GLY B 1 308 ? 0.183 25.156 6.836 1 97.25 308 GLY B O 1
ATOM 5482 N N . ALA B 1 309 ? 1.148 24.031 5.156 1 96.62 309 ALA B N 1
ATOM 5483 C CA . ALA B 1 309 ? 0.004 23.156 4.875 1 96.62 309 ALA B CA 1
ATOM 5484 C C . ALA B 1 309 ? -1.185 23.969 4.371 1 96.62 309 ALA B C 1
ATOM 5486 O O . ALA B 1 309 ? -1.015 24.922 3.598 1 96.62 309 ALA B O 1
ATOM 5487 N N . PHE B 1 310 ? -2.383 23.578 4.629 1 97.44 310 PHE B N 1
ATOM 5488 C CA . PHE B 1 310 ? -3.545 24.312 4.141 1 97.44 310 PHE B CA 1
ATOM 5489 C C . PHE B 1 310 ? -4.715 24.188 5.109 1 97.44 310 PHE B C 1
ATOM 5491 O O . PHE B 1 310 ? -5.855 23.984 4.684 1 97.44 310 PHE B O 1
ATOM 5498 N N . TYR B 1 311 ? -4.328 24.25 6.434 1 97.38 311 TYR B N 1
ATOM 5499 C CA . TYR B 1 311 ? -5.309 24.125 7.504 1 97.38 311 TYR B CA 1
ATOM 5500 C C . TYR B 1 311 ? -5.223 25.312 8.461 1 97.38 311 TYR B C 1
ATOM 5502 O O . TYR B 1 311 ? -4.152 25.906 8.633 1 97.38 311 TYR B O 1
ATOM 5510 N N . ILE B 1 312 ? -6.32 25.609 9.031 1 98.19 312 ILE B N 1
ATOM 5511 C CA . ILE B 1 312 ? -6.406 26.516 10.164 1 98.19 312 ILE B CA 1
ATOM 5512 C C . ILE B 1 312 ? -7.023 25.797 11.359 1 98.19 312 ILE B C 1
ATOM 5514 O O . ILE B 1 312 ? -8.039 25.109 11.219 1 98.19 312 ILE B O 1
ATOM 5518 N N . PHE B 1 313 ? -6.355 25.844 12.438 1 98.38 313 PHE B N 1
ATOM 5519 C CA . PHE B 1 313 ? -6.844 25.266 13.688 1 98.38 313 PHE B CA 1
ATOM 5520 C C . PHE B 1 313 ? -7.434 26.344 14.586 1 98.38 313 PHE B C 1
ATOM 5522 O O . PHE B 1 313 ? -6.734 26.906 15.43 1 98.38 313 PHE B O 1
ATOM 5529 N N . ALA B 1 314 ? -8.703 26.578 14.477 1 98.44 314 ALA B N 1
ATOM 5530 C CA . ALA B 1 314 ? -9.383 27.734 15.031 1 98.44 314 ALA B CA 1
ATOM 5531 C C . ALA B 1 314 ? -9.867 27.469 16.453 1 98.44 314 ALA B C 1
ATOM 5533 O O . ALA B 1 314 ? -10.352 26.375 16.75 1 98.44 314 ALA B O 1
ATOM 5534 N N . ASP B 1 315 ? -9.742 28.438 17.312 1 98.19 315 ASP B N 1
ATOM 5535 C CA . ASP B 1 315 ? -10.094 28.359 18.719 1 98.19 315 ASP B CA 1
ATOM 5536 C C . ASP B 1 315 ? -11.578 28.656 18.938 1 98.19 315 ASP B C 1
ATOM 5538 O O . ASP B 1 315 ? -12.039 29.766 18.688 1 98.19 315 ASP B O 1
ATOM 5542 N N . ILE B 1 316 ? -12.297 27.672 19.422 1 97.88 316 ILE B N 1
ATOM 5543 C CA . ILE B 1 316 ? -13.727 27.859 19.609 1 97.88 316 ILE B CA 1
ATOM 5544 C C . ILE B 1 316 ? -14.078 27.781 21.094 1 97.88 316 ILE B C 1
ATOM 5546 O O . ILE B 1 316 ? -15.258 27.703 21.453 1 97.88 316 ILE B O 1
ATOM 5550 N N . ARG B 1 317 ? -13.203 27.891 22.109 1 97.31 317 ARG B N 1
ATOM 5551 C CA . ARG B 1 317 ? -13.398 27.688 23.547 1 97.31 317 ARG B CA 1
ATOM 5552 C C . ARG B 1 317 ? -14.375 28.719 24.109 1 97.31 317 ARG B C 1
ATOM 5554 O O . ARG B 1 317 ? -15.109 28.438 25.047 1 97.31 317 ARG B O 1
ATOM 5561 N N . LYS B 1 318 ? -14.352 29.797 23.516 1 95.88 318 LYS B N 1
ATOM 5562 C CA . LYS B 1 318 ? -15.18 30.875 24.047 1 95.88 318 LYS B CA 1
ATOM 5563 C C . LYS B 1 318 ? -16.656 30.562 23.906 1 95.88 318 LYS B C 1
ATOM 5565 O O . LYS B 1 318 ? -17.5 31.156 24.594 1 95.88 318 LYS B O 1
ATOM 5570 N N . PHE B 1 319 ? -17 29.672 23.031 1 96.31 319 PHE B N 1
ATOM 5571 C CA . PHE B 1 319 ? -18.406 29.344 22.797 1 96.31 319 PHE B CA 1
ATOM 5572 C C . PHE B 1 319 ? -18.906 28.312 23.797 1 96.31 319 PHE B C 1
ATOM 5574 O O . PHE B 1 319 ? -20.094 28.016 23.844 1 96.31 319 PHE B O 1
ATOM 5581 N N . ASN B 1 320 ? -18.031 27.703 24.594 1 96.31 320 ASN B N 1
ATOM 5582 C CA . ASN B 1 320 ? -18.359 26.766 25.672 1 96.31 320 ASN B CA 1
ATOM 5583 C C . ASN B 1 320 ? -19.094 25.531 25.156 1 96.31 320 ASN B C 1
ATOM 5585 O O . ASN B 1 320 ? -20.094 25.125 25.734 1 96.31 320 ASN B O 1
ATOM 5589 N N . LEU B 1 321 ? -18.719 25.062 24 1 96.75 321 LEU B N 1
ATOM 5590 C CA . LEU B 1 321 ? -19.156 23.812 23.391 1 96.75 321 LEU B CA 1
ATOM 5591 C C . LEU B 1 321 ? -17.969 22.875 23.156 1 96.75 321 LEU B C 1
ATOM 5593 O O . LEU B 1 321 ? -16.859 23.344 22.922 1 96.75 321 LEU B O 1
ATOM 5597 N N . SER B 1 322 ? -18.219 21.641 23.266 1 97 322 SER B N 1
ATOM 5598 C CA . SER B 1 322 ? -17.188 20.719 22.828 1 97 322 SER B CA 1
ATOM 5599 C C . SER B 1 322 ? -16.906 20.875 21.328 1 97 322 SER B C 1
ATOM 5601 O O . SER B 1 322 ? -17.766 21.359 20.578 1 97 322 SER B O 1
ATOM 5603 N N . SER B 1 323 ? -15.719 20.469 20.938 1 97.25 323 SER B N 1
ATOM 5604 C CA . SER B 1 323 ? -15.367 20.531 19.531 1 97.25 323 SER B CA 1
ATOM 5605 C C . SER B 1 323 ? -16.375 19.766 18.672 1 97.25 323 SER B C 1
ATOM 5607 O O . SER B 1 323 ? -16.781 20.234 17.609 1 97.25 323 SER B O 1
ATOM 5609 N N . GLU B 1 324 ? -16.797 18.609 19.156 1 95.38 324 GLU B N 1
ATOM 5610 C CA . GLU B 1 324 ? -17.766 17.766 18.438 1 95.38 324 GLU B CA 1
ATOM 5611 C C . GLU B 1 324 ? -19.125 18.453 18.344 1 95.38 324 GLU B C 1
ATOM 5613 O O . GLU B 1 324 ? -19.75 18.453 17.281 1 95.38 324 GLU B O 1
ATOM 5618 N N . ASP B 1 325 ? -19.594 18.969 19.422 1 95.75 325 ASP B N 1
ATOM 5619 C CA . ASP B 1 325 ? -20.891 19.625 19.453 1 95.75 325 ASP B CA 1
ATOM 5620 C C . ASP B 1 325 ? -20.891 20.875 18.547 1 95.75 325 ASP B C 1
ATOM 5622 O O . ASP B 1 325 ? -21.875 21.109 17.828 1 95.75 325 ASP B O 1
ATOM 5626 N N . PHE B 1 326 ? -19.859 21.641 18.719 1 97 326 PHE B N 1
ATOM 5627 C CA . PHE B 1 326 ? -19.75 22.828 17.891 1 97 326 PHE B CA 1
ATOM 5628 C C . PHE B 1 326 ? -19.828 22.484 16.422 1 97 326 PHE B C 1
ATOM 5630 O O . PHE B 1 326 ? -20.609 23.078 15.672 1 97 326 PHE B O 1
ATOM 5637 N N . CYS B 1 327 ? -19.031 21.531 15.969 1 96.44 327 CYS B N 1
ATOM 5638 C CA . CYS B 1 327 ? -18.984 21.141 14.57 1 96.44 327 CYS B CA 1
ATOM 5639 C C . CYS B 1 327 ? -20.312 20.562 14.117 1 96.44 327 CYS B C 1
ATOM 5641 O O . CYS B 1 327 ? -20.766 20.812 13 1 96.44 327 CYS B O 1
ATOM 5643 N N . SER B 1 328 ? -20.938 19.766 15 1 94.88 328 SER B N 1
ATOM 5644 C CA . SER B 1 328 ? -22.25 19.188 14.672 1 94.88 328 SER B CA 1
ATOM 5645 C C . SER B 1 328 ? -23.297 20.281 14.477 1 94.88 328 SER B C 1
ATOM 5647 O O . SER B 1 328 ? -24.047 20.25 13.508 1 94.88 328 SER B O 1
ATOM 5649 N N . LYS B 1 329 ? -23.359 21.172 15.414 1 95.44 329 LYS B N 1
ATOM 5650 C CA . LYS B 1 329 ? -24.312 22.266 15.312 1 95.44 329 LYS B CA 1
ATOM 5651 C C . LYS B 1 329 ? -24.047 23.125 14.086 1 95.44 329 LYS B C 1
ATOM 5653 O O . LYS B 1 329 ? -24.984 23.547 13.391 1 95.44 329 LYS B O 1
ATOM 5658 N N . LEU B 1 330 ? -22.781 23.422 13.875 1 96.81 330 LEU B N 1
ATOM 5659 C CA . LEU B 1 330 ? -22.406 24.203 12.711 1 96.81 330 LEU B CA 1
ATOM 5660 C C . LEU B 1 330 ? -22.859 23.516 11.422 1 96.81 330 LEU B C 1
ATOM 5662 O O . LEU B 1 330 ? -23.328 24.172 10.492 1 96.81 330 LEU B O 1
ATOM 5666 N N . LEU B 1 331 ? -22.672 22.203 11.32 1 95.81 331 LEU B N 1
ATOM 5667 C CA . LEU B 1 331 ? -23.062 21.422 10.148 1 95.81 331 LEU B CA 1
ATOM 5668 C C . LEU B 1 331 ? -24.562 21.469 9.922 1 95.81 331 LEU B C 1
ATOM 5670 O O . LEU B 1 331 ? -25.031 21.766 8.82 1 95.81 331 LEU B O 1
ATOM 5674 N N . TYR B 1 332 ? -25.344 21.266 11 1 94.06 332 TYR B N 1
ATOM 5675 C CA . TYR B 1 332 ? -26.797 21.109 10.852 1 94.06 332 TYR B CA 1
ATOM 5676 C C . TYR B 1 332 ? -27.469 22.469 10.75 1 94.06 332 TYR B C 1
ATOM 5678 O O . TYR B 1 332 ? -28.422 22.641 9.984 1 94.06 332 TYR B O 1
ATOM 5686 N N . LYS B 1 333 ? -27.031 23.438 11.508 1 94.56 333 LYS B N 1
ATOM 5687 C CA . LYS B 1 333 ? -27.672 24.75 11.523 1 94.56 333 LYS B CA 1
ATOM 5688 C C . LYS B 1 333 ? -27.016 25.688 10.508 1 94.56 333 LYS B C 1
ATOM 5690 O O . LYS B 1 333 ? -27.703 26.438 9.828 1 94.56 333 LYS B O 1
ATOM 5695 N N . GLY B 1 334 ? -25.719 25.656 10.438 1 95.56 334 GLY B N 1
ATOM 5696 C CA . GLY B 1 334 ? -24.984 26.562 9.578 1 95.56 334 GLY B CA 1
ATOM 5697 C C . GLY B 1 334 ? -24.688 25.984 8.211 1 95.56 334 GLY B C 1
ATOM 5698 O O . GLY B 1 334 ? -24.312 26.719 7.289 1 95.56 334 GLY B O 1
ATOM 5699 N N . LYS B 1 335 ? -24.734 24.688 8.102 1 95.75 335 LYS B N 1
ATOM 5700 C CA . LYS B 1 335 ? -24.484 23.969 6.852 1 95.75 335 LYS B CA 1
ATOM 5701 C C . LYS B 1 335 ? -23.031 24.125 6.422 1 95.75 335 LYS B C 1
ATOM 5703 O O . LYS B 1 335 ? -22.734 24.328 5.242 1 95.75 335 LYS B O 1
ATOM 5708 N N . VAL B 1 336 ? -22.172 24.125 7.355 1 97.06 336 VAL B N 1
ATOM 5709 C CA . VAL B 1 336 ? -20.734 24.109 7.113 1 97.06 336 VAL B CA 1
ATOM 5710 C C . VAL B 1 336 ? -20.094 22.984 7.91 1 97.06 336 VAL B C 1
ATOM 5712 O O . VAL B 1 336 ? -20.344 22.828 9.102 1 97.06 336 VAL B O 1
ATOM 5715 N N . ALA B 1 337 ? -19.297 22.203 7.254 1 95.81 337 ALA B N 1
ATOM 5716 C CA . ALA B 1 337 ? -18.609 21.094 7.902 1 95.81 337 ALA B CA 1
ATOM 5717 C C . ALA B 1 337 ? -17.141 21.422 8.172 1 95.81 337 ALA B C 1
ATOM 5719 O O . ALA B 1 337 ? -16.422 21.812 7.258 1 95.81 337 ALA B O 1
ATOM 5720 N N . CYS B 1 338 ? -16.734 21.328 9.359 1 96.06 338 CYS B N 1
ATOM 5721 C CA . CYS B 1 338 ? -15.352 21.391 9.82 1 96.06 338 CYS B CA 1
ATOM 5722 C C . CYS B 1 338 ? -14.992 20.172 10.656 1 96.06 338 CYS B C 1
ATOM 5724 O O . CYS B 1 338 ? -15.867 19.406 11.062 1 96.06 338 CYS B O 1
ATOM 5726 N N . VAL B 1 339 ? -13.758 19.953 10.883 1 95.5 339 VAL B N 1
ATOM 5727 C CA . VAL B 1 339 ? -13.336 18.781 11.625 1 95.5 339 VAL B CA 1
ATOM 5728 C C . VAL B 1 339 ? -13.117 19.141 13.094 1 95.5 339 VAL B C 1
ATOM 5730 O O . VAL B 1 339 ? -12.383 20.078 13.406 1 95.5 339 VAL B O 1
ATOM 5733 N N . PRO B 1 340 ? -13.781 18.391 13.977 1 96.75 340 PRO B N 1
ATOM 5734 C CA . PRO B 1 340 ? -13.508 18.641 15.391 1 96.75 340 PRO B CA 1
ATOM 5735 C C . PRO B 1 340 ? -12.047 18.406 15.766 1 96.75 340 PRO B C 1
ATOM 5737 O O . PRO B 1 340 ? -11.438 17.438 15.305 1 96.75 340 PRO B O 1
ATOM 5740 N N . GLY B 1 341 ? -11.523 19.281 16.547 1 97.19 341 GLY B N 1
ATOM 5741 C CA . GLY B 1 341 ? -10.125 19.188 16.922 1 97.19 341 GLY B CA 1
ATOM 5742 C C . GLY B 1 341 ? -9.781 17.875 17.609 1 97.19 341 GLY B C 1
ATOM 5743 O O . GLY B 1 341 ? -8.648 17.406 17.531 1 97.19 341 GLY B O 1
ATOM 5744 N N . THR B 1 342 ? -10.766 17.234 18.219 1 95.44 342 THR B N 1
ATOM 5745 C CA . THR B 1 342 ? -10.562 15.992 18.953 1 95.44 342 THR B CA 1
ATOM 5746 C C . THR B 1 342 ? -10.227 14.852 18 1 95.44 342 THR B C 1
ATOM 5748 O O . THR B 1 342 ? -9.719 13.805 18.422 1 95.44 342 THR B O 1
ATOM 5751 N N . ALA B 1 343 ? -10.453 15.055 16.734 1 94.69 343 ALA B N 1
ATOM 5752 C CA . ALA B 1 343 ? -10.086 14.062 15.734 1 94.69 343 ALA B CA 1
ATOM 5753 C C . ALA B 1 343 ? -8.562 13.938 15.625 1 94.69 343 ALA B C 1
ATOM 5755 O O . ALA B 1 343 ? -8.055 12.938 15.117 1 94.69 343 ALA B O 1
ATOM 5756 N N . PHE B 1 344 ? -7.848 14.898 16.141 1 96.56 344 PHE B N 1
ATOM 5757 C CA . PHE B 1 344 ? -6.398 14.945 15.992 1 96.56 344 PHE B CA 1
ATOM 5758 C C . PHE B 1 344 ? -5.715 14.695 17.328 1 96.56 344 PHE B C 1
ATOM 5760 O O . PHE B 1 344 ? -4.504 14.891 17.469 1 96.56 344 PHE B O 1
ATOM 5767 N N . GLY B 1 345 ? -6.516 14.305 18.344 1 95.38 345 GLY B N 1
ATOM 5768 C CA . GLY B 1 345 ? -6.004 14.055 19.672 1 95.38 345 GLY B CA 1
ATOM 5769 C C . GLY B 1 345 ? -6.746 14.828 20.75 1 95.38 345 GLY B C 1
ATOM 5770 O O . GLY B 1 345 ? -7.449 15.797 20.453 1 95.38 345 GLY B O 1
ATOM 5771 N N . SER B 1 346 ? -6.562 14.445 21.969 1 95.81 346 SER B N 1
ATOM 5772 C CA . SER B 1 346 ? -7.305 15 23.094 1 95.81 346 SER B CA 1
ATOM 5773 C C . SER B 1 346 ? -6.992 16.484 23.281 1 95.81 346 SER B C 1
ATOM 5775 O O . SER B 1 346 ? -7.848 17.25 23.719 1 95.81 346 SER B O 1
ATOM 5777 N N . ARG B 1 347 ? -5.848 16.875 22.891 1 96.38 347 ARG B N 1
ATOM 5778 C CA . ARG B 1 347 ? -5.445 18.266 23.094 1 96.38 347 ARG B CA 1
ATOM 5779 C C . ARG B 1 347 ? -5.977 19.156 21.969 1 96.38 347 ARG B C 1
ATOM 5781 O O . ARG B 1 347 ? -5.758 20.375 21.984 1 96.38 347 ARG B O 1
ATOM 5788 N N . GLY B 1 348 ? -6.684 18.547 21.062 1 97.06 348 GLY B N 1
ATOM 5789 C CA . GLY B 1 348 ? -7.395 19.297 20.047 1 97.06 348 GLY B CA 1
ATOM 5790 C C . GLY B 1 348 ? -8.734 19.812 20.516 1 97.06 348 GLY B C 1
ATOM 5791 O O . GLY B 1 348 ? -9.375 20.609 19.828 1 97.06 348 GLY B O 1
ATOM 5792 N N . GLU B 1 349 ? -9.203 19.375 21.719 1 97.38 349 GLU B N 1
ATOM 5793 C CA . GLU B 1 349 ? -10.461 19.875 22.266 1 97.38 349 GLU B CA 1
ATOM 5794 C C . GLU B 1 349 ? -10.453 21.391 22.359 1 97.38 349 GLU B C 1
ATOM 5796 O O . GLU B 1 349 ? -9.445 21.984 22.75 1 97.38 349 GLU B O 1
ATOM 5801 N N . GLY B 1 350 ? -11.547 21.953 21.953 1 97.69 350 GLY B N 1
ATOM 5802 C CA . GLY B 1 350 ? -11.648 23.406 21.984 1 97.69 350 GLY B CA 1
ATOM 5803 C C . GLY B 1 350 ? -11.242 24.062 20.688 1 97.69 350 GLY B C 1
ATOM 5804 O O . GLY B 1 350 ? -11.297 25.281 20.547 1 97.69 350 GLY B O 1
ATOM 5805 N N . PHE B 1 351 ? -10.859 23.219 19.703 1 98.25 351 PHE B N 1
ATOM 5806 C CA . PHE B 1 351 ? -10.461 23.719 18.391 1 98.25 351 PHE B CA 1
ATOM 5807 C C . PHE B 1 351 ? -11.219 23 17.281 1 98.25 351 PHE B C 1
ATOM 5809 O O . PHE B 1 351 ? -11.82 21.953 17.516 1 98.25 351 PHE B O 1
ATOM 5816 N N . ILE B 1 352 ? -11.242 23.578 16.125 1 97.81 352 ILE B N 1
ATOM 5817 C CA . ILE B 1 352 ? -11.734 22.953 14.906 1 97.81 352 ILE B CA 1
ATOM 5818 C C . ILE B 1 352 ? -10.75 23.172 13.758 1 97.81 352 ILE B C 1
ATOM 5820 O O . ILE B 1 352 ? -10.055 24.188 13.727 1 97.81 352 ILE B O 1
ATOM 5824 N N . ARG B 1 353 ? -10.625 22.234 12.906 1 97.56 353 ARG B N 1
ATOM 5825 C CA . ARG B 1 353 ? -9.766 22.391 11.734 1 97.56 353 ARG B CA 1
ATOM 5826 C C . ARG B 1 353 ? -10.57 22.812 10.516 1 97.56 353 ARG B C 1
ATOM 5828 O O . ARG B 1 353 ? -11.57 22.188 10.172 1 97.56 353 ARG B O 1
ATOM 5835 N N . ILE B 1 354 ? -10.117 23.812 9.922 1 97.44 354 ILE B N 1
ATOM 5836 C CA . ILE B 1 354 ? -10.703 24.359 8.703 1 97.44 354 ILE B CA 1
ATOM 5837 C C . ILE B 1 354 ? -9.695 24.25 7.559 1 97.44 354 ILE B C 1
ATOM 5839 O O . ILE B 1 354 ? -8.555 24.703 7.68 1 97.44 354 ILE B O 1
ATOM 5843 N N . SER B 1 355 ? -10.094 23.609 6.508 1 96.69 355 SER B N 1
ATOM 5844 C CA . SER B 1 355 ? -9.258 23.578 5.309 1 96.69 355 SER B CA 1
ATOM 5845 C C . SER B 1 355 ? -9.555 24.766 4.398 1 96.69 355 SER B C 1
ATOM 5847 O O . SER B 1 355 ? -10.719 25.125 4.176 1 96.69 355 SER B O 1
ATOM 5849 N N . TYR B 1 356 ? -8.539 25.391 3.93 1 97.19 356 TYR B N 1
ATOM 5850 C CA . TYR B 1 356 ? -8.766 26.484 3.008 1 97.19 356 TYR B CA 1
ATOM 5851 C C . TYR B 1 356 ? -8.414 26.094 1.58 1 97.19 356 TYR B C 1
ATOM 5853 O O . TYR B 1 356 ? -8.086 26.938 0.753 1 97.19 356 TYR B O 1
ATOM 5861 N N . CYS B 1 357 ? -8.406 24.781 1.282 1 94.88 357 CYS B N 1
ATOM 5862 C CA . CYS B 1 357 ? -8.195 24.25 -0.061 1 94.88 357 CYS B CA 1
ATOM 5863 C C . CYS B 1 357 ? -9.492 24.281 -0.864 1 94.88 357 CYS B C 1
ATOM 5865 O O . CYS B 1 357 ? -9.93 23.234 -1.362 1 94.88 357 CYS B O 1
ATOM 5867 N N . TYR B 1 358 ? -10.086 25.422 -1.001 1 94.75 358 TYR B N 1
ATOM 5868 C CA . TYR B 1 358 ? -11.305 25.688 -1.751 1 94.75 358 TYR B CA 1
ATOM 5869 C C . TYR B 1 358 ? -11.211 27.016 -2.49 1 94.75 358 TYR B C 1
ATOM 5871 O O . TYR B 1 358 ? -10.336 27.844 -2.197 1 94.75 358 TYR B O 1
ATOM 5879 N N . SER B 1 359 ? -12.117 27.188 -3.412 1 94.94 359 SER B N 1
ATOM 5880 C CA . SER B 1 359 ? -12.141 28.484 -4.102 1 94.94 359 SER B CA 1
ATOM 5881 C C . SER B 1 359 ? -12.445 29.609 -3.135 1 94.94 359 SER B C 1
ATOM 5883 O O . SER B 1 359 ? -13.094 29.406 -2.107 1 94.94 359 SER B O 1
ATOM 5885 N N . ILE B 1 360 ? -11.953 30.75 -3.482 1 96.31 360 ILE B N 1
ATOM 5886 C CA . ILE B 1 360 ? -12.172 31.906 -2.635 1 96.31 360 ILE B CA 1
ATOM 5887 C C . ILE B 1 360 ? -13.672 32.156 -2.477 1 96.31 360 ILE B C 1
ATOM 5889 O O . ILE B 1 360 ? -14.125 32.594 -1.415 1 96.31 360 ILE B O 1
ATOM 5893 N N . GLU B 1 361 ? -14.453 31.844 -3.51 1 96.94 361 GLU B N 1
ATOM 5894 C CA . GLU B 1 361 ? -15.898 32.031 -3.465 1 96.94 361 GLU B CA 1
ATOM 5895 C C . GLU B 1 361 ? -16.547 31.078 -2.451 1 96.94 361 GLU B C 1
ATOM 5897 O O . GLU B 1 361 ? -17.406 31.484 -1.678 1 96.94 361 GLU B O 1
ATOM 5902 N N . GLU B 1 362 ? -16.078 29.875 -2.445 1 96.25 362 GLU B N 1
ATOM 5903 C CA . GLU B 1 362 ? -16.594 28.891 -1.493 1 96.25 362 GLU B CA 1
ATOM 5904 C C . GLU B 1 362 ? -16.203 29.25 -0.064 1 96.25 362 GLU B C 1
ATOM 5906 O O . GLU B 1 362 ? -17 29.078 0.864 1 96.25 362 GLU B O 1
ATOM 5911 N N . LEU B 1 363 ? -15.023 29.719 0.078 1 98.06 363 LEU B N 1
ATOM 5912 C CA . LEU B 1 363 ? -14.539 30.125 1.396 1 98.06 363 LEU B CA 1
ATOM 5913 C C . LEU B 1 363 ? -15.352 31.312 1.931 1 98.06 363 LEU B C 1
ATOM 5915 O O . LEU B 1 363 ? -15.719 31.328 3.107 1 98.06 363 LEU B O 1
ATOM 5919 N N . LYS B 1 364 ? -15.633 32.25 1.052 1 98.19 364 LYS B N 1
ATOM 5920 C CA . LYS B 1 364 ? -16.453 33.375 1.444 1 98.19 364 LYS B CA 1
ATOM 5921 C C . LYS B 1 364 ? -17.844 32.938 1.903 1 98.19 364 LYS B C 1
ATOM 5923 O O . LYS B 1 364 ? -18.312 33.375 2.947 1 98.19 364 LYS B O 1
ATOM 5928 N N . LYS B 1 365 ? -18.422 32.094 1.128 1 98 365 LYS B N 1
ATOM 5929 C CA . LYS B 1 365 ? -19.75 31.562 1.459 1 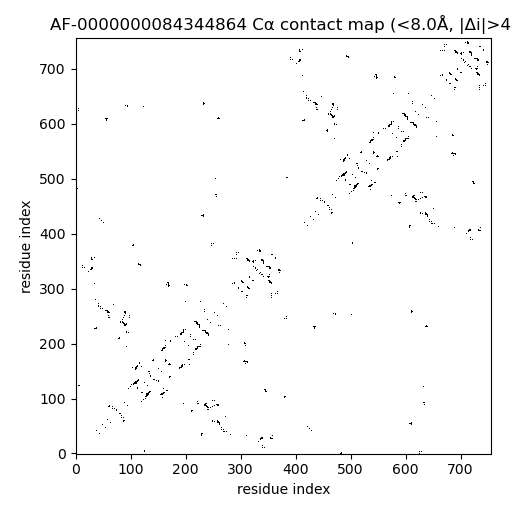98 365 LYS B CA 1
ATOM 5930 C C . LYS B 1 365 ? -19.734 30.812 2.789 1 98 365 LYS B C 1
ATOM 5932 O O . LYS B 1 365 ? -20.625 31.016 3.631 1 98 365 LYS B O 1
ATOM 5937 N N . ALA B 1 366 ? -18.781 29.984 2.99 1 98 366 ALA B N 1
ATOM 5938 C CA . ALA B 1 366 ? -18.672 29.188 4.207 1 98 366 ALA B CA 1
ATOM 5939 C C . ALA B 1 366 ? -18.453 30.078 5.43 1 98 366 ALA B C 1
ATOM 5941 O O . ALA B 1 366 ? -19.078 29.875 6.469 1 98 366 ALA B O 1
ATOM 5942 N N . LEU B 1 367 ? -17.594 31.031 5.301 1 98.38 367 LEU B N 1
ATOM 5943 C CA . LEU B 1 367 ? -17.266 31.891 6.434 1 98.38 367 LEU B CA 1
ATOM 5944 C C . LEU B 1 367 ? -18.453 32.812 6.781 1 98.38 367 LEU B C 1
ATOM 5946 O O . LEU B 1 367 ? -18.656 33.125 7.949 1 98.38 367 LEU B O 1
ATOM 5950 N N . ASN B 1 368 ? -19.203 33.219 5.77 1 98.19 368 ASN B N 1
ATOM 5951 C CA . ASN B 1 368 ? -20.422 33.938 6.031 1 98.19 368 ASN B CA 1
ATOM 5952 C C . ASN B 1 368 ? -21.422 33.125 6.848 1 98.19 368 ASN B C 1
ATOM 5954 O O . ASN B 1 368 ? -22.047 33.625 7.766 1 98.19 368 ASN B O 1
ATOM 5958 N N . ARG B 1 369 ? -21.516 31.906 6.516 1 97.94 369 ARG B N 1
ATOM 5959 C CA . ARG B 1 369 ? -22.406 31 7.242 1 97.94 369 ARG B CA 1
ATOM 5960 C C . ARG B 1 369 ? -21.906 30.781 8.672 1 97.94 369 ARG B C 1
ATOM 5962 O O . ARG B 1 369 ? -22.719 30.688 9.602 1 97.94 369 ARG B O 1
ATOM 5969 N N . ILE B 1 370 ? -20.656 30.672 8.828 1 98.19 370 ILE B N 1
ATOM 5970 C CA . ILE B 1 370 ? -20.078 30.531 10.164 1 98.19 370 ILE B CA 1
ATOM 5971 C C . ILE B 1 370 ? -20.391 31.766 10.992 1 98.19 370 ILE B C 1
ATOM 5973 O O . ILE B 1 370 ? -20.734 31.672 12.172 1 98.19 370 ILE B O 1
ATOM 5977 N N . GLU B 1 371 ? -20.266 32.906 10.367 1 98 371 GLU B N 1
ATOM 5978 C CA . GLU B 1 371 ? -20.562 34.156 11.047 1 98 371 GLU B CA 1
ATOM 5979 C C . GLU B 1 371 ? -22 34.188 11.531 1 98 371 GLU B C 1
ATOM 5981 O O . GLU B 1 371 ? -22.266 34.562 12.68 1 98 371 GLU B O 1
ATOM 5986 N N . ILE B 1 372 ? -22.891 33.812 10.68 1 97.56 372 ILE B N 1
ATOM 5987 C CA . ILE B 1 372 ? -24.297 33.781 11.023 1 97.56 372 ILE B CA 1
ATOM 5988 C C . ILE B 1 372 ? -24.531 32.812 12.18 1 97.56 372 ILE B C 1
ATOM 5990 O O . ILE B 1 372 ? -25.25 33.125 13.133 1 97.56 372 ILE B O 1
ATOM 5994 N N . PHE B 1 373 ? -23.969 31.703 12.148 1 97.06 373 PHE B N 1
ATOM 5995 C CA . PHE B 1 373 ? -24.109 30.656 13.164 1 97.06 373 PHE B CA 1
ATOM 5996 C C . PHE B 1 373 ? -23.609 31.156 14.516 1 97.06 373 PHE B C 1
ATOM 5998 O O . PHE B 1 373 ? -24.297 30.984 15.531 1 97.06 373 PHE B O 1
ATOM 6005 N N . ILE B 1 374 ? -22.422 31.781 14.539 1 95.5 374 ILE B N 1
ATOM 6006 C CA . ILE B 1 374 ? -21.844 32.188 15.812 1 95.5 374 ILE B CA 1
ATOM 6007 C C . ILE B 1 374 ? -22.641 33.344 16.406 1 95.5 374 ILE B C 1
ATOM 6009 O O . ILE B 1 374 ? -22.734 33.5 17.625 1 95.5 374 ILE B O 1
ATOM 6013 N N . ASN B 1 375 ? -23.172 34.188 15.484 1 94.38 375 ASN B N 1
ATOM 6014 C CA . ASN B 1 375 ? -24 35.281 15.938 1 94.38 375 ASN B CA 1
ATOM 6015 C C . ASN B 1 375 ? -25.297 34.812 16.594 1 94.38 375 ASN B C 1
ATOM 6017 O O . ASN B 1 375 ? -25.922 35.562 17.344 1 94.38 375 ASN B O 1
ATOM 6021 N N . SER B 1 376 ? -25.609 33.625 16.266 1 90.38 376 SER B N 1
ATOM 6022 C CA . SER B 1 376 ? -26.812 33.062 16.875 1 90.38 376 SER B CA 1
ATOM 6023 C C . SER B 1 376 ? -26.594 32.719 18.328 1 90.38 376 SER B C 1
ATOM 6025 O O . SER B 1 376 ? -27.547 32.531 19.078 1 90.38 376 SER B O 1
ATOM 6027 N N . PHE B 1 377 ? -25.391 32.531 18.75 1 85.44 377 PHE B N 1
ATOM 6028 C CA . PHE B 1 377 ? -25.062 32.281 20.156 1 85.44 377 PHE B CA 1
ATOM 6029 C C . PHE B 1 377 ? -25.156 33.562 20.969 1 85.44 377 PHE B C 1
ATOM 6031 O O . PHE B 1 377 ? -25.172 33.531 22.188 1 85.44 377 PHE B O 1
ATOM 6038 N N . LYS B 1 378 ? -25.188 34.75 20.312 1 75.62 378 LYS B N 1
ATOM 6039 C CA . LYS B 1 378 ? -25.266 36.062 21 1 75.62 378 LYS B CA 1
ATOM 6040 C C . LYS B 1 378 ? -26.719 36.438 21.297 1 75.62 378 LYS B C 1
ATOM 6042 O O . LYS B 1 378 ? -27.641 36.031 20.562 1 75.62 378 LYS B O 1
#

Foldseek 3Di:
DQPLCVVPDDQLLVVQVVVLVVFPPFQELADQFFPDDFDPLLVVLLVVCVVVVLQDFDALQADQLLLQLVQVVVVVLLFHFHSLQKRKAQFLLRVLLLLLLLQDAAAAEEEEEPQADPSNVSSCSSRNYHYDYFYADPQRERDLVSVLVCVVVDVHAEYEAEAPTPPALDHHDPVNLVSNCVSPLPPNHAYEYEYAFQLLFQDRHDDVSSDPSCVQRYKYWYFCCHQRVPVPQRIIMIGHDPPSSVRSSVSSCVPPVGGRRSSSSSVSSCSVPVSVVSVVSSVVLVVLLVVLQVLCVVLPWHWNRRRIRFKTWIAQVVLVDWLVRVQVCCCHVLSYHWRRLCSRPPVSIRITMGGSSDDSVSSVSSSVSVSVSSVVSD/DQPLCVVPDDQLLVVQVVVLVVFPPFQELADQFFPDDFDPLLVVLLVVCVVVVLQDFDALQADQLLLQLVQVVVVVLLFHFHSLQKRKAQFLLRVLLLLLLLQDAAAAEEEEEPQADPSNVSSCSSRNYHYDYFYAPPQREHDLVSVLVCVVVDVHAEYEAEAPTPPALDGHDPVNLVSNCVSPLPDNHAYEYEDQFQLLFQDRHDDVSSDPSCVQRYKYWYFCCHQRVPVPQRIIMIGHDPPSSVRSSVSSCVPPVGGRRSSSSSVSSCSVPVSVVSVVSSVVLVVLLVVLQVLCVVLPWHWNRRRTRFKTWIAQVVLVDWLVVVQSCCCHVLSYHWRRLCSSPPVSIRITMGGSSDDSVSSVSSSVSVSVSVVVSD

InterPro domains:
  IPR004838 Aminotransferases, class-I, pyridoxal-phosphate-binding site [PS00105] (223-236)
  IPR004839 Aminotransferase, class I/classII, large domain [PF00155] (27-370)
  IPR015421 Pyridoxal phosphate-dependent transferase, major domain [G3DSA:3.40.640.10] (56-273)
  IPR015422 Pyridoxal phosphate-dependent transferase, small domain [G3DSA:3.90.1150.10] (25-370)
  IPR015424 Pyridoxal phosphate-dependent transferase [SSF53383] (2-375)
  IPR050596 Aspartate/prephenate aminotransferase-like [PTHR46383] (2-376)

pLDDT: mean 96.33, std 5.74, range [63.94, 98.94]